Protein AF-A0A9D4FNG8-F1 (afdb_monomer_lite)

Radius of gyration: 29.01 Å; chains: 1; bounding box: 62×53×90 Å

Organism: Dreissena polymorpha (NCBI:txid45954)

Structure (mmCIF, N/CA/C/O backbone):
data_AF-A0A9D4FNG8-F1
#
_entry.id   AF-A0A9D4FNG8-F1
#
loop_
_atom_site.group_PDB
_atom_site.id
_atom_site.type_symbol
_atom_site.label_atom_id
_atom_site.label_alt_id
_atom_site.label_comp_id
_atom_site.label_asym_id
_atom_site.label_entity_id
_atom_site.label_seq_id
_atom_site.pdbx_PDB_ins_code
_atom_site.Cartn_x
_atom_site.Cartn_y
_atom_site.Cartn_z
_atom_site.occupancy
_atom_site.B_iso_or_equiv
_atom_site.auth_seq_id
_atom_site.auth_comp_id
_atom_site.auth_asym_id
_atom_site.auth_atom_id
_atom_site.pdbx_PDB_model_num
ATOM 1 N N . MET A 1 1 ? -25.786 -0.773 -0.652 1.00 35.84 1 MET A N 1
ATOM 2 C CA . MET A 1 1 ? -25.460 -1.256 0.705 1.00 35.84 1 MET A CA 1
ATOM 3 C C . MET A 1 1 ? -25.815 -0.135 1.654 1.00 35.84 1 MET A C 1
ATOM 5 O O . MET A 1 1 ? -25.326 0.963 1.420 1.00 35.84 1 MET A O 1
ATOM 9 N N . ALA A 1 2 ? -26.688 -0.387 2.631 1.00 38.69 2 ALA A N 1
ATOM 10 C CA . ALA A 1 2 ? -26.922 0.563 3.714 1.00 38.69 2 ALA A CA 1
ATOM 11 C C . ALA A 1 2 ? -25.579 0.891 4.382 1.00 38.69 2 ALA A C 1
ATOM 13 O O . ALA A 1 2 ? -24.715 0.015 4.512 1.00 38.69 2 ALA A O 1
ATOM 14 N N . SER A 1 3 ? -25.371 2.156 4.725 1.00 50.25 3 SER A N 1
ATOM 15 C CA . SER A 1 3 ? -24.172 2.582 5.445 1.00 50.25 3 SER A CA 1
ATOM 16 C C . SER A 1 3 ? -24.115 1.846 6.790 1.00 50.25 3 SER A C 1
ATOM 18 O O . SER A 1 3 ? -25.151 1.660 7.420 1.00 50.25 3 SER A O 1
ATOM 20 N N . ILE A 1 4 ? -22.928 1.461 7.285 1.00 51.44 4 ILE A N 1
ATOM 21 C CA . ILE A 1 4 ? -22.771 0.913 8.656 1.00 51.44 4 ILE A CA 1
ATOM 22 C C . ILE A 1 4 ? -23.437 1.845 9.694 1.00 51.44 4 ILE A C 1
ATOM 24 O O . ILE A 1 4 ? -23.934 1.392 10.724 1.00 51.44 4 ILE A O 1
ATOM 28 N N . ALA A 1 5 ? -23.523 3.146 9.388 1.00 50.94 5 ALA A N 1
ATOM 29 C CA . ALA A 1 5 ? -24.192 4.141 10.217 1.00 50.94 5 ALA A CA 1
ATOM 30 C C . ALA A 1 5 ? -25.725 3.981 10.313 1.00 50.94 5 ALA A C 1
ATOM 32 O O . ALA A 1 5 ? -26.314 4.500 11.257 1.00 50.94 5 ALA A O 1
ATOM 33 N N . GLU A 1 6 ? -26.371 3.287 9.376 1.00 53.72 6 GLU A N 1
ATOM 34 C CA . GLU A 1 6 ? -27.832 3.107 9.343 1.00 53.72 6 GLU A CA 1
ATOM 35 C C . GLU A 1 6 ? -28.299 1.879 10.140 1.00 53.72 6 GLU A C 1
ATOM 37 O O . GLU A 1 6 ? -29.479 1.779 10.459 1.00 53.72 6 GLU A O 1
ATOM 42 N N . VAL A 1 7 ? -27.391 0.954 10.481 1.00 59.78 7 VAL A N 1
ATOM 43 C CA . VAL A 1 7 ? -27.739 -0.347 11.091 1.00 59.78 7 VAL A CA 1
ATOM 44 C C . VAL A 1 7 ? -27.477 -0.394 12.602 1.00 59.78 7 VAL A C 1
ATOM 46 O O . VAL A 1 7 ? -28.129 -1.155 13.311 1.00 59.78 7 VAL A O 1
ATOM 49 N N . LEU A 1 8 ? -26.538 0.406 13.113 1.00 68.88 8 LEU A N 1
ATOM 50 C CA . LEU A 1 8 ? -26.129 0.369 14.522 1.00 68.88 8 LEU A CA 1
ATOM 51 C C . LEU A 1 8 ? -26.912 1.368 15.382 1.00 68.88 8 LEU A C 1
ATOM 53 O O . LEU A 1 8 ? -27.132 2.510 14.971 1.00 68.88 8 LEU A O 1
ATOM 57 N N . SER A 1 9 ? -27.242 0.974 16.614 1.00 83.12 9 SER A N 1
ATOM 58 C CA . SER A 1 9 ? -27.692 1.929 17.634 1.00 83.12 9 SER A CA 1
ATOM 59 C C . SER A 1 9 ? -26.581 2.936 17.971 1.00 83.12 9 SER A C 1
ATOM 61 O O . SER A 1 9 ? -25.393 2.652 17.802 1.00 83.12 9 SER A O 1
ATOM 63 N N . ASP A 1 10 ? -26.934 4.118 18.479 1.00 82.56 10 ASP A N 1
ATOM 64 C CA . ASP A 1 10 ? -25.940 5.152 18.815 1.00 82.56 10 ASP A CA 1
ATOM 65 C C . ASP A 1 10 ? -24.941 4.695 19.891 1.00 82.56 10 ASP A C 1
ATOM 67 O O . ASP A 1 10 ? -23.756 5.045 19.846 1.00 82.56 10 ASP A O 1
ATOM 71 N N . GLN A 1 11 ? -25.383 3.820 20.801 1.00 85.25 11 GLN A N 1
ATOM 72 C CA . GLN A 1 11 ? -24.501 3.177 21.771 1.00 85.25 11 GLN A CA 1
ATOM 73 C C . GLN A 1 11 ? -23.513 2.217 21.093 1.00 85.25 11 GLN A C 1
ATOM 75 O O . GLN A 1 11 ? -22.324 2.231 21.411 1.00 85.25 11 GLN A O 1
ATOM 80 N N . GLU A 1 12 ? -23.962 1.400 20.137 1.00 84.75 12 GLU A N 1
ATOM 81 C CA . GLU A 1 12 ? -23.081 0.479 19.407 1.00 84.75 12 GLU A CA 1
ATOM 82 C C . GLU A 1 12 ? -22.084 1.218 18.512 1.00 84.75 12 GLU A C 1
ATOM 84 O O . GLU A 1 12 ? -20.931 0.797 18.418 1.00 84.75 12 GLU A O 1
ATOM 89 N N . LYS A 1 13 ? -22.484 2.344 17.908 1.00 81.81 13 LYS A N 1
ATOM 90 C CA . LYS A 1 13 ? -21.569 3.228 17.166 1.00 81.81 13 LYS A CA 1
ATOM 91 C C . LYS A 1 13 ? -20.477 3.776 18.078 1.00 81.81 13 LYS A C 1
ATOM 93 O O . LYS A 1 13 ? -19.298 3.690 17.736 1.00 81.81 13 LYS A O 1
ATOM 98 N N . THR A 1 14 ? -20.861 4.288 19.247 1.00 84.56 14 THR A N 1
ATOM 99 C CA . THR A 1 14 ? -19.923 4.791 20.261 1.00 84.56 14 THR A CA 1
ATOM 100 C C . THR A 1 14 ? -18.961 3.693 20.708 1.00 84.56 14 THR A C 1
ATOM 102 O O . THR A 1 14 ? -17.747 3.895 20.739 1.00 84.56 14 THR A O 1
ATOM 105 N N . ASN A 1 15 ? -19.471 2.491 20.976 1.00 89.19 15 ASN A N 1
ATOM 106 C CA . ASN A 1 15 ? -18.647 1.358 21.381 1.00 89.19 15 ASN A CA 1
ATOM 107 C C . ASN A 1 15 ? -17.678 0.915 20.278 1.00 89.19 15 ASN A C 1
ATOM 109 O O . ASN A 1 15 ? -16.504 0.655 20.545 1.00 89.19 15 ASN A O 1
ATOM 113 N N . TRP A 1 16 ? -18.147 0.845 19.032 1.00 87.75 16 TRP A N 1
ATOM 114 C CA . TRP A 1 16 ? -17.311 0.514 17.881 1.00 87.75 16 TRP A CA 1
ATOM 115 C C . TRP A 1 16 ? -16.203 1.554 17.666 1.00 87.75 16 TRP A C 1
ATOM 117 O O . TRP A 1 16 ? -15.054 1.197 17.390 1.00 87.75 16 TRP A O 1
ATOM 127 N N . LEU A 1 17 ? -16.512 2.838 17.857 1.00 85.44 17 LEU A N 1
ATOM 128 C CA . LEU A 1 17 ? -15.530 3.912 17.763 1.00 85.44 17 LEU A CA 1
ATOM 129 C C . LEU A 1 17 ? -14.485 3.828 18.883 1.00 85.44 17 LEU A C 1
ATOM 131 O O . LEU A 1 17 ? -13.286 3.860 18.599 1.00 85.44 17 LEU A O 1
ATOM 135 N N . ASN A 1 18 ? -14.923 3.628 20.129 1.00 88.69 18 ASN A N 1
ATOM 136 C CA . ASN A 1 18 ? -14.037 3.373 21.267 1.00 88.69 18 ASN A CA 1
ATOM 137 C C . ASN A 1 18 ? -13.099 2.198 20.982 1.00 88.69 18 ASN A C 1
ATOM 139 O O . ASN A 1 18 ? -11.908 2.262 21.285 1.00 88.69 18 ASN A O 1
ATOM 143 N N . ALA A 1 19 ? -13.603 1.153 20.324 1.00 91.75 19 ALA A N 1
ATOM 144 C CA . ALA A 1 19 ? -12.781 0.024 19.935 1.00 91.75 19 ALA A CA 1
ATOM 145 C C . ALA A 1 19 ? -11.728 0.361 18.878 1.00 91.75 19 ALA A C 1
ATOM 147 O O . ALA A 1 19 ? -10.567 -0.030 19.020 1.00 91.75 19 ALA A O 1
ATOM 148 N N . CYS A 1 20 ? -12.095 1.124 17.846 1.00 89.50 20 CYS A N 1
ATOM 149 C CA . CYS A 1 20 ? -11.140 1.616 16.853 1.00 89.50 20 CYS A CA 1
ATOM 150 C C . CYS A 1 20 ? -10.005 2.420 17.506 1.00 89.50 20 CYS A C 1
ATOM 152 O O . CYS A 1 20 ? -8.833 2.227 17.172 1.00 89.50 20 CYS A O 1
ATOM 154 N N . ILE A 1 21 ? -10.341 3.297 18.455 1.00 89.31 21 ILE A N 1
ATOM 155 C CA . ILE A 1 21 ? -9.361 4.133 19.156 1.00 89.31 21 ILE A CA 1
ATOM 156 C C . ILE A 1 21 ? -8.476 3.288 20.058 1.00 89.31 21 ILE A C 1
ATOM 158 O O . ILE A 1 21 ? -7.259 3.427 20.004 1.00 89.31 21 ILE A O 1
ATOM 162 N N . ALA A 1 22 ? -9.056 2.375 20.833 1.00 93.44 22 ALA A N 1
ATOM 163 C CA . ALA A 1 22 ? -8.313 1.470 21.700 1.00 93.44 22 ALA A CA 1
ATOM 164 C C . ALA A 1 22 ? -7.259 0.659 20.921 1.00 93.44 22 ALA A C 1
ATOM 166 O O . ALA A 1 22 ? -6.112 0.542 21.355 1.00 93.44 22 ALA A O 1
ATOM 167 N N . LEU A 1 23 ? -7.607 0.165 19.727 1.00 93.62 23 LEU A N 1
ATOM 168 C CA . LEU A 1 23 ? -6.672 -0.536 18.841 1.00 93.62 23 LEU A CA 1
ATOM 169 C C . LEU A 1 23 ? -5.558 0.383 18.310 1.00 93.62 23 LEU A C 1
ATOM 171 O O . LEU A 1 23 ? -4.412 -0.051 18.189 1.00 93.62 23 LEU A O 1
ATOM 175 N N . ASN A 1 24 ? -5.864 1.649 18.013 1.00 91.19 24 ASN A N 1
ATOM 176 C CA . ASN A 1 24 ? -4.867 2.641 17.596 1.00 91.19 24 ASN A CA 1
ATOM 177 C C . ASN A 1 24 ? -3.943 3.075 18.745 1.00 91.19 24 ASN A C 1
ATOM 179 O O . ASN A 1 24 ? -2.742 3.252 18.522 1.00 91.19 24 ASN A O 1
ATOM 183 N N . ILE A 1 25 ? -4.472 3.209 19.964 1.00 94.00 25 ILE A N 1
ATOM 184 C CA . ILE A 1 25 ? -3.686 3.441 21.181 1.00 94.00 25 ILE A CA 1
ATOM 185 C C . ILE A 1 25 ? -2.710 2.279 21.371 1.00 94.00 25 ILE A C 1
ATOM 187 O O . ILE A 1 25 ? -1.508 2.510 21.489 1.00 94.00 25 ILE A O 1
ATOM 191 N N . LEU A 1 26 ? -3.196 1.035 21.292 1.00 95.31 26 LEU A N 1
ATOM 192 C CA . LEU A 1 26 ? -2.343 -0.147 21.398 1.00 95.31 26 LEU A CA 1
ATOM 193 C C . LEU A 1 26 ? -1.280 -0.188 20.290 1.00 95.31 26 LEU A C 1
ATOM 195 O O . LEU A 1 26 ? -0.109 -0.392 20.590 1.00 95.31 26 LEU A O 1
ATOM 199 N N . LYS A 1 27 ? -1.649 0.058 19.021 1.00 95.25 27 LYS A N 1
ATOM 200 C CA . LYS A 1 27 ? -0.680 0.167 17.911 1.00 95.25 27 LYS A CA 1
ATOM 201 C C . LYS A 1 27 ? 0.432 1.164 18.259 1.00 95.25 27 LYS A C 1
ATOM 203 O O . LYS A 1 27 ? 1.607 0.861 18.074 1.00 95.25 27 LYS A O 1
ATOM 208 N N . SER A 1 28 ? 0.052 2.340 18.755 1.00 92.44 28 SER A N 1
ATOM 209 C CA . SER A 1 28 ? 0.990 3.420 19.067 1.00 92.44 28 SER A CA 1
ATOM 210 C C . SER A 1 28 ? 1.914 3.071 20.231 1.00 92.44 28 SER A C 1
ATOM 212 O O . SER A 1 28 ? 3.088 3.413 20.166 1.00 92.44 28 SER A O 1
ATOM 214 N N . GLY A 1 29 ? 1.414 2.360 21.247 1.00 95.38 29 GLY A N 1
ATOM 215 C CA . GLY A 1 29 ? 2.230 1.880 22.365 1.00 95.38 29 GLY A CA 1
ATOM 216 C C . GLY A 1 29 ? 3.185 0.745 21.997 1.00 95.38 29 GLY A C 1
ATOM 217 O O . GLY A 1 29 ? 4.234 0.612 22.608 1.00 95.38 29 GLY A O 1
ATOM 218 N N . LEU A 1 30 ? 2.856 -0.063 20.982 1.00 95.69 30 LEU A N 1
ATOM 219 C CA . LEU A 1 30 ? 3.682 -1.205 20.573 1.00 95.69 30 LEU A CA 1
ATOM 220 C C . LEU A 1 30 ? 4.743 -0.868 19.520 1.00 95.69 30 LEU A C 1
ATOM 222 O O . LEU A 1 30 ? 5.708 -1.617 19.385 1.00 95.69 30 LEU A O 1
ATOM 226 N N . LYS A 1 31 ? 4.567 0.202 18.735 1.00 95.62 31 LYS A N 1
ATOM 227 C CA . LYS A 1 31 ? 5.394 0.455 17.541 1.00 95.62 31 LYS A CA 1
ATOM 228 C C . LYS A 1 31 ? 6.894 0.557 17.863 1.00 95.62 31 LYS A C 1
ATOM 230 O O . LYS A 1 31 ? 7.694 -0.091 17.191 1.00 95.62 31 LYS A O 1
ATOM 235 N N . ASP A 1 32 ? 7.259 1.311 18.902 1.00 94.94 32 ASP A N 1
ATOM 236 C CA . ASP A 1 32 ? 8.658 1.613 19.223 1.00 94.94 32 ASP A CA 1
ATOM 237 C C . ASP A 1 32 ? 9.341 0.360 19.765 1.00 94.94 32 ASP A C 1
ATOM 239 O O . ASP A 1 32 ? 10.397 -0.035 19.269 1.00 94.94 32 ASP A O 1
ATOM 243 N N . PHE A 1 33 ? 8.674 -0.326 20.696 1.00 95.50 33 PHE A N 1
ATOM 244 C CA . PHE A 1 33 ? 9.102 -1.615 21.223 1.00 95.50 33 PHE A CA 1
ATOM 245 C C . PHE A 1 33 ? 9.328 -2.642 20.107 1.00 95.50 33 PHE A C 1
ATOM 247 O O . PHE A 1 33 ? 10.406 -3.224 20.002 1.00 95.50 33 PHE A O 1
ATOM 254 N N . VAL A 1 34 ? 8.343 -2.844 19.225 1.00 96.44 34 VAL A N 1
ATOM 255 C CA . VAL A 1 34 ? 8.449 -3.831 18.139 1.00 96.44 34 VAL A CA 1
ATOM 256 C C . VAL A 1 34 ? 9.579 -3.471 17.178 1.00 96.44 34 VAL A C 1
ATOM 258 O O . VAL A 1 34 ? 10.311 -4.357 16.742 1.00 96.44 34 VAL A O 1
ATOM 261 N N . ASN A 1 35 ? 9.770 -2.188 16.871 1.00 96.56 35 ASN A N 1
ATOM 262 C CA . ASN A 1 35 ? 10.870 -1.744 16.022 1.00 96.56 35 ASN A CA 1
ATOM 263 C C . ASN A 1 35 ? 12.242 -2.005 16.665 1.00 96.56 35 ASN A C 1
ATOM 265 O O . ASN A 1 35 ? 13.146 -2.520 16.003 1.00 96.56 35 ASN A O 1
ATOM 269 N N . GLN A 1 36 ? 12.387 -1.706 17.959 1.00 95.94 36 GLN A N 1
ATOM 270 C CA . GLN A 1 36 ? 13.612 -1.962 18.721 1.00 95.94 36 GLN A CA 1
ATOM 271 C C . GLN A 1 36 ? 13.918 -3.460 18.826 1.00 95.94 36 GLN A C 1
ATOM 273 O O . GLN A 1 36 ? 15.055 -3.873 18.592 1.00 95.94 36 GLN A O 1
ATOM 278 N N . GLU A 1 37 ? 12.915 -4.291 19.107 1.00 95.50 37 GLU A N 1
ATOM 279 C CA . GLU A 1 37 ? 13.076 -5.746 19.134 1.00 95.50 37 GLU A CA 1
ATOM 280 C C . GLU A 1 37 ? 13.466 -6.292 17.763 1.00 95.50 37 GLU A C 1
ATOM 282 O O . GLU A 1 37 ? 14.415 -7.066 17.651 1.00 95.50 37 GLU A O 1
ATOM 287 N N . MET A 1 38 ? 12.829 -5.834 16.683 1.00 97.19 38 MET A N 1
ATOM 288 C CA . MET A 1 38 ? 13.216 -6.261 15.337 1.00 97.19 38 MET A CA 1
ATOM 289 C C . MET A 1 38 ? 14.628 -5.804 14.960 1.00 97.19 38 MET A C 1
ATOM 291 O O . MET A 1 38 ? 15.338 -6.529 14.258 1.00 97.19 38 MET A O 1
ATOM 295 N N . GLN A 1 39 ? 15.077 -4.652 15.460 1.00 96.62 39 GLN A N 1
ATOM 296 C CA . GLN A 1 39 ? 16.465 -4.224 15.325 1.00 96.62 39 GLN A CA 1
ATOM 297 C C . GLN A 1 39 ? 17.419 -5.165 16.080 1.00 96.62 39 GLN A C 1
ATOM 299 O O . GLN A 1 39 ? 18.451 -5.544 15.525 1.00 96.62 39 GLN A O 1
ATOM 304 N N . ARG A 1 40 ? 17.074 -5.609 17.299 1.00 96.06 40 ARG A N 1
ATOM 305 C CA . ARG A 1 40 ? 17.849 -6.620 18.047 1.00 96.06 40 ARG A CA 1
ATOM 306 C C . ARG A 1 40 ? 17.898 -7.955 17.304 1.00 96.06 40 ARG A C 1
ATOM 308 O O . ARG A 1 40 ? 18.979 -8.529 17.174 1.00 96.06 40 ARG A O 1
ATOM 315 N N . VAL A 1 41 ? 16.768 -8.405 16.751 1.00 95.81 41 VAL A N 1
ATOM 316 C CA . VAL A 1 41 ? 16.674 -9.615 15.919 1.00 95.81 41 VAL A CA 1
ATOM 317 C C . VAL A 1 41 ? 17.584 -9.508 14.699 1.00 95.81 41 VAL A C 1
ATOM 319 O O . VAL A 1 41 ? 18.396 -10.406 14.477 1.00 95.81 41 VAL A O 1
ATOM 322 N N . LYS A 1 42 ? 17.515 -8.401 13.943 1.00 95.19 42 LYS A N 1
ATOM 323 C CA . LYS A 1 42 ? 18.406 -8.143 12.800 1.00 95.19 42 LYS A CA 1
ATOM 324 C C . LYS A 1 42 ? 19.865 -8.272 13.223 1.00 95.19 42 LYS A C 1
ATOM 326 O O . LYS A 1 42 ? 20.598 -9.083 12.662 1.00 95.19 42 LYS A O 1
ATOM 331 N N . THR A 1 43 ? 20.272 -7.515 14.239 1.00 94.31 43 THR A N 1
ATOM 332 C CA . THR A 1 43 ? 21.646 -7.516 14.747 1.00 94.31 43 THR A CA 1
ATOM 333 C C . THR A 1 43 ? 22.087 -8.928 15.133 1.00 94.31 43 THR A C 1
ATOM 335 O O . THR A 1 43 ? 23.133 -9.385 14.676 1.00 94.31 43 THR A O 1
ATOM 338 N N . HIS A 1 44 ? 21.276 -9.662 15.898 1.00 95.06 44 HIS A N 1
ATOM 339 C CA . HIS A 1 44 ? 21.578 -11.035 16.300 1.00 95.06 44 HIS A CA 1
ATOM 340 C C . HIS A 1 44 ? 21.733 -11.983 15.103 1.00 95.06 44 HIS A C 1
ATOM 342 O O . HIS A 1 44 ? 22.653 -12.808 15.085 1.00 95.06 44 HIS A O 1
ATOM 348 N N . MET A 1 45 ? 20.859 -11.868 14.100 1.00 94.56 45 MET A N 1
ATOM 349 C CA . MET A 1 45 ? 20.912 -12.703 12.903 1.00 94.56 45 MET A CA 1
ATOM 350 C C . MET A 1 45 ? 22.200 -12.464 12.112 1.00 94.56 45 MET A C 1
ATOM 352 O O . MET A 1 45 ? 22.869 -13.431 11.752 1.00 94.56 45 MET A O 1
ATOM 356 N N . PHE A 1 46 ? 22.590 -11.204 11.902 1.00 89.94 46 PHE A N 1
ATOM 357 C CA . PHE A 1 46 ? 23.829 -10.867 11.193 1.00 89.94 46 PHE A CA 1
ATOM 358 C C . PHE A 1 46 ? 25.075 -11.348 11.939 1.00 89.94 46 PHE A C 1
ATOM 360 O O . PHE A 1 46 ? 25.881 -12.067 11.354 1.00 89.94 46 PHE A O 1
ATOM 367 N N . HIS A 1 47 ? 25.183 -11.092 13.246 1.00 91.12 47 HIS A N 1
ATOM 368 C CA . HIS A 1 47 ? 26.310 -11.593 14.046 1.00 91.12 47 HIS A CA 1
ATOM 369 C C . HIS A 1 47 ? 26.379 -13.127 14.063 1.00 91.12 47 HIS A C 1
ATOM 371 O O . HIS A 1 47 ? 27.454 -13.724 14.081 1.00 91.12 47 HIS A O 1
ATOM 377 N N . SER A 1 48 ? 25.231 -13.808 14.083 1.00 93.56 48 SER A N 1
ATOM 378 C CA . SER A 1 48 ? 25.193 -15.275 14.045 1.00 93.56 48 SER A CA 1
ATOM 379 C C . SER A 1 48 ? 25.589 -15.820 12.674 1.00 93.56 48 SER A C 1
ATOM 381 O O . SER A 1 48 ? 26.331 -16.799 12.601 1.00 93.56 48 SER A O 1
ATOM 383 N N . ALA A 1 49 ? 25.158 -15.163 11.595 1.00 88.25 49 ALA A N 1
ATOM 384 C CA . ALA A 1 49 ? 25.554 -15.513 10.239 1.00 88.25 49 ALA A CA 1
ATOM 385 C C . ALA A 1 49 ? 27.059 -15.303 10.013 1.00 88.25 49 ALA A C 1
ATOM 387 O O . ALA A 1 49 ? 27.724 -16.207 9.513 1.00 88.25 49 ALA A O 1
ATOM 388 N N . HIS A 1 50 ? 27.614 -14.163 10.433 1.00 87.06 50 HIS A N 1
ATOM 389 C CA . HIS A 1 50 ? 29.040 -13.857 10.289 1.00 87.06 50 HIS A CA 1
ATOM 390 C C . HIS A 1 50 ? 29.922 -14.835 11.057 1.00 87.06 50 HIS A C 1
ATOM 392 O O . HIS A 1 50 ? 30.838 -15.410 10.470 1.00 87.06 50 HIS A O 1
ATOM 398 N N . ARG A 1 51 ? 29.580 -15.130 12.319 1.00 92.50 51 ARG A N 1
ATOM 399 C CA . ARG A 1 51 ? 30.287 -16.147 13.111 1.00 92.50 51 ARG A CA 1
ATOM 400 C C . ARG A 1 51 ? 30.254 -17.522 12.453 1.00 92.50 51 ARG A C 1
ATOM 402 O O . ARG A 1 51 ? 31.282 -18.181 12.376 1.00 92.50 51 ARG A O 1
ATOM 409 N N . LYS A 1 52 ? 29.098 -17.955 11.943 1.00 92.75 52 LYS A N 1
ATOM 410 C CA . LYS A 1 52 ? 28.973 -19.267 11.288 1.00 92.75 52 LYS A CA 1
ATOM 411 C C . LYS A 1 52 ? 29.774 -19.358 9.985 1.00 92.75 52 LYS A C 1
ATOM 413 O O . LYS A 1 52 ? 30.215 -20.440 9.613 1.00 92.75 52 LYS A O 1
ATOM 418 N N . LEU A 1 53 ? 29.928 -18.237 9.285 1.00 86.56 53 LEU A N 1
ATOM 419 C CA . LEU A 1 53 ? 30.613 -18.151 7.997 1.00 86.56 53 LEU A CA 1
ATOM 420 C C . LEU A 1 53 ? 32.086 -17.719 8.121 1.00 86.56 53 LEU A C 1
ATOM 422 O O . LEU A 1 53 ? 32.756 -17.619 7.097 1.00 86.56 53 LEU A O 1
ATOM 426 N N . ASN A 1 54 ? 32.591 -17.486 9.341 1.00 91.69 54 ASN A N 1
ATOM 427 C CA . ASN A 1 54 ? 33.926 -16.940 9.618 1.00 91.69 54 ASN A CA 1
ATOM 428 C C . ASN A 1 54 ? 34.212 -15.629 8.857 1.00 91.69 54 ASN A C 1
ATOM 430 O O . ASN A 1 54 ? 35.271 -15.463 8.252 1.00 91.69 54 ASN A O 1
ATOM 434 N N . LEU A 1 55 ? 33.245 -14.707 8.860 1.00 83.94 55 LEU A N 1
ATOM 435 C CA . LEU A 1 55 ? 33.343 -13.391 8.218 1.00 83.94 55 LEU A CA 1
ATOM 436 C C . LEU A 1 55 ? 33.498 -12.280 9.270 1.00 83.94 55 LEU A C 1
ATOM 438 O O . LEU A 1 55 ? 32.992 -12.441 10.382 1.00 83.94 55 LEU A O 1
ATOM 442 N N . PRO A 1 56 ? 34.157 -11.152 8.943 1.00 83.88 56 PRO A N 1
ATOM 443 C CA . PRO A 1 56 ? 34.198 -9.998 9.836 1.00 83.88 56 PRO A CA 1
ATOM 444 C C . PRO A 1 56 ? 32.810 -9.358 9.975 1.00 83.88 56 PRO A C 1
ATOM 446 O O . PRO A 1 56 ? 32.017 -9.383 9.035 1.00 83.88 56 PRO A O 1
ATOM 449 N N . ASP A 1 57 ? 32.526 -8.733 11.123 1.00 78.25 57 ASP A N 1
ATOM 450 C CA . ASP A 1 57 ? 31.200 -8.158 11.410 1.00 78.25 57 ASP A CA 1
ATOM 451 C C . ASP A 1 57 ? 30.801 -7.004 10.477 1.00 78.25 57 ASP A C 1
ATOM 453 O O . ASP A 1 57 ? 29.618 -6.716 10.305 1.00 78.25 57 ASP A O 1
ATOM 457 N N . THR A 1 58 ? 31.787 -6.374 9.838 1.00 79.31 58 THR A N 1
ATOM 458 C CA . THR A 1 58 ? 31.606 -5.311 8.842 1.00 79.31 58 THR A CA 1
ATOM 459 C C . THR A 1 58 ? 31.278 -5.838 7.448 1.00 79.31 58 THR A C 1
ATOM 461 O O . THR A 1 58 ? 30.947 -5.054 6.557 1.00 79.31 58 THR A O 1
ATOM 464 N N . GLU A 1 59 ? 31.380 -7.149 7.228 1.00 74.75 59 GLU A N 1
ATOM 465 C CA . GLU A 1 59 ? 31.113 -7.736 5.928 1.00 74.75 59 GLU A CA 1
ATOM 466 C C . GLU A 1 59 ? 29.621 -7.660 5.604 1.00 74.75 59 GLU A C 1
ATOM 468 O O . GLU A 1 59 ? 28.774 -8.137 6.350 1.00 74.75 59 GLU A O 1
ATOM 473 N N . MET A 1 60 ? 29.283 -7.103 4.447 1.00 69.88 60 MET A N 1
ATOM 474 C CA . MET A 1 60 ? 27.908 -7.075 3.953 1.00 69.88 60 MET A CA 1
ATOM 475 C C . MET A 1 60 ? 27.853 -7.671 2.552 1.00 69.88 60 MET A C 1
ATOM 477 O O . MET A 1 60 ? 28.818 -7.607 1.790 1.00 69.88 60 MET A O 1
ATOM 481 N N . CYS A 1 61 ? 26.709 -8.243 2.167 1.00 64.31 61 CYS A N 1
ATOM 482 C CA . CYS A 1 61 ? 26.542 -8.667 0.780 1.00 64.31 61 CYS A CA 1
ATOM 483 C C . CYS A 1 61 ? 26.420 -7.443 -0.143 1.00 64.31 61 CYS A C 1
ATOM 485 O O . CYS A 1 61 ? 25.335 -6.897 -0.308 1.00 64.31 61 CYS A O 1
ATOM 487 N N . THR A 1 62 ? 27.515 -7.053 -0.795 1.00 54.09 62 THR A N 1
ATOM 488 C CA . THR A 1 62 ? 27.556 -5.948 -1.776 1.00 54.09 62 THR A CA 1
ATOM 489 C C . THR A 1 62 ? 27.060 -6.347 -3.171 1.00 54.09 62 THR A C 1
ATOM 491 O O . THR A 1 62 ? 26.717 -5.504 -3.990 1.00 54.09 62 THR A O 1
ATOM 494 N N . MET A 1 63 ? 27.002 -7.651 -3.449 1.00 53.09 63 MET A N 1
ATOM 495 C CA . MET A 1 63 ? 26.698 -8.243 -4.763 1.00 53.09 63 MET A CA 1
ATOM 496 C C . MET A 1 63 ? 25.218 -8.616 -4.958 1.00 53.09 63 MET A C 1
ATOM 498 O O . MET A 1 63 ? 24.839 -9.210 -5.971 1.00 53.09 63 MET A O 1
ATOM 502 N N . CYS A 1 64 ? 24.379 -8.343 -3.963 1.00 51.56 64 CYS A N 1
ATOM 503 C CA . CYS A 1 64 ? 23.026 -8.868 -3.859 1.00 51.56 64 CYS A CA 1
ATOM 504 C C . CYS A 1 64 ? 22.011 -8.044 -4.678 1.00 51.56 64 CYS A C 1
ATOM 506 O O . CYS A 1 64 ? 21.141 -7.389 -4.123 1.00 51.56 64 CYS A O 1
ATOM 508 N N . ASN A 1 65 ? 22.102 -8.105 -6.012 1.00 42.50 65 ASN A N 1
ATOM 509 C CA . ASN A 1 65 ? 21.115 -7.501 -6.913 1.00 42.50 65 ASN A CA 1
ATOM 510 C C . ASN A 1 65 ? 19.889 -8.447 -7.098 1.00 42.50 65 ASN A C 1
ATOM 512 O O . ASN A 1 65 ? 19.896 -9.376 -7.911 1.00 42.50 65 ASN A O 1
ATOM 516 N N . VAL A 1 66 ? 18.867 -8.231 -6.259 1.00 45.69 66 VAL A N 1
ATOM 517 C CA . VAL A 1 66 ? 17.396 -8.400 -6.419 1.00 45.69 66 VAL A CA 1
ATOM 518 C C . VAL A 1 66 ? 16.756 -9.774 -6.747 1.00 45.69 66 VAL A C 1
ATOM 520 O O . VAL A 1 66 ? 15.659 -10.052 -6.264 1.00 45.69 66 VAL A O 1
ATOM 523 N N . ALA A 1 67 ? 17.342 -10.697 -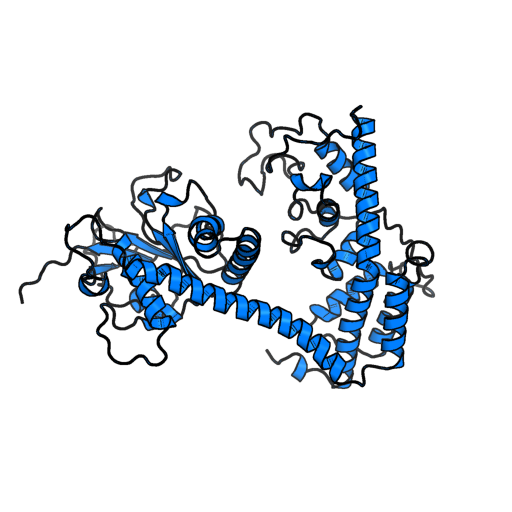7.517 1.00 39.06 67 ALA A N 1
ATOM 524 C CA . ALA A 1 67 ? 16.518 -11.773 -8.126 1.00 39.06 67 ALA A CA 1
ATOM 525 C C . ALA A 1 67 ? 16.624 -13.192 -7.515 1.00 39.06 67 ALA A C 1
ATOM 527 O O . ALA A 1 67 ? 15.978 -14.114 -8.018 1.00 39.06 67 ALA A O 1
ATOM 528 N N . CYS A 1 68 ? 17.485 -13.425 -6.518 1.00 41.38 68 CYS A N 1
ATOM 529 C CA . CYS A 1 68 ? 18.098 -14.757 -6.338 1.00 41.38 68 CYS A CA 1
ATOM 530 C C . CYS A 1 68 ? 18.308 -15.252 -4.892 1.00 41.38 68 CYS A C 1
ATOM 532 O O . CYS A 1 68 ? 18.908 -16.310 -4.713 1.00 41.38 68 CYS A O 1
ATOM 534 N N . LEU A 1 69 ? 17.876 -14.513 -3.865 1.00 48.03 69 LEU A N 1
ATOM 535 C CA . LEU A 1 69 ? 18.364 -14.725 -2.486 1.00 48.03 69 LEU A CA 1
ATOM 536 C C . LEU A 1 69 ? 17.434 -15.533 -1.584 1.00 48.03 69 LEU A C 1
ATOM 538 O O . LEU A 1 69 ? 17.884 -16.107 -0.596 1.00 48.03 69 LEU A O 1
ATOM 542 N N . VAL A 1 70 ? 16.154 -15.605 -1.932 1.00 48.56 70 VAL A N 1
ATOM 543 C CA . VAL A 1 70 ? 15.177 -16.401 -1.196 1.00 48.56 70 VAL A CA 1
ATOM 544 C C . VAL A 1 70 ? 15.146 -17.807 -1.799 1.00 48.56 70 VAL A C 1
ATOM 546 O O . VAL A 1 70 ? 15.061 -17.912 -3.028 1.00 48.56 70 VAL A O 1
ATOM 549 N N . PRO A 1 71 ? 15.172 -18.893 -0.998 1.00 44.28 71 PRO A N 1
ATOM 550 C CA . PRO A 1 71 ? 14.913 -20.229 -1.518 1.00 44.28 71 PRO A CA 1
ATOM 551 C C . PRO A 1 71 ? 13.579 -20.205 -2.259 1.00 44.28 71 PRO A C 1
ATOM 553 O O . PRO A 1 71 ? 12.521 -20.004 -1.663 1.00 44.28 71 PRO A O 1
ATOM 556 N N . CYS A 1 72 ? 13.643 -20.352 -3.583 1.00 40.44 72 CYS A N 1
ATOM 557 C CA . CYS A 1 72 ? 12.464 -20.391 -4.425 1.00 40.44 72 CYS A CA 1
ATOM 558 C C . CYS A 1 72 ? 11.545 -21.489 -3.862 1.00 40.44 72 CYS A C 1
ATOM 560 O O . CYS A 1 72 ? 11.954 -22.654 -3.848 1.00 40.44 72 CYS A O 1
ATOM 562 N N . PRO A 1 73 ? 10.348 -21.152 -3.338 1.00 40.94 73 PRO A N 1
ATOM 563 C CA . PRO A 1 73 ? 9.545 -22.081 -2.537 1.00 40.94 73 PRO A CA 1
ATOM 564 C C . PRO A 1 73 ? 9.066 -23.299 -3.338 1.00 40.94 73 PRO A C 1
ATOM 566 O O . PRO A 1 73 ? 8.566 -24.269 -2.774 1.00 40.94 73 PRO A O 1
ATOM 569 N N . THR A 1 74 ? 9.253 -23.266 -4.655 1.00 39.94 74 THR A N 1
ATOM 570 C CA . THR A 1 74 ? 9.000 -24.350 -5.589 1.00 39.94 74 THR A CA 1
ATOM 571 C C . THR A 1 74 ? 10.270 -24.615 -6.387 1.00 39.94 74 THR A C 1
ATOM 573 O O . THR A 1 74 ? 10.751 -23.722 -7.090 1.00 39.94 74 THR A O 1
ATOM 576 N N . LYS A 1 75 ? 10.799 -25.849 -6.317 1.00 39.09 75 LYS A N 1
ATOM 577 C CA . LYS A 1 75 ? 11.794 -26.348 -7.279 1.00 39.09 75 LYS A CA 1
ATOM 578 C C . LYS A 1 75 ? 11.310 -25.983 -8.686 1.00 39.09 75 LYS A C 1
ATOM 580 O O . LYS A 1 75 ? 10.315 -26.521 -9.160 1.00 39.09 75 LYS A O 1
ATOM 585 N N . GLY A 1 76 ? 11.993 -25.035 -9.322 1.00 38.69 76 GLY A N 1
ATOM 586 C CA . GLY A 1 76 ? 11.797 -24.730 -10.730 1.00 38.69 76 GLY A CA 1
ATOM 587 C C . GLY A 1 76 ? 10.845 -23.594 -11.107 1.00 38.69 76 GLY A C 1
ATOM 588 O O . GLY A 1 76 ? 10.584 -23.515 -12.294 1.00 38.69 76 GLY A O 1
ATOM 589 N N . TYR A 1 77 ? 10.357 -22.692 -10.240 1.00 39.75 77 TYR A N 1
ATOM 590 C CA . TYR A 1 77 ? 9.635 -21.497 -10.748 1.00 39.75 77 TYR A CA 1
ATOM 591 C C . TYR A 1 77 ? 9.703 -20.273 -9.826 1.00 39.75 77 TYR A C 1
ATOM 593 O O . TYR A 1 77 ? 9.073 -20.254 -8.770 1.00 39.75 77 TYR A O 1
ATOM 601 N N . CYS A 1 78 ? 10.439 -19.230 -10.227 1.00 42.41 78 CYS A N 1
ATOM 602 C CA . CYS A 1 78 ? 10.510 -17.976 -9.474 1.00 42.41 78 CYS A CA 1
ATOM 603 C C . CYS A 1 78 ? 9.317 -17.081 -9.834 1.00 42.41 78 CYS A C 1
ATOM 605 O O . CYS A 1 78 ? 9.213 -16.587 -10.956 1.00 42.41 78 CYS A O 1
ATOM 607 N N . LYS A 1 79 ? 8.417 -16.848 -8.866 1.00 40.19 79 LYS A N 1
ATOM 608 C CA . LYS A 1 79 ? 7.222 -15.999 -9.045 1.00 40.19 79 LYS A CA 1
ATOM 609 C C . LYS A 1 79 ? 7.550 -14.561 -9.465 1.00 40.19 79 LYS A C 1
ATOM 611 O O . LYS A 1 79 ? 6.731 -13.953 -10.137 1.00 40.19 79 LYS A O 1
ATOM 616 N N . ARG A 1 80 ? 8.728 -14.041 -9.100 1.00 40.22 80 ARG A N 1
ATOM 617 C CA . ARG A 1 80 ? 9.144 -12.663 -9.415 1.00 40.22 80 ARG A CA 1
ATOM 618 C C . ARG A 1 80 ? 9.744 -12.531 -10.817 1.00 40.22 80 ARG A C 1
ATOM 620 O O . ARG A 1 80 ? 9.566 -11.509 -11.455 1.00 40.22 80 ARG A O 1
ATOM 627 N N . SER A 1 81 ? 10.428 -13.565 -11.317 1.00 43.69 81 SER A N 1
ATOM 628 C CA . SER A 1 81 ? 11.016 -13.543 -12.666 1.00 43.69 81 SER A CA 1
ATOM 629 C C . SER A 1 81 ? 10.142 -14.203 -13.733 1.00 43.69 81 SER A C 1
ATOM 631 O O . SER A 1 81 ? 10.479 -14.143 -14.914 1.00 43.69 81 SER A O 1
ATOM 633 N N . GLY A 1 82 ? 9.062 -14.887 -13.335 1.00 43.59 82 GLY A N 1
ATOM 634 C CA . GLY A 1 82 ? 8.174 -15.618 -14.240 1.00 43.59 82 GLY A CA 1
ATOM 635 C C . GLY A 1 82 ? 8.858 -16.760 -15.000 1.00 43.59 82 GLY A C 1
ATOM 636 O O . GLY A 1 82 ? 8.264 -17.301 -15.929 1.00 43.59 82 GLY A O 1
ATOM 637 N N . LYS A 1 83 ? 10.096 -17.124 -14.634 1.00 43.22 83 LYS A N 1
ATOM 638 C CA . LYS A 1 83 ? 10.925 -18.112 -15.333 1.00 43.22 83 LYS A CA 1
ATOM 639 C C . LYS A 1 83 ? 11.141 -19.359 -14.485 1.00 43.22 83 LYS A C 1
ATOM 641 O O . LYS A 1 83 ? 11.257 -19.310 -13.255 1.00 43.22 83 LYS A O 1
ATOM 646 N N . ARG A 1 84 ? 11.261 -20.486 -15.190 1.00 42.66 84 ARG A N 1
ATOM 647 C CA . ARG A 1 84 ? 11.718 -21.752 -14.626 1.00 42.66 84 ARG A CA 1
ATOM 648 C C . ARG A 1 84 ? 13.158 -21.552 -14.133 1.00 42.66 84 ARG A C 1
ATOM 650 O O . ARG A 1 84 ? 13.979 -21.047 -14.893 1.00 42.66 84 ARG A O 1
ATOM 657 N N . CYS A 1 85 ? 13.461 -21.867 -12.871 1.00 49.06 85 CYS A N 1
ATOM 658 C CA . CYS A 1 85 ? 14.808 -21.708 -12.296 1.00 49.06 85 CYS A CA 1
ATOM 659 C C . CYS A 1 85 ? 15.767 -22.738 -12.920 1.00 49.06 85 CYS A C 1
ATOM 661 O O . CYS A 1 85 ? 16.049 -23.761 -12.305 1.00 49.06 85 CYS A O 1
ATOM 663 N N . THR A 1 86 ? 16.185 -22.530 -14.168 1.00 41.81 86 THR A N 1
ATOM 664 C CA . THR A 1 86 ? 16.919 -23.536 -14.950 1.00 41.81 86 THR A CA 1
ATOM 665 C C . THR A 1 86 ? 18.426 -23.367 -14.915 1.00 41.81 86 THR A C 1
ATOM 667 O O . THR A 1 86 ? 19.114 -24.326 -15.221 1.00 41.81 86 THR A O 1
ATOM 670 N N . ASN A 1 87 ? 18.956 -22.222 -14.478 1.00 40.88 87 ASN A N 1
ATOM 671 C CA . ASN A 1 87 ? 20.397 -21.987 -14.388 1.00 40.88 87 ASN A CA 1
ATOM 672 C C . ASN A 1 87 ? 20.735 -21.206 -13.115 1.00 40.88 87 ASN A C 1
ATOM 674 O O . ASN A 1 87 ? 19.992 -20.305 -12.727 1.00 40.88 87 ASN A O 1
ATOM 678 N N . GLY A 1 88 ? 21.834 -21.593 -12.460 1.00 44.84 88 GLY A N 1
ATOM 679 C CA . GLY A 1 88 ? 22.284 -21.124 -11.150 1.00 44.84 88 GLY A CA 1
ATOM 680 C C . GLY A 1 88 ? 22.036 -19.641 -10.889 1.00 44.84 88 GLY A C 1
ATOM 681 O O . GLY A 1 88 ? 22.729 -18.768 -11.404 1.00 44.84 88 GLY A O 1
ATOM 682 N N . HIS A 1 89 ? 21.054 -19.363 -10.034 1.00 49.00 89 HIS A N 1
ATOM 683 C CA . HIS A 1 89 ? 20.922 -18.070 -9.384 1.00 49.00 89 HIS A CA 1
ATOM 684 C C . HIS A 1 89 ? 22.263 -17.731 -8.724 1.00 49.00 89 HIS A C 1
ATOM 686 O O . HIS A 1 89 ? 22.816 -18.582 -8.021 1.00 49.00 89 HIS A O 1
ATOM 692 N N . ARG A 1 90 ? 22.802 -16.527 -8.982 1.00 47.62 90 ARG A N 1
ATOM 693 C CA . ARG A 1 90 ? 24.012 -16.036 -8.308 1.00 47.62 90 ARG A CA 1
ATOM 694 C C . ARG A 1 90 ? 23.733 -16.106 -6.811 1.00 47.62 90 ARG A C 1
ATOM 696 O O . ARG A 1 90 ? 22.987 -15.289 -6.274 1.00 47.62 90 ARG A O 1
ATOM 703 N N . ARG A 1 91 ? 24.253 -17.147 -6.159 1.00 56.84 91 ARG A N 1
ATOM 704 C CA . ARG A 1 91 ? 24.197 -17.283 -4.707 1.00 56.84 91 ARG A CA 1
ATOM 705 C C . ARG A 1 91 ? 24.909 -16.063 -4.145 1.00 56.84 91 ARG A C 1
ATOM 707 O O . ARG A 1 91 ? 25.881 -15.602 -4.746 1.00 56.84 91 ARG A O 1
ATOM 714 N N . CYS A 1 92 ? 24.426 -15.543 -3.017 1.00 62.81 92 CYS A N 1
ATOM 715 C CA . CYS A 1 92 ? 25.218 -14.616 -2.214 1.00 62.81 92 CYS A CA 1
ATOM 716 C C . CYS A 1 92 ? 26.648 -15.192 -2.154 1.00 62.81 92 CYS A C 1
ATOM 718 O O . CYS A 1 92 ? 26.778 -16.326 -1.687 1.00 62.81 92 CYS A O 1
ATOM 720 N N . PRO A 1 93 ? 27.688 -14.506 -2.675 1.00 63.56 93 PRO A N 1
ATOM 721 C CA . PRO A 1 93 ? 29.010 -15.119 -2.843 1.00 63.56 93 PRO A CA 1
ATOM 722 C C . PRO A 1 93 ? 29.574 -15.650 -1.524 1.00 63.56 93 PRO A C 1
ATOM 724 O O . PRO A 1 93 ? 30.238 -16.678 -1.489 1.00 63.56 93 PRO A O 1
ATOM 727 N N . LYS A 1 94 ? 29.223 -14.962 -0.432 1.00 72.56 94 LYS A N 1
ATOM 728 C CA . LYS A 1 94 ? 29.585 -15.294 0.947 1.00 72.56 94 LYS A CA 1
ATOM 729 C C . LYS A 1 94 ? 28.491 -16.060 1.702 1.00 72.56 94 LYS A C 1
ATOM 731 O O . LYS A 1 94 ? 28.631 -16.319 2.883 1.00 72.56 94 LYS A O 1
ATOM 736 N N . ASN A 1 95 ? 27.387 -16.409 1.040 1.00 79.19 95 ASN A N 1
ATOM 737 C CA . ASN A 1 95 ? 26.239 -17.150 1.576 1.00 79.19 95 ASN A CA 1
ATOM 738 C C . ASN A 1 95 ? 25.500 -16.505 2.776 1.00 79.19 95 ASN A C 1
ATOM 740 O O . ASN A 1 95 ? 24.643 -17.152 3.378 1.00 79.19 95 ASN A O 1
ATOM 744 N N . ILE A 1 96 ? 25.769 -15.230 3.091 1.00 78.19 96 ILE A N 1
ATOM 745 C CA . ILE A 1 96 ? 25.182 -14.490 4.226 1.00 78.19 96 ILE A CA 1
ATOM 746 C C . ILE A 1 96 ? 23.650 -14.518 4.171 1.00 78.19 96 ILE A C 1
ATOM 748 O O . ILE A 1 96 ? 23.007 -14.944 5.123 1.00 78.19 96 ILE A O 1
ATOM 752 N N . CYS A 1 97 ? 23.043 -14.140 3.041 1.00 81.75 97 CYS A N 1
ATOM 753 C CA . CYS A 1 97 ? 21.581 -14.052 2.927 1.00 81.75 97 CYS A CA 1
ATOM 754 C C . CYS A 1 97 ? 20.872 -15.398 3.130 1.00 81.75 97 CYS A C 1
ATOM 756 O O . CYS A 1 97 ? 19.780 -15.438 3.691 1.00 81.75 97 CYS A O 1
ATOM 758 N N . ASN A 1 98 ? 21.487 -16.504 2.700 1.00 84.12 98 ASN A N 1
ATOM 759 C CA . ASN A 1 98 ? 20.934 -17.838 2.922 1.00 84.12 98 ASN A CA 1
ATOM 760 C C . ASN A 1 98 ? 20.956 -18.194 4.412 1.00 84.12 98 ASN A C 1
ATOM 762 O O . ASN A 1 98 ? 19.999 -18.767 4.926 1.00 84.12 98 ASN A O 1
ATOM 766 N N . GLU A 1 99 ? 22.024 -17.819 5.116 1.00 88.38 99 GLU A N 1
ATOM 767 C CA . GLU A 1 99 ? 22.095 -18.027 6.557 1.00 88.38 99 GLU A CA 1
ATOM 768 C C . GLU A 1 99 ? 21.084 -17.156 7.308 1.00 88.38 99 GLU A C 1
ATOM 770 O O . GLU A 1 99 ? 20.366 -17.673 8.159 1.00 88.38 99 GLU A O 1
ATOM 775 N N . ILE A 1 100 ? 20.923 -15.885 6.927 1.00 90.31 100 ILE A N 1
ATOM 776 C CA . ILE A 1 100 ? 19.858 -15.024 7.467 1.00 90.31 100 ILE A CA 1
ATOM 777 C C . ILE A 1 100 ? 18.477 -15.637 7.206 1.00 90.31 100 ILE A C 1
ATOM 779 O O . ILE A 1 100 ? 17.665 -15.722 8.122 1.00 90.31 100 ILE A O 1
ATOM 783 N N . SER A 1 101 ? 18.214 -16.144 5.998 1.00 90.62 101 SER A N 1
ATOM 784 C CA . SER A 1 101 ? 16.960 -16.838 5.677 1.00 90.62 101 SER A CA 1
ATOM 785 C C . SER A 1 101 ? 16.717 -18.047 6.589 1.00 90.62 101 SER A C 1
ATOM 787 O O . SER A 1 101 ? 15.597 -18.247 7.062 1.00 90.62 101 SER A O 1
ATOM 789 N N . ASN A 1 102 ? 17.748 -18.851 6.865 1.00 91.00 102 ASN A N 1
ATOM 790 C CA . ASN A 1 102 ? 17.644 -19.985 7.789 1.00 91.00 102 ASN A CA 1
ATOM 791 C C . ASN A 1 102 ? 17.336 -19.526 9.218 1.00 91.00 102 ASN A C 1
ATOM 793 O O . ASN A 1 102 ? 16.519 -20.144 9.900 1.00 91.00 102 ASN A O 1
ATOM 797 N N . LEU A 1 103 ? 17.958 -18.431 9.662 1.00 95.06 103 LEU A N 1
ATOM 798 C CA . LEU A 1 103 ? 17.701 -17.842 10.973 1.00 95.06 103 LEU A CA 1
ATOM 799 C C . LEU A 1 103 ? 16.276 -17.275 11.065 1.00 95.06 103 LEU A C 1
ATOM 801 O O . LEU A 1 103 ? 15.607 -17.519 12.062 1.00 95.06 103 LEU A O 1
ATOM 805 N N . ILE A 1 104 ? 15.757 -16.630 10.015 1.00 95.12 104 ILE A N 1
ATOM 806 C CA . ILE A 1 104 ? 14.351 -16.190 9.942 1.00 95.12 104 ILE A CA 1
ATOM 807 C C . ILE A 1 104 ? 13.402 -17.384 10.094 1.00 95.12 104 ILE A C 1
ATOM 809 O O . ILE A 1 104 ? 12.469 -17.330 10.891 1.00 95.12 104 ILE A O 1
ATOM 813 N N . ILE A 1 105 ? 13.650 -18.485 9.374 1.00 94.19 105 ILE A N 1
ATOM 814 C CA . ILE A 1 105 ? 12.848 -19.714 9.495 1.00 94.19 105 ILE A CA 1
ATOM 815 C C . ILE A 1 105 ? 12.920 -20.270 10.924 1.00 94.19 105 ILE A C 1
ATOM 817 O O . ILE A 1 105 ? 11.906 -20.708 11.465 1.00 94.19 105 ILE A O 1
ATOM 821 N N . LYS A 1 106 ? 14.102 -20.233 11.551 1.00 94.94 106 LYS A N 1
ATOM 822 C CA . LYS A 1 106 ? 14.301 -20.695 12.929 1.00 94.94 106 LYS A CA 1
ATOM 823 C C . LYS A 1 106 ? 13.544 -19.833 13.940 1.00 94.94 106 LYS A C 1
ATOM 825 O O . LYS A 1 106 ? 12.979 -20.397 14.876 1.00 94.94 106 LYS A O 1
ATOM 830 N N . GLU A 1 107 ? 13.490 -18.518 13.742 1.00 94.44 107 GLU A N 1
ATOM 831 C CA . GLU A 1 107 ? 12.759 -17.574 14.599 1.00 94.44 107 GLU A CA 1
ATOM 832 C C . GLU A 1 107 ? 11.243 -17.564 14.349 1.00 94.44 107 GLU A C 1
ATOM 834 O O . GLU A 1 107 ? 10.485 -16.999 15.133 1.00 94.44 107 GLU A O 1
ATOM 839 N N . LEU A 1 108 ? 10.756 -18.219 13.296 1.00 92.44 108 LEU A N 1
ATOM 840 C CA . LEU A 1 108 ? 9.329 -18.314 13.008 1.00 92.44 108 LEU A CA 1
ATOM 841 C C . LEU A 1 108 ? 8.641 -19.330 13.945 1.00 92.44 108 LEU A C 1
ATOM 843 O O . LEU A 1 108 ? 9.081 -20.476 14.073 1.00 92.44 108 LEU A O 1
ATOM 847 N N . ARG A 1 109 ? 7.538 -18.943 14.599 1.00 89.69 109 ARG A N 1
ATOM 848 C CA . ARG A 1 109 ? 6.685 -19.854 15.391 1.00 89.69 109 ARG A CA 1
ATOM 849 C C . ARG A 1 109 ? 5.803 -20.723 14.510 1.00 89.69 109 ARG A C 1
ATOM 851 O O . ARG A 1 109 ? 5.735 -21.936 14.691 1.00 89.69 109 ARG A O 1
ATOM 858 N N . HIS A 1 110 ? 5.100 -20.077 13.587 1.00 79.25 110 HIS A N 1
ATOM 859 C CA . HIS A 1 110 ? 4.052 -20.677 12.776 1.00 79.25 110 HIS A CA 1
ATOM 860 C C . HIS A 1 110 ? 4.105 -20.108 11.359 1.00 79.25 110 HIS A C 1
ATOM 862 O O . HIS A 1 110 ? 4.550 -18.981 11.155 1.00 79.25 110 HIS A O 1
ATOM 868 N N . SER A 1 111 ? 3.544 -20.849 10.402 1.00 78.00 111 SER A N 1
ATOM 869 C CA . SER A 1 111 ? 3.450 -20.481 8.979 1.00 78.00 111 SER A CA 1
ATOM 870 C C . SER A 1 111 ? 4.763 -20.634 8.200 1.00 78.00 111 SER A C 1
ATOM 872 O O . SER A 1 111 ? 5.719 -21.241 8.669 1.00 78.00 111 SER A O 1
ATOM 874 N N . LYS A 1 112 ? 4.778 -20.162 6.952 1.00 88.88 112 LYS A N 1
ATOM 875 C CA . LYS A 1 112 ? 5.991 -20.010 6.143 1.00 88.88 112 LYS A CA 1
ATOM 876 C C . LYS A 1 112 ? 6.360 -18.526 6.120 1.00 88.88 112 LYS A C 1
ATOM 878 O O . LYS A 1 112 ? 5.435 -17.713 6.150 1.00 88.88 112 LYS A O 1
ATOM 883 N N . PRO A 1 113 ? 7.650 -18.165 6.029 1.00 91.88 113 PRO A N 1
ATOM 884 C CA . PRO A 1 113 ? 8.020 -16.765 5.921 1.00 91.88 113 PRO A CA 1
ATOM 885 C C . PRO A 1 113 ? 7.419 -16.133 4.663 1.00 91.88 113 PRO A C 1
ATOM 887 O O . PRO A 1 113 ? 7.403 -16.741 3.586 1.00 91.88 113 PRO A O 1
ATOM 890 N N . SER A 1 114 ? 6.941 -14.902 4.797 1.00 91.56 114 SER A N 1
ATOM 891 C CA . SER A 1 114 ? 6.285 -14.160 3.719 1.00 91.56 114 SER A CA 1
ATOM 892 C C . SER A 1 114 ? 7.296 -13.460 2.826 1.00 91.56 114 SER A C 1
ATOM 894 O O . SER A 1 114 ? 7.385 -12.236 2.770 1.00 91.56 114 SER A O 1
ATOM 896 N N . TRP A 1 115 ? 8.062 -14.263 2.092 1.00 88.81 115 TRP A N 1
ATOM 897 C CA . TRP A 1 115 ? 9.143 -13.778 1.238 1.00 88.81 115 TRP A CA 1
ATOM 898 C C . TRP A 1 115 ? 8.709 -12.780 0.160 1.00 88.81 115 TRP A C 1
ATOM 900 O O . TRP A 1 115 ? 9.524 -11.995 -0.303 1.00 88.81 115 TRP A O 1
ATOM 910 N N . ALA A 1 116 ? 7.437 -12.805 -0.247 1.00 84.06 116 ALA A N 1
ATOM 911 C CA . ALA A 1 116 ? 6.901 -11.864 -1.227 1.00 84.06 116 ALA A CA 1
ATOM 912 C C . ALA A 1 116 ? 6.812 -10.427 -0.690 1.00 84.06 116 ALA A C 1
ATOM 914 O O . ALA A 1 116 ? 6.832 -9.493 -1.483 1.00 84.06 116 ALA A O 1
ATOM 915 N N . ASN A 1 117 ? 6.731 -10.250 0.634 1.00 89.06 117 ASN A N 1
ATOM 916 C CA . ASN A 1 117 ? 6.615 -8.931 1.249 1.00 89.06 117 ASN A CA 1
ATOM 917 C C . ASN A 1 117 ? 7.959 -8.213 1.382 1.00 89.06 117 ASN A C 1
ATOM 919 O O . ASN A 1 117 ? 7.970 -7.001 1.558 1.00 89.06 117 ASN A O 1
ATOM 923 N N . THR A 1 118 ? 9.072 -8.943 1.357 1.00 89.56 118 THR A N 1
ATOM 924 C CA . THR A 1 118 ? 10.379 -8.427 1.770 1.00 89.56 118 THR A CA 1
ATOM 925 C C . THR A 1 118 ? 11.331 -8.200 0.601 1.00 89.56 118 THR A C 1
ATOM 927 O O . THR A 1 118 ? 11.317 -8.923 -0.396 1.00 89.56 118 THR A O 1
ATOM 930 N N . GLU A 1 119 ? 12.209 -7.217 0.763 1.00 82.88 119 GLU A N 1
ATOM 931 C CA . GLU A 1 119 ? 13.325 -6.927 -0.130 1.00 82.88 119 GLU A CA 1
ATOM 932 C C . GLU A 1 119 ? 14.629 -7.333 0.556 1.00 82.88 119 GLU A C 1
ATOM 934 O O . GLU A 1 119 ? 15.118 -6.664 1.469 1.00 82.88 119 GLU A O 1
ATOM 939 N N . ALA A 1 120 ? 15.183 -8.472 0.133 1.00 82.56 120 ALA A N 1
ATOM 940 C CA . ALA A 1 120 ? 16.366 -9.058 0.759 1.00 82.56 120 ALA A CA 1
ATOM 941 C C . ALA A 1 120 ? 17.604 -8.151 0.662 1.00 82.56 120 ALA A C 1
ATOM 943 O O . ALA A 1 120 ? 18.435 -8.170 1.570 1.00 82.56 120 ALA A O 1
ATOM 944 N N . GLU A 1 121 ? 17.714 -7.325 -0.387 1.00 75.06 121 GLU A N 1
ATOM 945 C CA . GLU A 1 121 ? 18.769 -6.308 -0.509 1.00 75.06 121 GLU A CA 1
ATOM 946 C C . GLU A 1 121 ? 18.782 -5.294 0.646 1.00 75.06 121 GLU A C 1
ATOM 948 O O . GLU A 1 121 ? 19.827 -4.736 0.970 1.00 75.06 121 GLU A O 1
ATOM 953 N N . GLN A 1 122 ? 17.647 -5.090 1.314 1.00 84.94 122 GLN A N 1
ATOM 954 C CA . GLN A 1 122 ? 17.517 -4.122 2.395 1.00 84.94 122 GLN A CA 1
ATOM 955 C C . GLN A 1 122 ? 17.645 -4.746 3.789 1.00 84.94 122 GLN A C 1
ATOM 957 O O . GLN A 1 122 ? 17.638 -4.005 4.768 1.00 84.94 122 GLN A O 1
ATOM 962 N N . TRP A 1 123 ? 17.801 -6.069 3.928 1.00 89.62 123 TRP A N 1
ATOM 963 C CA . TRP A 1 123 ? 17.873 -6.720 5.249 1.00 89.62 123 TRP A CA 1
ATOM 964 C C . TRP A 1 123 ? 19.000 -6.193 6.137 1.00 89.62 123 TRP A C 1
ATOM 966 O O . TRP A 1 123 ? 18.836 -6.166 7.352 1.00 89.62 123 TRP A O 1
ATOM 976 N N . ALA A 1 124 ? 20.124 -5.767 5.554 1.00 86.06 124 ALA A N 1
ATOM 977 C CA . ALA A 1 124 ? 21.245 -5.207 6.311 1.00 86.06 124 ALA A CA 1
ATOM 978 C C . ALA A 1 124 ? 20.905 -3.839 6.925 1.00 86.06 124 ALA A C 1
ATOM 980 O O . ALA A 1 124 ? 21.277 -3.539 8.060 1.00 86.06 124 ALA A O 1
ATOM 981 N N . PHE A 1 125 ? 20.139 -3.023 6.205 1.00 87.81 125 PHE A N 1
ATOM 982 C CA . PHE A 1 125 ? 19.925 -1.618 6.548 1.00 87.81 125 PHE A CA 1
ATOM 983 C C . PHE A 1 125 ? 18.577 -1.386 7.228 1.00 87.81 125 PHE A C 1
ATOM 985 O O . PHE A 1 125 ? 18.486 -0.589 8.155 1.00 87.81 125 PHE A O 1
ATOM 992 N N . ASN A 1 126 ? 17.556 -2.162 6.868 1.00 92.06 126 ASN A N 1
ATOM 993 C CA . ASN A 1 126 ? 16.186 -2.000 7.330 1.00 92.06 126 ASN A CA 1
ATOM 994 C C . ASN A 1 126 ? 15.683 -3.275 8.030 1.00 92.06 126 ASN A C 1
ATOM 996 O O . ASN A 1 126 ? 15.329 -4.273 7.400 1.00 92.06 126 ASN A O 1
ATOM 1000 N N . GLN A 1 127 ? 15.599 -3.225 9.360 1.00 96.12 127 GLN A N 1
ATOM 1001 C CA . GLN A 1 127 ? 15.055 -4.295 10.203 1.00 96.12 127 GLN A CA 1
ATOM 1002 C C . GLN A 1 127 ? 13.602 -4.627 9.876 1.00 96.12 127 GLN A C 1
ATOM 1004 O O . GLN A 1 127 ? 13.172 -5.769 10.054 1.00 96.12 127 GLN A O 1
ATOM 1009 N N . TRP A 1 128 ? 12.849 -3.661 9.350 1.00 96.75 128 TRP A N 1
ATOM 1010 C CA . TRP A 1 128 ? 11.462 -3.885 8.989 1.00 96.75 128 TRP A CA 1
ATOM 1011 C C . TRP A 1 128 ? 11.325 -4.840 7.807 1.00 96.75 128 TRP A C 1
ATOM 1013 O O . TRP A 1 128 ? 10.394 -5.639 7.764 1.00 96.75 128 TRP A O 1
ATOM 1023 N N . GLN A 1 129 ? 12.295 -4.864 6.892 1.00 94.69 129 GLN A N 1
ATOM 1024 C CA . GLN A 1 129 ? 12.294 -5.834 5.796 1.00 94.69 129 GLN A CA 1
ATOM 1025 C C . GLN A 1 129 ? 12.418 -7.269 6.329 1.00 94.69 129 GLN A C 1
ATOM 1027 O O . GLN A 1 129 ? 11.736 -8.166 5.835 1.00 94.69 129 GLN A O 1
ATOM 1032 N N . ILE A 1 130 ? 13.174 -7.496 7.407 1.00 96.00 130 ILE A N 1
ATOM 1033 C CA . ILE A 1 130 ? 13.170 -8.786 8.116 1.00 96.00 130 ILE A CA 1
ATOM 1034 C C . ILE A 1 130 ? 11.814 -9.013 8.802 1.00 96.00 130 ILE A C 1
ATOM 1036 O O . ILE A 1 130 ? 11.239 -10.093 8.666 1.00 96.00 130 ILE A O 1
ATOM 1040 N N . ALA A 1 131 ? 11.252 -7.997 9.469 1.00 97.56 131 ALA A N 1
ATOM 1041 C CA . ALA A 1 131 ? 9.948 -8.082 10.138 1.00 97.56 131 ALA A CA 1
ATOM 1042 C C . ALA A 1 131 ? 8.816 -8.514 9.187 1.00 97.56 131 ALA A C 1
ATOM 1044 O O . ALA A 1 131 ? 7.976 -9.339 9.549 1.00 97.56 131 ALA A O 1
ATOM 1045 N N . LYS A 1 132 ? 8.835 -8.050 7.931 1.00 96.12 132 LYS A N 1
ATOM 1046 C CA . LYS A 1 132 ? 7.863 -8.443 6.899 1.00 96.12 132 LYS A CA 1
ATOM 1047 C C . LYS A 1 132 ? 7.815 -9.941 6.612 1.00 96.12 132 LYS A C 1
ATOM 1049 O O . LYS A 1 132 ? 6.777 -10.439 6.175 1.00 96.12 132 LYS A O 1
ATOM 1054 N N . CYS A 1 133 ? 8.892 -10.675 6.891 1.00 95.88 133 CYS A N 1
ATOM 1055 C CA . CYS A 1 133 ? 8.910 -12.130 6.763 1.00 95.88 133 CYS A CA 1
ATOM 1056 C C . CYS A 1 133 ? 7.956 -12.813 7.757 1.00 95.88 133 CYS A C 1
ATOM 1058 O O . CYS A 1 133 ? 7.511 -13.928 7.497 1.00 95.88 133 CYS A O 1
ATOM 1060 N N . PHE A 1 134 ? 7.613 -12.140 8.859 1.00 96.31 134 PHE A N 1
ATOM 1061 C CA . PHE A 1 134 ? 6.697 -12.611 9.900 1.00 96.31 134 PHE A CA 1
ATOM 1062 C C . PHE A 1 134 ? 5.246 -12.139 9.685 1.00 96.31 134 PHE A C 1
ATOM 1064 O O . PHE A 1 134 ? 4.353 -12.520 10.442 1.00 96.31 134 PHE A O 1
ATOM 1071 N N . LEU A 1 135 ? 4.983 -11.322 8.660 1.00 95.19 135 LEU A N 1
ATOM 1072 C CA . LEU A 1 135 ? 3.638 -10.861 8.302 1.00 95.19 135 LEU A CA 1
ATOM 1073 C C . LEU A 1 135 ? 2.867 -11.924 7.498 1.00 95.19 135 LEU A C 1
ATOM 1075 O O . LEU A 1 135 ? 3.475 -12.864 6.987 1.00 95.19 135 LEU A O 1
ATOM 1079 N N . PRO A 1 136 ? 1.535 -11.804 7.348 1.00 91.81 136 PRO A N 1
ATOM 1080 C CA . PRO A 1 136 ? 0.770 -12.591 6.378 1.00 91.81 136 PRO A CA 1
ATOM 1081 C C . PRO A 1 136 ? 1.290 -12.400 4.938 1.00 91.81 136 PRO A C 1
ATOM 1083 O O . PRO A 1 136 ? 1.818 -11.332 4.635 1.00 91.81 136 PRO A O 1
ATOM 1086 N N . PRO A 1 137 ? 1.135 -13.389 4.040 1.00 86.38 137 PRO A N 1
ATOM 1087 C CA . PRO A 1 137 ? 1.763 -13.381 2.712 1.00 86.38 137 PRO A CA 1
ATOM 1088 C C . PRO A 1 137 ? 1.272 -12.280 1.766 1.00 86.38 137 PRO A C 1
ATOM 1090 O O . PRO A 1 137 ? 1.992 -11.946 0.830 1.00 86.38 137 PRO A O 1
ATOM 1093 N N . ASP A 1 138 ? 0.091 -11.715 2.014 1.00 82.81 138 ASP A N 1
ATOM 1094 C CA . ASP A 1 138 ? -0.541 -10.721 1.150 1.00 82.81 138 ASP A CA 1
ATOM 1095 C C . ASP A 1 138 ? -0.740 -9.389 1.890 1.00 82.81 138 ASP A C 1
ATOM 1097 O O . ASP A 1 138 ? -1.007 -9.364 3.093 1.00 82.81 138 ASP A O 1
ATOM 1101 N N . GLY A 1 139 ? -0.651 -8.275 1.154 1.00 81.94 139 GLY A N 1
ATOM 1102 C CA . GLY A 1 139 ? -1.060 -6.943 1.624 1.00 81.94 139 GLY A CA 1
ATOM 1103 C C . GLY A 1 139 ? 0.022 -6.067 2.266 1.00 81.94 139 GLY A C 1
ATOM 1104 O O . GLY A 1 139 ? -0.283 -4.932 2.619 1.00 81.94 139 GLY A O 1
ATOM 1105 N N . TYR A 1 140 ? 1.270 -6.537 2.381 1.00 90.56 140 TYR A N 1
ATOM 1106 C CA . TYR A 1 140 ? 2.342 -5.814 3.092 1.00 90.56 140 TYR A CA 1
ATOM 1107 C C . TYR A 1 140 ? 3.601 -5.534 2.253 1.00 90.56 140 TYR A C 1
ATOM 1109 O O . TYR A 1 140 ? 4.626 -5.119 2.793 1.00 90.56 140 TYR A O 1
ATOM 1117 N N . THR A 1 141 ? 3.541 -5.727 0.933 1.00 86.62 141 THR A N 1
ATOM 1118 C CA . THR A 1 141 ? 4.680 -5.488 0.030 1.00 86.62 141 THR A CA 1
ATOM 1119 C C . THR A 1 141 ? 5.159 -4.032 0.084 1.00 86.62 141 THR A C 1
ATOM 1121 O O . THR A 1 141 ? 6.342 -3.786 0.301 1.00 86.62 141 THR A O 1
ATOM 1124 N N . GLY A 1 142 ? 4.234 -3.070 -0.007 1.00 83.69 142 GLY A N 1
ATOM 1125 C CA . GLY A 1 142 ? 4.532 -1.629 -0.046 1.00 83.69 142 GLY A CA 1
ATOM 1126 C C . GLY A 1 142 ? 4.725 -0.936 1.308 1.00 83.69 142 GLY A C 1
ATOM 1127 O O . GLY A 1 142 ? 4.784 0.284 1.350 1.00 83.69 142 GLY A O 1
ATOM 1128 N N . VAL A 1 143 ? 4.772 -1.668 2.423 1.00 88.00 143 VAL A N 1
ATOM 1129 C CA . VAL A 1 143 ? 4.842 -1.064 3.767 1.00 88.00 143 VAL A CA 1
ATOM 1130 C C . VAL A 1 143 ? 6.300 -0.789 4.141 1.00 88.00 143 VAL A C 1
ATOM 1132 O O . VAL A 1 143 ? 7.043 -1.733 4.358 1.00 88.00 143 VAL A O 1
ATOM 1135 N N . GLY A 1 144 ? 6.759 0.459 4.198 1.00 88.44 144 GLY A N 1
ATOM 1136 C CA . GLY A 1 144 ? 8.189 0.760 4.387 1.00 88.44 144 GLY A CA 1
ATOM 1137 C C . GLY A 1 144 ? 8.707 0.494 5.804 1.00 88.44 144 GLY A C 1
ATOM 1138 O O . GLY A 1 144 ? 9.844 0.042 5.979 1.00 88.44 144 GLY A O 1
ATOM 1139 N N . SER A 1 145 ? 7.857 0.731 6.804 1.00 95.31 145 SER A N 1
ATOM 1140 C CA . SER A 1 145 ? 8.251 0.764 8.212 1.00 95.31 145 SER A CA 1
ATOM 1141 C C . SER A 1 145 ? 7.142 0.302 9.175 1.00 95.31 145 SER A C 1
ATOM 1143 O O . SER A 1 145 ? 6.027 -0.054 8.770 1.00 95.31 145 SER A O 1
ATOM 1145 N N . VAL A 1 146 ? 7.441 0.295 10.480 1.00 95.50 146 VAL A N 1
ATOM 1146 C CA . VAL A 1 146 ? 6.458 -0.038 11.526 1.00 95.50 146 VAL A CA 1
ATOM 1147 C C . VAL A 1 146 ? 5.325 0.993 11.593 1.00 95.50 146 VAL A C 1
ATOM 1149 O O . VAL A 1 146 ? 4.180 0.638 11.872 1.00 95.50 146 VAL A O 1
ATOM 1152 N N . GLU A 1 147 ? 5.617 2.257 11.285 1.00 91.94 147 GLU A N 1
ATOM 1153 C CA . GLU A 1 147 ? 4.672 3.374 11.310 1.00 91.94 147 GLU A CA 1
ATOM 1154 C C . GLU A 1 147 ? 3.554 3.167 10.282 1.00 91.94 147 GLU A C 1
ATOM 1156 O O . GLU A 1 147 ? 2.365 3.299 10.607 1.00 91.94 147 GLU A O 1
ATOM 1161 N N . ASP A 1 148 ? 3.940 2.734 9.080 1.00 90.12 148 ASP A N 1
ATOM 1162 C CA . ASP A 1 148 ? 3.041 2.424 7.967 1.00 90.12 148 ASP A CA 1
ATOM 1163 C C . ASP A 1 148 ? 2.262 1.121 8.172 1.00 90.12 148 ASP A C 1
ATOM 1165 O O . ASP A 1 148 ? 1.251 0.869 7.509 1.00 90.12 148 ASP A O 1
ATOM 1169 N N . THR A 1 149 ? 2.711 0.276 9.101 1.00 93.19 149 THR A N 1
ATOM 1170 C CA . THR A 1 149 ? 2.096 -1.023 9.354 1.00 93.19 149 THR A CA 1
ATOM 1171 C C . THR A 1 149 ? 0.825 -0.859 10.173 1.00 93.19 149 THR A C 1
ATOM 1173 O O . THR A 1 149 ? 0.764 -0.128 11.161 1.00 93.19 149 THR A O 1
ATOM 1176 N N . ASP A 1 150 ? -0.242 -1.540 9.779 1.00 91.50 150 ASP A N 1
ATOM 1177 C CA . ASP A 1 150 ? -1.477 -1.521 10.544 1.00 91.50 150 ASP A CA 1
ATOM 1178 C C . ASP A 1 150 ? -1.376 -2.345 11.843 1.00 91.50 150 ASP A C 1
ATOM 1180 O O . ASP A 1 150 ? -0.465 -3.146 12.041 1.00 91.50 150 ASP A O 1
ATOM 1184 N N . PHE A 1 151 ? -2.342 -2.160 12.746 1.00 92.56 151 PHE A N 1
ATOM 1185 C CA . PHE A 1 151 ? -2.409 -2.907 14.006 1.00 92.56 151 PHE A CA 1
ATOM 1186 C C . PHE A 1 151 ? -2.270 -4.430 13.808 1.00 92.56 151 PHE A C 1
ATOM 1188 O O . PHE A 1 151 ? -1.485 -5.081 14.495 1.00 92.56 151 PHE A O 1
ATOM 1195 N N . ASN A 1 152 ? -2.996 -4.999 12.838 1.00 93.12 152 ASN A N 1
ATOM 1196 C CA . ASN A 1 152 ? -2.967 -6.438 12.580 1.00 93.12 152 ASN A CA 1
ATOM 1197 C C . ASN A 1 152 ? -1.586 -6.915 12.117 1.00 93.12 152 ASN A C 1
ATOM 1199 O O . ASN A 1 152 ? -1.188 -8.026 12.474 1.00 93.12 152 ASN A O 1
ATOM 1203 N N . GLY A 1 153 ? -0.862 -6.101 11.349 1.00 94.56 153 GLY A N 1
ATOM 1204 C CA . GLY A 1 153 ? 0.503 -6.379 10.933 1.00 94.56 153 GLY A CA 1
ATOM 1205 C C . GLY A 1 153 ? 1.455 -6.421 12.124 1.00 94.56 153 GLY A C 1
ATOM 1206 O O . GLY A 1 153 ? 2.125 -7.434 12.312 1.00 94.56 153 GLY A O 1
ATOM 1207 N N . ILE A 1 154 ? 1.436 -5.401 12.991 1.00 96.00 154 ILE A N 1
ATOM 1208 C CA . ILE A 1 154 ? 2.280 -5.360 14.202 1.00 96.00 154 ILE A CA 1
ATOM 1209 C C . ILE A 1 154 ? 2.034 -6.596 15.079 1.00 96.00 154 ILE A C 1
ATOM 1211 O O . ILE A 1 154 ? 2.971 -7.321 15.415 1.00 96.00 154 ILE A O 1
ATOM 1215 N N . ILE A 1 155 ? 0.768 -6.911 15.370 1.00 95.19 155 ILE A N 1
ATOM 1216 C CA . ILE A 1 155 ? 0.420 -8.095 16.167 1.00 95.19 155 ILE A CA 1
ATOM 1217 C C . ILE A 1 155 ? 0.834 -9.397 15.470 1.00 95.19 155 ILE A C 1
ATOM 1219 O O . ILE A 1 155 ? 1.233 -10.352 16.133 1.00 95.19 155 ILE A O 1
ATOM 1223 N N . SER A 1 156 ? 0.773 -9.459 14.136 1.00 94.56 156 SER A N 1
ATOM 1224 C CA . SER A 1 156 ? 1.211 -10.644 13.388 1.00 94.56 156 SER A CA 1
ATOM 1225 C C . SER A 1 156 ? 2.716 -10.875 13.506 1.00 94.56 156 SER A C 1
ATOM 1227 O O . SER A 1 156 ? 3.115 -12.022 13.691 1.00 94.56 156 SER A O 1
ATOM 1229 N N . VAL A 1 157 ? 3.535 -9.816 13.471 1.00 96.00 157 VAL A N 1
ATOM 1230 C CA . VAL A 1 157 ? 4.983 -9.926 13.723 1.00 96.00 157 VAL A CA 1
ATOM 1231 C C . VAL A 1 157 ? 5.227 -10.513 15.111 1.00 96.00 157 VAL A C 1
ATOM 1233 O O . VAL A 1 157 ? 5.922 -11.520 15.233 1.00 96.00 157 VAL A O 1
ATOM 1236 N N . MET A 1 158 ? 4.586 -9.954 16.142 1.00 94.81 158 MET A N 1
ATOM 1237 C CA . MET A 1 158 ? 4.747 -10.415 17.527 1.00 94.81 158 MET A CA 1
ATOM 1238 C C . MET A 1 158 ? 4.271 -11.861 17.736 1.00 94.81 158 MET A C 1
ATOM 1240 O O . MET A 1 158 ? 4.885 -12.626 18.478 1.00 94.81 158 MET A O 1
ATOM 1244 N N . LEU A 1 159 ? 3.185 -12.268 17.072 1.00 92.25 159 LEU A N 1
ATOM 1245 C CA . LEU A 1 159 ? 2.673 -13.638 17.135 1.00 92.25 159 LEU A CA 1
ATOM 1246 C C . LEU A 1 159 ? 3.603 -14.633 16.438 1.00 92.25 159 LEU A C 1
ATOM 1248 O O . LEU A 1 159 ? 3.825 -15.726 16.959 1.00 92.25 159 LEU A O 1
ATOM 1252 N N . ASN A 1 160 ? 4.139 -14.274 15.273 1.00 94.00 160 ASN A N 1
ATOM 1253 C CA . ASN A 1 160 ? 4.884 -15.201 14.427 1.00 94.00 160 ASN A CA 1
ATOM 1254 C C . ASN A 1 160 ? 6.386 -15.238 14.727 1.00 94.00 160 ASN A C 1
ATOM 1256 O O . ASN A 1 160 ? 7.023 -16.219 14.355 1.00 94.00 160 ASN A O 1
ATOM 1260 N N . CYS A 1 161 ? 6.956 -14.228 15.384 1.00 94.56 161 CYS A N 1
ATOM 1261 C CA . CYS A 1 161 ? 8.373 -14.186 15.746 1.00 94.56 161 CYS A CA 1
ATOM 1262 C C . CYS A 1 161 ? 8.595 -14.674 17.189 1.00 94.56 161 CYS A C 1
ATOM 1264 O O . CYS A 1 161 ? 7.985 -14.172 18.134 1.00 94.56 161 CYS A O 1
ATOM 1266 N N . LYS A 1 162 ? 9.475 -15.668 17.367 1.00 92.12 162 LYS A N 1
ATOM 1267 C CA . LYS A 1 162 ? 9.783 -16.310 18.656 1.00 92.12 162 LYS A CA 1
ATOM 1268 C C . LYS A 1 162 ? 10.376 -15.351 19.679 1.00 92.12 162 LYS A C 1
ATOM 1270 O O . LYS A 1 162 ? 10.107 -15.541 20.861 1.00 92.12 162 LYS A O 1
ATOM 1275 N N . THR A 1 163 ? 11.114 -14.334 19.230 1.00 90.44 163 THR A N 1
ATOM 1276 C CA . THR A 1 163 ? 11.758 -13.330 20.092 1.00 90.44 163 THR A CA 1
ATOM 1277 C C . THR A 1 163 ? 10.764 -12.600 20.987 1.00 90.44 163 THR A C 1
ATOM 1279 O O . THR A 1 163 ? 11.067 -12.314 22.140 1.00 90.44 163 THR A O 1
ATOM 1282 N N . PHE A 1 164 ? 9.543 -12.374 20.504 1.00 88.25 164 PHE A N 1
ATOM 1283 C CA . PHE A 1 164 ? 8.467 -11.808 21.310 1.00 88.25 164 PHE A CA 1
ATOM 1284 C C . PHE A 1 164 ? 7.859 -12.891 22.202 1.00 88.25 164 PHE A C 1
ATOM 1286 O O . PHE A 1 164 ? 6.686 -13.214 22.018 1.00 88.25 164 PHE A O 1
ATOM 1293 N N . ASP A 1 165 ? 8.639 -13.531 23.089 1.00 74.44 165 ASP A N 1
ATOM 1294 C CA . ASP A 1 165 ? 8.196 -14.598 24.014 1.00 74.44 165 ASP A CA 1
ATOM 1295 C C . ASP A 1 165 ? 7.262 -14.055 25.107 1.00 74.44 165 ASP A C 1
ATOM 1297 O O . ASP A 1 165 ? 7.496 -14.153 26.311 1.00 74.44 165 ASP A O 1
ATOM 1301 N N . LEU A 1 166 ? 6.156 -13.479 24.651 1.00 66.06 166 LEU A N 1
ATOM 1302 C CA . LEU A 1 166 ? 5.002 -13.090 25.424 1.00 66.06 166 LEU A CA 1
ATOM 1303 C C . LEU A 1 166 ? 4.283 -14.375 25.815 1.00 66.06 166 LEU A C 1
ATOM 1305 O O . LEU A 1 166 ? 3.272 -14.766 25.222 1.00 66.06 166 LEU A O 1
ATOM 1309 N N . LYS A 1 167 ? 4.806 -15.051 26.840 1.00 59.84 167 LYS A N 1
ATOM 1310 C CA . LYS A 1 167 ? 4.066 -16.059 27.611 1.00 59.84 167 LYS A CA 1
ATOM 1311 C C . LYS A 1 167 ? 2.991 -15.358 28.443 1.00 59.84 167 LYS A C 1
ATOM 1313 O O . LYS A 1 167 ? 2.962 -15.455 29.665 1.00 59.84 167 LYS A O 1
ATOM 1318 N N . LEU A 1 168 ? 2.112 -14.639 27.753 1.00 55.88 168 LEU A N 1
ATOM 1319 C CA . LEU A 1 168 ? 0.896 -14.032 28.264 1.00 55.88 168 LEU A CA 1
ATOM 1320 C C . LEU A 1 168 ? -0.177 -15.117 28.332 1.00 55.88 168 LEU A C 1
ATOM 1322 O O . LEU A 1 168 ? -1.162 -15.103 27.593 1.00 55.88 168 LEU A O 1
ATOM 1326 N N . SER A 1 169 ? 0.061 -16.120 29.170 1.00 50.56 169 SER A N 1
ATOM 1327 C CA . SER A 1 169 ? -0.969 -17.065 29.577 1.00 50.56 169 SER A CA 1
ATOM 1328 C C . SER A 1 169 ? -1.686 -16.471 30.782 1.00 50.56 169 SER A C 1
ATOM 1330 O O . SER A 1 169 ? -1.143 -16.486 31.886 1.00 50.56 169 SER A O 1
ATOM 1332 N N . PHE A 1 170 ? -2.893 -15.944 30.579 1.00 49.72 170 PHE A N 1
ATOM 1333 C CA . PHE A 1 170 ? -3.818 -15.774 31.695 1.00 49.72 170 PHE A CA 1
ATOM 1334 C C . PHE A 1 170 ? -4.306 -17.162 32.119 1.00 49.72 170 PHE A C 1
ATOM 1336 O O . PHE A 1 170 ? -4.749 -17.918 31.251 1.00 49.72 170 PHE A O 1
ATOM 1343 N N . PRO A 1 171 ? -4.300 -17.504 33.416 1.00 47.28 171 PRO A N 1
ATOM 1344 C CA . PRO A 1 171 ? -5.184 -18.539 33.917 1.00 47.28 171 PRO A CA 1
ATOM 1345 C C . PRO A 1 171 ? -6.613 -17.986 33.828 1.00 47.28 171 PRO A C 1
ATOM 1347 O O . PRO A 1 171 ? -7.108 -17.343 34.750 1.00 47.28 171 PRO A O 1
ATOM 1350 N N . ILE A 1 172 ? -7.262 -18.154 32.676 1.00 45.88 172 ILE A N 1
ATOM 1351 C CA . ILE A 1 172 ? -8.702 -17.916 32.574 1.00 45.88 172 ILE A CA 1
ATOM 1352 C C . ILE A 1 172 ? -9.371 -19.084 33.299 1.00 45.88 172 ILE A C 1
ATOM 1354 O O . ILE A 1 172 ? -9.052 -20.244 33.034 1.00 45.88 172 ILE A O 1
ATOM 1358 N N . ALA A 1 173 ? -10.251 -18.765 34.247 1.00 41.38 173 ALA A N 1
ATOM 1359 C CA . ALA A 1 173 ? -11.009 -19.739 35.019 1.00 41.38 173 ALA A CA 1
ATOM 1360 C C . ALA A 1 173 ? -11.620 -20.820 34.102 1.00 41.38 173 ALA A C 1
ATOM 1362 O O . ALA A 1 173 ? -12.326 -20.501 33.152 1.00 41.38 173 ALA A O 1
ATOM 1363 N N . HIS A 1 174 ? -11.266 -22.074 34.397 1.00 40.78 174 HIS A N 1
ATOM 1364 C CA . HIS A 1 174 ? -11.791 -23.358 33.922 1.00 40.78 174 HIS A CA 1
ATOM 1365 C C . HIS A 1 174 ? -12.433 -23.432 32.509 1.00 40.78 174 HIS A C 1
ATOM 1367 O O . HIS A 1 174 ? -13.533 -22.947 32.270 1.00 40.78 174 HIS A O 1
ATOM 1373 N N . ASN A 1 175 ? -11.790 -24.220 31.630 1.00 43.88 175 ASN A N 1
ATOM 1374 C CA . ASN A 1 175 ? -12.305 -24.839 30.387 1.00 43.88 175 ASN A CA 1
ATOM 1375 C C . ASN A 1 175 ? -12.175 -24.114 29.033 1.00 43.88 175 ASN A C 1
ATOM 1377 O O . ASN A 1 175 ? -12.758 -24.591 28.058 1.00 43.88 175 ASN A O 1
ATOM 1381 N N . GLN A 1 176 ? -11.351 -23.072 28.882 1.00 44.97 176 GLN A N 1
ATOM 1382 C CA . GLN A 1 176 ? -10.924 -22.636 27.539 1.00 44.97 176 GLN A CA 1
ATOM 1383 C C . GLN A 1 176 ? -9.410 -22.801 27.341 1.00 44.97 176 GLN A C 1
ATOM 1385 O O . GLN A 1 176 ? -8.643 -22.464 28.244 1.00 44.97 176 GLN A O 1
ATOM 1390 N N . PRO A 1 177 ? -8.949 -23.332 26.189 1.00 45.59 177 PRO A N 1
ATOM 1391 C CA . PRO A 1 177 ? -7.523 -23.436 25.899 1.00 45.59 177 PRO A CA 1
ATOM 1392 C C . PRO A 1 177 ? -6.886 -22.046 25.974 1.00 45.59 177 PRO A C 1
ATOM 1394 O O . PRO A 1 177 ? -7.474 -21.090 25.474 1.00 45.59 177 PRO A O 1
ATOM 1397 N N . ASN A 1 178 ? -5.702 -21.949 26.592 1.00 48.25 178 ASN A N 1
ATOM 1398 C CA . ASN A 1 178 ? -4.931 -20.715 26.780 1.00 48.25 178 ASN A CA 1
ATOM 1399 C C . ASN A 1 178 ? -4.848 -19.899 25.477 1.00 48.25 178 ASN A C 1
ATOM 1401 O O . ASN A 1 178 ? -3.951 -20.102 24.655 1.00 48.25 178 ASN A O 1
ATOM 1405 N N . GLN A 1 179 ? -5.780 -18.968 25.271 1.00 57.03 179 GLN A N 1
ATOM 1406 C CA . GLN A 1 179 ? -5.712 -18.040 24.155 1.00 57.03 179 GLN A CA 1
ATOM 1407 C C . GLN A 1 179 ? -4.660 -16.990 24.491 1.00 57.03 179 GLN A C 1
ATOM 1409 O O . GLN A 1 179 ? -4.809 -16.219 25.436 1.00 57.03 179 GLN A O 1
ATOM 1414 N N . CYS A 1 180 ? -3.590 -16.954 23.699 1.00 82.75 180 CYS A N 1
ATOM 1415 C CA . CYS A 1 180 ? -2.609 -15.876 23.740 1.00 82.75 180 CYS A CA 1
ATOM 1416 C C . CYS A 1 180 ? -3.331 -14.525 23.576 1.00 82.75 180 CYS A C 1
ATOM 1418 O O . CYS A 1 180 ? -4.063 -14.341 22.598 1.00 82.75 180 CYS A O 1
ATOM 1420 N N . LEU A 1 181 ? -3.109 -13.575 24.495 1.00 89.69 181 LEU A N 1
ATOM 1421 C CA . LEU A 1 181 ? -3.760 -12.254 24.473 1.00 89.69 181 LEU A CA 1
ATOM 1422 C C . LEU A 1 181 ? -3.602 -11.542 23.121 1.00 89.69 181 LEU A C 1
ATOM 1424 O O . LEU A 1 181 ? -4.547 -10.931 22.632 1.00 89.69 181 LEU A O 1
ATOM 1428 N N . LEU A 1 182 ? -2.450 -11.695 22.459 1.00 91.44 182 LEU A N 1
ATOM 1429 C CA . LEU A 1 182 ? -2.218 -11.160 21.114 1.00 91.44 182 LEU A CA 1
ATOM 1430 C C . LEU A 1 182 ? -3.163 -11.759 20.061 1.00 91.44 182 LEU A C 1
ATOM 1432 O O . LEU A 1 182 ? -3.634 -11.052 19.172 1.00 91.44 182 LEU A O 1
ATOM 1436 N N . SER A 1 183 ? -3.467 -13.058 20.148 1.00 91.44 183 SER A N 1
ATOM 1437 C CA . SER A 1 183 ? -4.410 -13.710 19.228 1.00 91.44 183 SER A CA 1
ATOM 1438 C C . SER A 1 183 ? -5.825 -13.173 19.425 1.00 91.44 183 SER A C 1
ATOM 1440 O O . SER A 1 183 ? -6.525 -12.915 18.444 1.00 91.44 183 SER A O 1
ATOM 1442 N N . LYS A 1 184 ? -6.210 -12.933 20.684 1.00 93.12 184 LYS A N 1
ATOM 1443 C CA . LYS A 1 184 ? -7.491 -12.322 21.045 1.00 93.12 184 LYS A CA 1
ATOM 1444 C C . LYS A 1 184 ? -7.572 -10.861 20.581 1.00 93.12 184 LYS A C 1
ATOM 1446 O O . LYS A 1 184 ? -8.525 -10.485 19.906 1.00 93.12 184 LYS A O 1
ATOM 1451 N N . ALA A 1 185 ? -6.520 -10.072 20.799 1.00 93.81 185 ALA A N 1
ATOM 1452 C CA . ALA A 1 185 ? -6.404 -8.702 20.293 1.00 93.81 185 ALA A CA 1
ATOM 1453 C C . ALA A 1 185 ? -6.499 -8.631 18.757 1.00 93.81 185 ALA A C 1
ATOM 1455 O O . ALA A 1 185 ? -7.223 -7.802 18.207 1.00 93.81 185 ALA A O 1
ATOM 1456 N N . ARG A 1 186 ? -5.845 -9.556 18.042 1.00 93.38 186 ARG A N 1
ATOM 1457 C CA . ARG A 1 186 ? -5.972 -9.683 16.581 1.00 93.38 186 ARG A CA 1
ATOM 1458 C C . ARG A 1 186 ? -7.387 -10.069 16.146 1.00 93.38 186 ARG A C 1
ATOM 1460 O O . ARG A 1 186 ? -7.836 -9.646 15.080 1.00 93.38 186 ARG A O 1
ATOM 1467 N N . ALA A 1 187 ? -8.088 -10.896 16.922 1.00 92.81 187 ALA A N 1
ATOM 1468 C CA . ALA A 1 187 ? -9.483 -11.232 16.651 1.00 92.81 187 ALA A CA 1
ATOM 1469 C C . ALA A 1 187 ? -10.377 -9.988 16.762 1.00 92.81 187 ALA A C 1
ATOM 1471 O O . ALA A 1 187 ? -11.127 -9.725 15.824 1.00 92.81 187 ALA A O 1
ATOM 1472 N N . PHE A 1 188 ? -10.206 -9.168 17.807 1.00 93.62 188 PHE A N 1
ATOM 1473 C CA . PHE A 1 188 ? -10.890 -7.874 17.924 1.00 93.62 188 PHE A CA 1
ATOM 1474 C C . PHE A 1 188 ? -10.582 -6.950 16.741 1.00 93.62 188 PHE A C 1
ATOM 1476 O O . PHE A 1 188 ? -11.501 -6.437 16.107 1.00 93.62 188 PHE A O 1
ATOM 1483 N N . GLY A 1 189 ? -9.307 -6.807 16.363 1.00 90.69 189 GLY A N 1
ATOM 1484 C CA . GLY A 1 189 ? -8.909 -5.983 15.217 1.00 90.69 189 GLY A CA 1
ATOM 1485 C C . GLY A 1 189 ? -9.548 -6.407 13.891 1.00 90.69 189 GLY A C 1
ATOM 1486 O O . GLY A 1 189 ? -9.914 -5.558 13.077 1.00 90.69 189 GLY A O 1
ATOM 1487 N N . ARG A 1 190 ? -9.722 -7.715 13.664 1.00 89.75 190 ARG A N 1
ATOM 1488 C CA . ARG A 1 190 ? -10.438 -8.231 12.485 1.00 89.75 190 ARG A CA 1
ATOM 1489 C C . ARG A 1 190 ? -11.943 -8.003 12.576 1.00 89.75 190 ARG A C 1
ATOM 1491 O O . ARG A 1 190 ? -12.542 -7.595 11.584 1.00 89.75 190 ARG A O 1
ATOM 1498 N N . ALA A 1 191 ? -12.528 -8.244 13.744 1.00 88.75 191 ALA A N 1
ATOM 1499 C CA . ALA A 1 191 ? -13.954 -8.079 13.982 1.00 88.75 191 ALA A CA 1
ATOM 1500 C C . ALA A 1 191 ? -14.403 -6.630 13.740 1.00 88.75 191 ALA A C 1
ATOM 1502 O O . ALA A 1 191 ? -15.315 -6.397 12.953 1.00 88.75 191 ALA A O 1
ATOM 1503 N N . VAL A 1 192 ? -13.668 -5.662 14.299 1.00 86.38 192 VAL A N 1
ATOM 1504 C CA . VAL A 1 192 ? -13.932 -4.222 14.150 1.00 86.38 192 VAL A CA 1
ATOM 1505 C C . VAL A 1 192 ? -13.878 -3.759 12.689 1.00 86.38 192 VAL A C 1
ATOM 1507 O O . VAL A 1 192 ? -14.658 -2.896 12.297 1.00 86.38 192 VAL A O 1
ATOM 1510 N N . ARG A 1 193 ? -12.972 -4.315 11.870 1.00 81.31 193 ARG A N 1
ATOM 1511 C CA . ARG A 1 193 ? -12.714 -3.830 10.499 1.00 81.31 193 ARG A CA 1
ATOM 1512 C C . ARG A 1 193 ? -13.483 -4.545 9.394 1.00 81.31 193 ARG A C 1
ATOM 1514 O O . ARG A 1 193 ? -13.726 -3.943 8.354 1.00 81.31 193 ARG A O 1
ATOM 1521 N N . HIS A 1 194 ? -13.771 -5.832 9.559 1.00 74.12 194 HIS 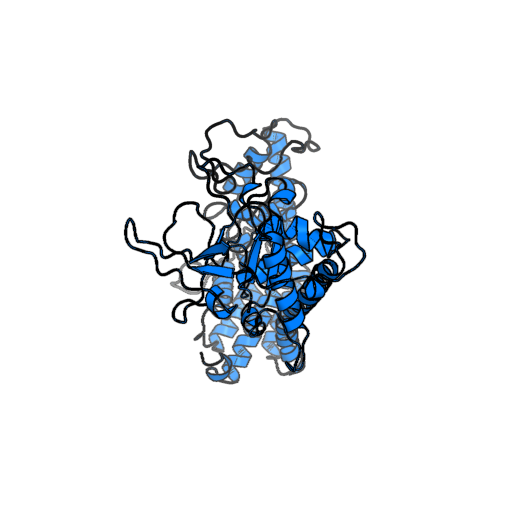A N 1
ATOM 1522 C CA . HIS A 1 194 ? -14.197 -6.684 8.441 1.00 74.12 194 HIS A CA 1
ATOM 1523 C C . HIS A 1 194 ? -15.572 -7.313 8.621 1.00 74.12 194 HIS A C 1
ATOM 1525 O O . HIS A 1 194 ? -16.034 -8.001 7.716 1.00 74.12 194 HIS A O 1
ATOM 1531 N N . THR A 1 195 ? -16.225 -7.112 9.763 1.00 70.44 195 THR A N 1
ATOM 1532 C CA . THR A 1 195 ? -17.521 -7.734 10.024 1.00 70.44 195 THR A CA 1
ATOM 1533 C C . THR A 1 195 ? -18.610 -6.658 9.939 1.00 70.44 195 THR A C 1
ATOM 1535 O O . THR A 1 195 ? -18.787 -5.904 10.891 1.00 70.44 195 THR A O 1
ATOM 1538 N N . PRO A 1 196 ? -19.331 -6.544 8.805 1.00 55.97 196 PRO A N 1
ATOM 1539 C CA . PRO A 1 196 ? -20.318 -5.479 8.587 1.00 55.97 196 PRO A CA 1
ATOM 1540 C C . PRO A 1 196 ? -21.497 -5.534 9.569 1.00 55.97 196 PRO A C 1
ATOM 1542 O O . PRO A 1 196 ? -22.122 -4.513 9.821 1.00 55.97 196 PRO A O 1
ATOM 1545 N N . ASN A 1 197 ? -21.749 -6.703 10.169 1.00 67.81 197 ASN A N 1
ATOM 1546 C CA . ASN A 1 197 ? -22.790 -6.921 11.178 1.00 67.81 197 ASN A CA 1
ATOM 1547 C C . ASN A 1 197 ? -22.222 -6.975 12.606 1.00 67.81 197 ASN A C 1
ATOM 1549 O O . 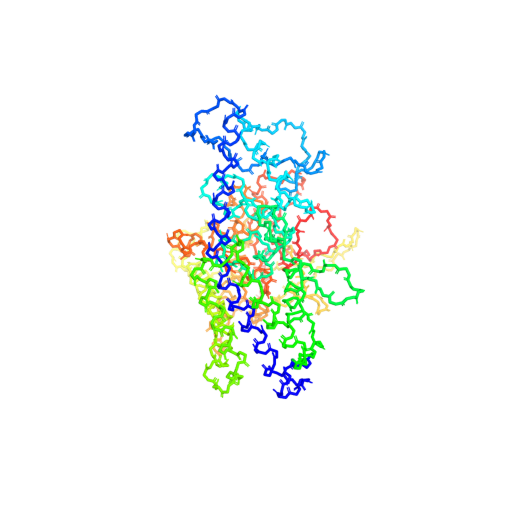ASN A 1 197 ? -22.830 -7.574 13.492 1.00 67.81 197 ASN A O 1
ATOM 1553 N N . PHE A 1 198 ? -21.011 -6.457 12.835 1.00 72.44 198 PHE A N 1
ATOM 1554 C CA . PHE A 1 198 ? -20.390 -6.557 14.148 1.00 72.44 198 PHE A CA 1
ATOM 1555 C C . PHE A 1 198 ? -21.028 -5.591 15.137 1.00 72.44 198 PHE A C 1
ATOM 1557 O O . PHE A 1 198 ? -20.721 -4.401 15.159 1.00 72.44 198 PHE A O 1
ATOM 1564 N N . THR A 1 199 ? -21.882 -6.131 15.997 1.00 81.62 199 THR A N 1
ATOM 1565 C CA . THR A 1 199 ? -22.431 -5.414 17.145 1.00 81.62 199 THR A CA 1
ATOM 1566 C C . THR A 1 199 ? -21.380 -5.361 18.253 1.00 81.62 199 THR A C 1
ATOM 1568 O O . THR A 1 199 ? -21.083 -6.380 18.886 1.00 81.62 199 THR A O 1
ATOM 1571 N N . MET A 1 200 ? -20.803 -4.182 18.498 1.00 87.56 200 MET A N 1
ATOM 1572 C CA . MET A 1 200 ? -19.864 -3.966 19.603 1.00 87.56 200 MET A CA 1
ATOM 1573 C C . MET A 1 200 ? -20.635 -3.732 20.909 1.00 87.56 200 MET A C 1
ATOM 1575 O O . MET A 1 200 ? -20.861 -2.597 21.335 1.00 87.56 200 MET A O 1
ATOM 1579 N N . LYS A 1 201 ? -21.063 -4.823 21.544 1.00 92.06 201 LYS A N 1
ATOM 1580 C CA . LYS A 1 201 ? -21.704 -4.773 22.863 1.00 92.06 201 LYS A CA 1
ATOM 1581 C C . LYS A 1 201 ? -20.714 -4.314 23.943 1.00 92.06 201 LYS A C 1
ATOM 1583 O O . LYS A 1 201 ? -19.500 -4.439 23.782 1.00 92.06 201 LYS A O 1
ATOM 1588 N N . GLU A 1 202 ? -21.235 -3.759 25.036 1.00 92.38 202 GLU A N 1
ATOM 1589 C CA . GLU A 1 202 ? -20.418 -3.204 26.128 1.00 92.38 202 GLU A CA 1
ATOM 1590 C C . GLU A 1 202 ? -19.513 -4.263 26.776 1.00 92.38 202 GLU A C 1
ATOM 1592 O O . GLU A 1 202 ? -18.348 -3.993 27.040 1.00 92.38 202 GLU A O 1
ATOM 1597 N N . ASP A 1 203 ? -20.011 -5.480 26.988 1.00 94.06 203 ASP A N 1
ATOM 1598 C CA . ASP A 1 203 ? -19.242 -6.602 27.537 1.00 94.06 203 ASP A CA 1
ATOM 1599 C C . ASP A 1 203 ? -18.048 -6.973 26.643 1.00 94.06 203 ASP A C 1
ATOM 1601 O O . ASP A 1 203 ? -16.929 -7.134 27.134 1.00 94.06 203 ASP A O 1
ATOM 1605 N N . VAL A 1 204 ? -18.258 -7.017 25.325 1.00 93.19 204 VAL A N 1
ATOM 1606 C CA . VAL A 1 204 ? -17.200 -7.260 24.331 1.00 93.19 204 VAL A CA 1
ATOM 1607 C C . VAL A 1 204 ? -16.170 -6.127 24.330 1.00 93.19 204 VAL A C 1
ATOM 1609 O O . VAL A 1 204 ? -14.965 -6.382 24.273 1.00 93.19 204 VAL A O 1
ATOM 1612 N N . LEU A 1 205 ? -16.624 -4.875 24.429 1.00 93.88 205 LEU A N 1
ATOM 1613 C CA . LEU A 1 205 ? -15.749 -3.707 24.517 1.00 93.88 205 LEU A CA 1
ATOM 1614 C C . LEU A 1 205 ? -14.887 -3.740 25.791 1.00 93.88 205 LEU A C 1
ATOM 1616 O O . LEU A 1 205 ? -13.680 -3.505 25.721 1.00 93.88 205 LEU A O 1
ATOM 1620 N N . GLN A 1 206 ? -15.477 -4.066 26.944 1.00 95.25 206 GLN A N 1
ATOM 1621 C CA . GLN A 1 206 ? -14.750 -4.191 28.211 1.00 95.25 206 GLN A CA 1
ATOM 1622 C C . GLN A 1 206 ? -13.741 -5.343 28.177 1.00 95.25 206 GLN A C 1
ATOM 1624 O O . GLN A 1 206 ? -12.609 -5.184 28.637 1.00 95.25 206 GLN A O 1
ATOM 1629 N N . ASP A 1 207 ? -14.111 -6.483 27.591 1.00 94.81 207 ASP A N 1
ATOM 1630 C CA . ASP A 1 207 ? -13.202 -7.614 27.397 1.00 94.81 207 ASP A CA 1
ATOM 1631 C C . ASP A 1 207 ? -12.012 -7.243 26.500 1.00 94.81 207 ASP A C 1
ATOM 1633 O O . ASP A 1 207 ? -10.856 -7.574 26.792 1.00 94.81 207 ASP A O 1
ATOM 1637 N N . MET A 1 208 ? -12.266 -6.470 25.444 1.00 95.38 208 MET A N 1
ATOM 1638 C CA . MET A 1 208 ? -11.205 -5.919 24.617 1.00 95.38 208 MET A CA 1
ATOM 1639 C C . MET A 1 208 ? -10.316 -4.964 25.421 1.00 95.38 208 MET A C 1
ATOM 1641 O O . MET A 1 208 ? -9.109 -5.184 25.439 1.00 95.38 208 MET A O 1
ATOM 1645 N N . PHE A 1 209 ? -10.858 -3.977 26.143 1.00 95.94 209 PHE A N 1
ATOM 1646 C CA . PHE A 1 209 ? -10.052 -3.078 26.984 1.00 95.94 209 PHE A CA 1
ATOM 1647 C C . PHE A 1 209 ? -9.157 -3.834 27.969 1.00 95.94 209 PHE A C 1
ATOM 1649 O O . PHE A 1 209 ? -7.962 -3.548 28.058 1.00 95.94 209 PHE A O 1
ATOM 1656 N N . ASN A 1 210 ? -9.709 -4.835 28.657 1.00 95.19 210 ASN A N 1
ATOM 1657 C CA . ASN A 1 210 ? -8.952 -5.686 29.570 1.00 95.19 210 ASN A CA 1
ATOM 1658 C C . ASN A 1 210 ? -7.826 -6.430 28.835 1.00 95.19 210 ASN A C 1
ATOM 1660 O O . ASN A 1 210 ? -6.693 -6.455 29.311 1.00 95.19 210 ASN A O 1
ATOM 1664 N N . THR A 1 211 ? -8.114 -6.982 27.653 1.00 94.38 211 THR A N 1
ATOM 1665 C CA . THR A 1 211 ? -7.130 -7.693 26.823 1.00 94.38 211 THR A CA 1
ATOM 1666 C C . THR A 1 211 ? -5.991 -6.772 26.381 1.00 94.38 211 THR A C 1
ATOM 1668 O O . THR A 1 211 ? -4.825 -7.142 26.505 1.00 94.38 211 THR A O 1
ATOM 1671 N N . LEU A 1 212 ? -6.299 -5.570 25.879 1.00 95.06 212 LEU A N 1
ATOM 1672 C CA . LEU A 1 212 ? -5.276 -4.635 25.398 1.00 95.06 212 LEU A CA 1
ATOM 1673 C C . LEU A 1 212 ? -4.449 -4.059 26.559 1.00 95.06 212 LEU A C 1
ATOM 1675 O O . LEU A 1 212 ? -3.229 -3.972 26.445 1.00 95.06 212 LEU A O 1
ATOM 1679 N N . SER A 1 213 ? -5.087 -3.732 27.689 1.00 95.19 213 SER A N 1
ATOM 1680 C CA . SER A 1 213 ? -4.397 -3.273 28.904 1.00 95.19 213 SER A CA 1
ATOM 1681 C C . SER A 1 213 ? -3.445 -4.346 29.433 1.00 95.19 213 SER A C 1
ATOM 1683 O O . SER A 1 213 ? -2.293 -4.055 29.738 1.00 95.19 213 SER A O 1
ATOM 1685 N N . ALA A 1 214 ? -3.881 -5.608 29.461 1.00 93.00 214 ALA A N 1
ATOM 1686 C CA . ALA A 1 214 ? -3.044 -6.721 29.891 1.00 93.00 214 ALA A CA 1
ATOM 1687 C C . ALA A 1 214 ? -1.818 -6.945 28.990 1.00 93.00 214 ALA A C 1
ATOM 1689 O O . ALA A 1 214 ? -0.764 -7.319 29.497 1.00 93.00 214 ALA A O 1
ATOM 1690 N N . ILE A 1 215 ? -1.928 -6.691 27.680 1.00 92.81 215 ILE A N 1
ATOM 1691 C CA . ILE A 1 215 ? -0.769 -6.714 26.774 1.00 92.81 215 ILE A CA 1
ATOM 1692 C C . ILE A 1 215 ? 0.215 -5.604 27.156 1.00 92.81 215 ILE A C 1
ATOM 1694 O O . ILE A 1 215 ? 1.391 -5.885 27.347 1.00 92.81 215 ILE A O 1
ATOM 1698 N N . LEU A 1 216 ? -0.260 -4.363 27.303 1.00 93.94 216 LEU A N 1
ATOM 1699 C CA . LEU A 1 216 ? 0.590 -3.205 27.620 1.00 93.94 216 LEU A CA 1
ATOM 1700 C C . LEU A 1 216 ? 1.267 -3.310 28.996 1.00 93.94 216 LEU A C 1
ATOM 1702 O O . LEU A 1 216 ? 2.364 -2.792 29.181 1.00 93.94 216 LEU A O 1
ATOM 1706 N N . LYS A 1 217 ? 0.639 -4.021 29.937 1.00 92.69 217 LYS A N 1
ATOM 1707 C CA . LYS A 1 217 ? 1.157 -4.275 31.287 1.00 92.69 217 LYS A CA 1
ATOM 1708 C C . LYS A 1 217 ? 2.125 -5.443 31.397 1.00 92.69 217 LYS A C 1
ATOM 1710 O O . LYS A 1 217 ? 2.560 -5.708 32.514 1.00 92.69 217 LYS A O 1
ATOM 1715 N N . ASP A 1 218 ? 2.432 -6.174 30.321 1.00 89.25 218 ASP A N 1
ATOM 1716 C CA . ASP A 1 218 ? 3.282 -7.364 30.435 1.00 89.25 218 ASP A CA 1
ATOM 1717 C C . ASP A 1 218 ? 4.638 -7.000 31.069 1.00 89.25 218 ASP A C 1
ATOM 1719 O O . ASP A 1 218 ? 5.468 -6.365 30.408 1.00 89.25 218 ASP A O 1
ATOM 1723 N N . PRO A 1 219 ? 4.916 -7.422 32.318 1.00 84.94 219 PRO A N 1
ATOM 1724 C CA . PRO A 1 219 ? 6.124 -7.008 33.017 1.00 84.94 219 PRO A CA 1
ATOM 1725 C C . PRO A 1 219 ? 7.390 -7.585 32.379 1.00 84.94 219 PRO A C 1
ATOM 1727 O O . PRO A 1 219 ? 8.474 -7.045 32.586 1.00 84.94 219 PRO A O 1
ATOM 1730 N N . LYS A 1 220 ? 7.281 -8.671 31.600 1.00 82.88 220 LYS A N 1
ATOM 1731 C CA . LYS A 1 220 ? 8.438 -9.317 30.970 1.00 82.88 220 LYS A CA 1
ATOM 1732 C C . LYS A 1 220 ? 8.930 -8.568 29.741 1.00 82.88 220 LYS A C 1
ATOM 1734 O O . LYS A 1 220 ? 10.119 -8.624 29.446 1.00 82.88 220 LYS A O 1
ATOM 1739 N N . CYS A 1 221 ? 8.027 -7.907 29.022 1.00 83.31 221 CYS A N 1
ATOM 1740 C CA . CYS A 1 221 ? 8.343 -7.300 27.731 1.00 83.31 221 CYS A CA 1
ATOM 1741 C C . CYS A 1 221 ? 8.104 -5.789 27.700 1.00 83.31 221 CYS A C 1
ATOM 1743 O O . CYS A 1 221 ? 8.931 -5.068 27.157 1.00 83.31 221 CYS A O 1
ATOM 1745 N N . LEU A 1 222 ? 6.998 -5.312 28.276 1.00 89.44 222 LEU A N 1
ATOM 1746 C CA . LEU A 1 222 ? 6.503 -3.939 28.108 1.00 89.44 222 LEU A CA 1
ATOM 1747 C C . LEU A 1 222 ? 6.435 -3.138 29.418 1.00 89.44 222 LEU A C 1
ATOM 1749 O O . LEU A 1 222 ? 6.215 -1.930 29.385 1.00 89.44 222 LEU A O 1
ATOM 1753 N N . GLY A 1 223 ? 6.679 -3.770 30.572 1.00 84.75 223 GLY A N 1
ATOM 1754 C CA . GLY A 1 223 ? 6.595 -3.121 31.887 1.00 84.75 223 GLY A CA 1
ATOM 1755 C C . GLY A 1 223 ? 7.498 -1.893 32.056 1.00 84.75 223 GLY A C 1
ATOM 1756 O O . GLY A 1 223 ? 7.144 -0.976 32.788 1.00 84.75 223 GLY A O 1
ATOM 1757 N N . ASN A 1 224 ? 8.624 -1.844 31.338 1.00 89.62 224 ASN A N 1
ATOM 1758 C CA . ASN A 1 224 ? 9.562 -0.716 31.361 1.00 89.62 224 ASN A CA 1
ATOM 1759 C C . ASN A 1 224 ? 9.487 0.167 30.100 1.00 89.62 224 ASN A C 1
ATOM 1761 O O . ASN A 1 224 ? 10.252 1.122 29.984 1.00 89.62 224 ASN A O 1
ATOM 1765 N N . ASP A 1 225 ? 8.617 -0.154 29.136 1.00 94.06 225 ASP A N 1
ATOM 1766 C CA . ASP A 1 225 ? 8.516 0.598 27.885 1.00 94.06 225 ASP A CA 1
ATOM 1767 C C . ASP A 1 225 ? 7.626 1.838 28.069 1.00 94.06 225 ASP A C 1
ATOM 1769 O O . ASP A 1 225 ? 6.429 1.734 28.340 1.00 94.06 225 ASP A O 1
ATOM 1773 N N . ILE A 1 226 ? 8.218 3.028 27.929 1.00 94.75 226 ILE A N 1
ATOM 1774 C CA . ILE A 1 226 ? 7.538 4.311 28.176 1.00 94.75 226 ILE A CA 1
ATOM 1775 C C . ILE A 1 226 ? 6.326 4.482 27.248 1.00 94.75 226 ILE A C 1
ATOM 1777 O O . ILE A 1 226 ? 5.268 4.927 27.701 1.00 94.75 226 ILE A O 1
ATOM 1781 N N . SER A 1 227 ? 6.453 4.102 25.973 1.00 93.62 227 SER A N 1
ATOM 1782 C CA . SER A 1 227 ? 5.376 4.208 24.982 1.00 93.62 227 SER A CA 1
ATOM 1783 C C . SER A 1 227 ? 4.209 3.278 25.332 1.00 93.62 227 SER A C 1
ATOM 1785 O O . SER A 1 227 ? 3.047 3.676 25.208 1.00 93.62 227 SER A O 1
ATOM 1787 N N . ALA A 1 228 ? 4.489 2.075 25.837 1.00 94.75 228 ALA A N 1
ATOM 1788 C CA . ALA A 1 228 ? 3.474 1.137 26.299 1.00 94.75 228 ALA A CA 1
ATOM 1789 C C . ALA A 1 228 ? 2.750 1.628 27.562 1.00 94.75 228 ALA A C 1
ATOM 1791 O O . ALA A 1 228 ? 1.520 1.584 27.604 1.00 94.75 228 ALA A O 1
ATOM 1792 N N . GLN A 1 229 ? 3.478 2.161 28.551 1.00 96.12 229 GLN A N 1
ATOM 1793 C CA . GLN A 1 229 ? 2.878 2.724 29.771 1.00 96.12 229 GLN A CA 1
ATOM 1794 C C . GLN A 1 229 ? 2.013 3.962 29.468 1.00 96.12 229 GLN A C 1
ATOM 1796 O O . GLN A 1 229 ? 0.924 4.133 30.021 1.00 96.12 229 GLN A O 1
ATOM 1801 N N . GLU A 1 230 ? 2.455 4.817 28.542 1.00 94.38 230 GLU A N 1
ATOM 1802 C CA . GLU A 1 230 ? 1.675 5.960 28.057 1.00 94.38 230 GLU A CA 1
ATOM 1803 C C . GLU A 1 230 ? 0.389 5.511 27.353 1.00 94.38 230 GLU A C 1
ATOM 1805 O O . GLU A 1 230 ? -0.697 6.042 27.606 1.00 94.38 230 GLU A O 1
ATOM 1810 N N . ALA A 1 231 ? 0.496 4.507 26.479 1.00 94.38 231 ALA A N 1
ATOM 1811 C CA . ALA A 1 231 ? -0.655 3.923 25.805 1.00 94.38 231 ALA A CA 1
ATOM 1812 C C . ALA A 1 231 ? -1.631 3.290 26.805 1.00 94.38 231 ALA A C 1
ATOM 1814 O O . ALA A 1 231 ? -2.842 3.430 26.646 1.00 94.38 231 ALA A O 1
ATOM 1815 N N . GLU A 1 232 ? -1.134 2.651 27.862 1.00 96.38 232 GLU A N 1
ATOM 1816 C CA . GLU A 1 232 ? -1.974 2.063 28.902 1.00 96.38 232 GLU A CA 1
ATOM 1817 C C . GLU A 1 232 ? -2.759 3.135 29.667 1.00 96.38 232 GLU A C 1
ATOM 1819 O O . GLU A 1 232 ? -3.966 2.991 29.873 1.00 96.38 232 GLU A O 1
ATOM 1824 N N . ARG A 1 233 ? -2.114 4.258 30.008 1.00 94.69 233 ARG A N 1
ATOM 1825 C CA . ARG A 1 233 ? -2.787 5.395 30.650 1.00 94.69 233 ARG A CA 1
ATOM 1826 C C . ARG A 1 233 ? -3.894 5.965 29.766 1.00 94.69 233 ARG A C 1
ATOM 1828 O O . ARG A 1 233 ? -5.013 6.146 30.243 1.00 94.69 233 ARG A O 1
ATOM 1835 N N . LYS A 1 234 ? -3.614 6.173 28.474 1.00 93.56 234 LYS A N 1
ATOM 1836 C CA . LYS A 1 234 ? -4.606 6.632 27.484 1.00 93.56 234 LYS A CA 1
ATOM 1837 C C . LYS A 1 234 ? -5.757 5.643 27.320 1.00 93.56 234 LYS A C 1
ATOM 1839 O O . LYS A 1 234 ? -6.903 6.053 27.162 1.00 93.56 234 LYS A O 1
ATOM 1844 N N . LEU A 1 235 ? -5.468 4.345 27.375 1.00 94.62 235 LEU A N 1
ATOM 1845 C CA . LEU A 1 235 ? -6.480 3.297 27.294 1.00 94.62 235 LEU A CA 1
ATOM 1846 C C . LEU A 1 235 ? -7.402 3.304 28.523 1.00 94.62 235 LEU A C 1
ATOM 1848 O O . LEU A 1 235 ? -8.617 3.207 28.369 1.00 94.62 235 LEU A O 1
ATOM 1852 N N . ASN A 1 236 ? -6.846 3.462 29.729 1.00 94.12 236 ASN A N 1
ATOM 1853 C CA . ASN A 1 236 ? -7.630 3.576 30.963 1.00 94.12 236 ASN A CA 1
ATOM 1854 C C . ASN A 1 236 ? -8.463 4.862 30.987 1.00 94.12 236 ASN A C 1
ATOM 1856 O O . ASN A 1 236 ? -9.618 4.832 31.401 1.00 94.12 236 ASN A O 1
ATOM 1860 N N . GLN A 1 237 ? -7.906 5.970 30.493 1.00 91.75 237 GLN A N 1
ATOM 1861 C CA . GLN A 1 237 ? -8.646 7.215 30.322 1.00 91.75 237 GLN A CA 1
ATOM 1862 C C . GLN A 1 237 ? -9.837 7.017 29.375 1.00 91.75 237 GLN A C 1
ATOM 1864 O O . GLN A 1 237 ? -10.969 7.310 29.740 1.00 91.75 237 GLN A O 1
ATOM 1869 N N . LEU A 1 238 ? -9.612 6.418 28.199 1.00 91.38 238 LEU A N 1
ATOM 1870 C CA . LEU A 1 238 ? -10.677 6.114 27.238 1.00 91.38 238 LEU A CA 1
ATOM 1871 C C . LEU A 1 238 ? -11.764 5.200 27.833 1.00 91.38 238 LEU A C 1
ATOM 1873 O O . LEU A 1 238 ? -12.946 5.366 27.530 1.00 91.38 238 LEU A O 1
ATOM 1877 N N . ARG A 1 239 ? -11.368 4.243 28.680 1.00 92.88 239 ARG A N 1
ATOM 1878 C CA . ARG A 1 239 ? -12.281 3.326 29.371 1.00 92.88 239 ARG A CA 1
ATOM 1879 C C . ARG A 1 239 ? -13.179 4.044 30.383 1.00 92.88 239 ARG A C 1
ATOM 1881 O O . ARG A 1 239 ? -14.365 3.726 30.446 1.00 92.88 239 ARG A O 1
ATOM 1888 N N . ASN A 1 240 ? -12.616 4.960 31.171 1.00 90.38 240 ASN A N 1
ATOM 1889 C CA . ASN A 1 240 ? -13.324 5.653 32.250 1.00 90.38 240 ASN A CA 1
ATOM 1890 C C . ASN A 1 240 ? -14.168 6.818 31.729 1.00 90.38 240 ASN A C 1
ATOM 1892 O O . ASN A 1 240 ? -15.323 6.962 32.118 1.00 90.38 240 ASN A O 1
ATOM 1896 N N . ASP A 1 241 ? -13.607 7.605 30.813 1.00 82.81 241 ASP A N 1
ATOM 1897 C CA . ASP A 1 241 ? -14.210 8.858 30.360 1.00 82.81 241 ASP A CA 1
ATOM 1898 C C . ASP A 1 241 ? -15.267 8.641 29.267 1.00 82.81 241 ASP A C 1
ATOM 1900 O O . ASP A 1 241 ? -15.916 9.611 28.883 1.00 82.81 241 ASP A O 1
ATOM 1904 N N . LYS A 1 242 ? -15.409 7.394 28.761 1.00 65.75 242 LYS A N 1
ATOM 1905 C CA . LYS A 1 242 ? -16.288 6.952 27.654 1.00 65.75 242 LYS A CA 1
ATOM 1906 C C . LYS A 1 242 ? -16.555 8.080 26.655 1.00 65.75 242 LYS A C 1
ATOM 1908 O O . LYS A 1 242 ? -17.515 8.805 26.855 1.00 65.75 242 LYS A O 1
ATOM 1913 N N . MET A 1 243 ? -15.744 8.210 25.594 1.00 60.75 243 MET A N 1
ATOM 1914 C CA . MET A 1 243 ? -15.825 9.266 24.556 1.00 60.75 243 MET A CA 1
ATOM 1915 C C . MET A 1 243 ? -17.098 10.131 24.593 1.00 60.75 243 MET A C 1
ATOM 1917 O O . MET A 1 243 ? -18.078 9.846 23.907 1.00 60.75 243 MET A O 1
ATOM 1921 N N . THR A 1 244 ? -17.079 11.199 25.385 1.00 55.78 244 THR A N 1
ATOM 1922 C CA . THR A 1 244 ? -18.168 12.183 25.404 1.00 55.78 244 THR A CA 1
ATOM 1923 C C . THR A 1 244 ? -17.820 13.441 24.621 1.00 55.78 244 THR A C 1
ATOM 1925 O O . THR A 1 244 ? -18.730 14.200 24.312 1.00 55.78 244 THR A O 1
ATOM 1928 N N . SER A 1 245 ? -16.552 13.661 24.235 1.00 53.56 245 SER A N 1
ATOM 1929 C CA . SER A 1 245 ? -16.180 14.829 23.424 1.00 53.56 245 SER A CA 1
ATOM 1930 C C . SER A 1 245 ? -16.381 14.560 21.919 1.00 53.56 245 SER A C 1
ATOM 1932 O O . SER A 1 245 ? -15.689 13.706 21.344 1.00 53.56 245 SER A O 1
ATOM 1934 N N . PRO A 1 246 ? -17.260 15.327 21.244 1.00 56.00 246 PRO A N 1
ATOM 1935 C CA . PRO A 1 246 ? -17.399 15.335 19.788 1.00 56.00 246 PRO A CA 1
ATOM 1936 C C . PRO A 1 246 ? -16.087 15.621 19.037 1.00 56.00 246 PRO A C 1
ATOM 1938 O O . PRO A 1 246 ? -15.941 15.214 17.886 1.00 56.00 246 PRO A O 1
ATOM 1941 N N . GLU A 1 247 ? -15.107 16.268 19.674 1.00 53.72 247 GLU A N 1
ATOM 1942 C CA . GLU A 1 247 ? -13.834 16.670 19.059 1.00 53.72 247 GLU A CA 1
ATOM 1943 C C . GLU A 1 247 ? -12.934 15.463 18.766 1.00 53.72 247 GLU A C 1
ATOM 1945 O O . GLU A 1 247 ? -12.257 15.421 17.740 1.00 53.72 247 GLU A O 1
ATOM 1950 N N . MET A 1 248 ? -12.962 14.424 19.610 1.00 55.34 248 MET A N 1
ATOM 1951 C CA . MET A 1 248 ? -12.186 13.202 19.363 1.00 55.34 248 MET A CA 1
ATOM 1952 C C . MET A 1 248 ? -12.856 12.272 18.342 1.00 55.34 248 MET A C 1
ATOM 1954 O O . MET A 1 248 ? -12.161 11.592 17.582 1.00 55.34 248 MET A O 1
ATOM 1958 N N . ILE A 1 249 ? -14.194 12.277 18.265 1.00 57.31 249 ILE A N 1
ATOM 1959 C CA . ILE A 1 249 ? -14.935 11.620 17.175 1.00 57.31 249 ILE A CA 1
ATOM 1960 C C . ILE A 1 249 ? -14.577 12.296 15.852 1.00 57.31 249 ILE A C 1
ATOM 1962 O O . ILE A 1 249 ? -14.255 11.617 14.872 1.00 57.31 249 ILE A O 1
ATOM 1966 N N . GLN A 1 250 ? -14.548 13.633 15.854 1.00 55.28 250 GLN A N 1
ATOM 1967 C CA . GLN A 1 250 ? -14.050 14.399 14.726 1.00 55.28 250 GLN A CA 1
ATOM 1968 C C . GLN A 1 250 ? -12.599 14.067 14.413 1.00 55.28 250 GLN A C 1
ATOM 1970 O O . GLN A 1 250 ? -12.334 13.863 13.249 1.00 55.28 250 GLN A O 1
ATOM 1975 N N . LEU A 1 251 ? -11.680 13.908 15.367 1.00 55.34 251 LEU A N 1
ATOM 1976 C CA . LEU A 1 251 ? -10.274 13.583 15.070 1.00 55.34 251 LEU A CA 1
ATOM 1977 C C . LEU A 1 251 ? -10.065 12.211 14.414 1.00 55.34 251 LEU A C 1
ATOM 1979 O O . LEU A 1 251 ? -9.199 12.079 13.552 1.00 55.34 251 LEU A O 1
ATOM 1983 N N . VAL A 1 252 ? -10.834 11.183 14.784 1.00 56.69 252 VAL A N 1
ATOM 1984 C CA . VAL A 1 252 ? -10.713 9.844 14.172 1.00 56.69 252 VAL A CA 1
ATOM 1985 C C . VAL A 1 252 ? -11.344 9.815 12.787 1.00 56.69 252 VAL A C 1
ATOM 1987 O O . VAL A 1 252 ? -10.731 9.307 11.844 1.00 56.69 252 VAL A O 1
ATOM 1990 N N . LEU A 1 253 ? -12.543 10.391 12.653 1.00 57.44 253 LEU A N 1
ATOM 1991 C CA . LEU A 1 253 ? -13.173 10.576 11.350 1.00 57.44 253 LEU A CA 1
ATOM 1992 C C . LEU A 1 253 ? -12.321 11.492 10.475 1.00 57.44 253 LEU A C 1
ATOM 1994 O O . LEU A 1 253 ? -12.148 11.192 9.306 1.00 57.44 253 LEU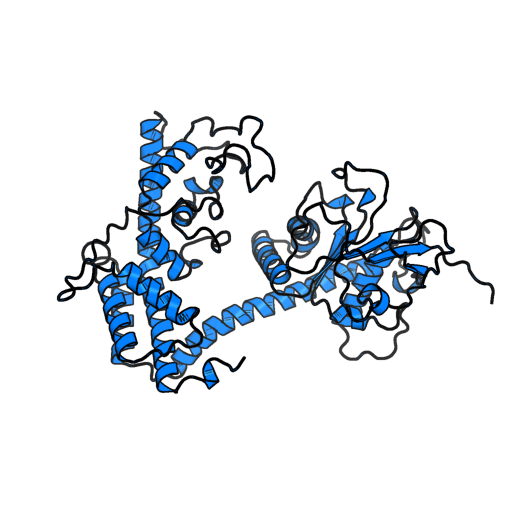 A O 1
ATOM 1998 N N . TYR A 1 254 ? -11.724 12.539 11.038 1.00 49.97 254 TYR A N 1
ATOM 1999 C CA . TYR A 1 254 ? -10.788 13.439 10.377 1.00 49.97 254 TYR A CA 1
ATOM 2000 C C . TYR A 1 254 ? -9.554 12.669 9.952 1.00 49.97 254 TYR A C 1
ATOM 2002 O O . TYR A 1 254 ? -9.278 12.677 8.781 1.00 49.97 254 TYR A O 1
ATOM 2010 N N . ALA A 1 255 ? -8.863 11.897 10.789 1.00 49.53 255 ALA A N 1
ATOM 2011 C CA . ALA A 1 255 ? -7.673 11.154 10.357 1.00 49.53 255 ALA A CA 1
ATOM 2012 C C . ALA A 1 255 ? -7.967 10.126 9.240 1.00 49.53 255 ALA A C 1
ATOM 2014 O O . ALA A 1 255 ? -7.160 9.944 8.325 1.00 49.53 255 ALA A O 1
ATOM 2015 N N . GLN A 1 256 ? -9.127 9.460 9.282 1.00 53.66 256 GLN A N 1
ATOM 2016 C CA . GLN A 1 256 ? -9.554 8.528 8.229 1.00 53.66 256 GLN A CA 1
ATOM 2017 C C . GLN A 1 256 ? -9.987 9.256 6.950 1.00 53.66 256 GLN A C 1
ATOM 2019 O O . GLN A 1 256 ? -9.592 8.861 5.849 1.00 53.66 256 GLN A O 1
ATOM 2024 N N . ASN A 1 257 ? -10.759 10.332 7.093 1.00 51.12 257 ASN A N 1
ATOM 2025 C CA . ASN A 1 257 ? -11.185 11.184 5.991 1.00 51.12 257 ASN A CA 1
ATOM 2026 C C . ASN A 1 257 ? -10.022 11.977 5.415 1.00 51.12 257 ASN A C 1
ATOM 2028 O O . ASN A 1 257 ? -10.027 12.192 4.223 1.00 51.12 257 ASN A O 1
ATOM 2032 N N . GLU A 1 258 ? -9.015 12.332 6.201 1.00 41.97 258 GLU A N 1
ATOM 2033 C CA . GLU A 1 258 ? -7.824 13.084 5.818 1.00 41.97 258 GLU A CA 1
ATOM 2034 C C . GLU A 1 258 ? -6.894 12.174 5.038 1.00 41.97 258 GLU A C 1
ATOM 2036 O O . GLU A 1 258 ? -6.462 12.537 3.958 1.00 41.97 258 GLU A O 1
ATOM 2041 N N . LYS A 1 259 ? -6.682 10.926 5.475 1.00 51.31 259 LYS A N 1
ATOM 2042 C CA . LYS A 1 259 ? -5.948 9.951 4.658 1.00 51.31 259 LYS A CA 1
ATOM 2043 C C . LYS A 1 259 ? -6.656 9.688 3.325 1.00 51.31 259 LYS A C 1
ATOM 2045 O O . LYS A 1 259 ? -6.000 9.598 2.288 1.00 51.31 259 LYS A O 1
ATOM 2050 N N . LYS A 1 260 ? -7.990 9.595 3.330 1.00 56.91 260 LYS A N 1
ATOM 2051 C CA . LYS A 1 260 ? -8.796 9.450 2.108 1.00 56.91 260 LYS A CA 1
ATOM 2052 C C . LYS A 1 260 ? -8.781 10.725 1.252 1.00 56.91 260 LYS A C 1
ATOM 2054 O O . LYS A 1 260 ? -8.672 10.623 0.038 1.00 56.91 260 LYS A O 1
ATOM 2059 N N . ARG A 1 261 ? -8.831 11.904 1.871 1.00 55.78 261 ARG A N 1
ATOM 2060 C CA . ARG A 1 261 ? -8.839 13.229 1.238 1.00 55.78 261 ARG A CA 1
ATOM 2061 C C . ARG A 1 261 ? -7.492 13.543 0.619 1.00 55.78 261 ARG A C 1
ATOM 2063 O O . ARG A 1 261 ? -7.468 13.835 -0.560 1.00 55.78 261 ARG A O 1
ATOM 2070 N N . ILE A 1 262 ? -6.395 13.344 1.345 1.00 54.38 262 ILE A N 1
ATOM 2071 C CA . ILE A 1 262 ? -5.025 13.425 0.827 1.00 54.38 262 ILE A CA 1
ATOM 2072 C C . ILE A 1 262 ? -4.869 12.483 -0.371 1.00 54.38 262 ILE A C 1
ATOM 2074 O O . ILE A 1 262 ? -4.304 12.864 -1.387 1.00 54.38 262 ILE A O 1
ATOM 2078 N N . THR A 1 263 ? -5.425 11.267 -0.305 1.00 73.25 263 THR A N 1
ATOM 2079 C CA . THR A 1 263 ? -5.367 10.331 -1.440 1.00 73.25 263 THR A CA 1
ATOM 2080 C C . THR A 1 263 ? -6.145 10.845 -2.661 1.00 73.25 263 THR A C 1
ATOM 2082 O O . THR A 1 263 ? -5.656 10.724 -3.780 1.00 73.25 263 THR A O 1
ATOM 2085 N N . GLU A 1 264 ? -7.329 11.435 -2.481 1.00 78.44 264 GLU A N 1
ATOM 2086 C CA . GLU A 1 264 ? -8.123 11.989 -3.589 1.00 78.44 264 GLU A CA 1
ATOM 2087 C C . GLU A 1 264 ? -7.571 13.321 -4.124 1.00 78.44 264 GLU A C 1
ATOM 2089 O O . GLU A 1 264 ? -7.511 13.509 -5.337 1.00 78.44 264 GLU A O 1
ATOM 2094 N N . GLU A 1 265 ? -7.100 14.219 -3.259 1.00 81.62 265 GLU A N 1
ATOM 2095 C CA . GLU A 1 265 ? -6.421 15.465 -3.638 1.00 81.62 265 GLU A CA 1
ATOM 2096 C C . GLU A 1 265 ? -5.159 15.157 -4.453 1.00 81.62 265 GLU A C 1
ATOM 2098 O O . GLU A 1 265 ? -4.969 15.726 -5.527 1.00 81.62 265 GLU A O 1
ATOM 2103 N N . ASN A 1 266 ? -4.368 14.166 -4.031 1.00 84.62 266 ASN A N 1
ATOM 2104 C CA . ASN A 1 266 ? -3.197 13.702 -4.773 1.00 84.62 266 ASN A CA 1
ATOM 2105 C C . ASN A 1 266 ? -3.557 13.111 -6.146 1.00 84.62 266 ASN A C 1
ATOM 2107 O O . ASN A 1 266 ? -2.835 13.319 -7.119 1.00 84.62 266 ASN A O 1
ATOM 2111 N N . LYS A 1 267 ? -4.677 12.384 -6.259 1.00 88.12 267 LYS A N 1
ATOM 2112 C CA . LYS A 1 267 ? -5.175 11.891 -7.555 1.00 88.12 267 LYS A CA 1
ATOM 2113 C C . LYS A 1 267 ? -5.597 13.039 -8.475 1.00 88.12 267 LYS A C 1
ATOM 2115 O O . LYS A 1 267 ? -5.351 12.968 -9.679 1.00 88.12 267 LYS A O 1
ATOM 2120 N N . ILE A 1 268 ? -6.241 14.072 -7.930 1.00 89.12 268 ILE A N 1
ATOM 2121 C CA . ILE A 1 268 ? -6.659 15.264 -8.680 1.00 89.12 268 ILE A CA 1
ATOM 2122 C C . ILE A 1 268 ? -5.432 16.048 -9.159 1.00 89.12 268 ILE A C 1
ATOM 2124 O O . ILE A 1 268 ? -5.358 16.366 -10.345 1.00 89.12 268 ILE A O 1
ATOM 2128 N N . ASP A 1 269 ? -4.456 16.296 -8.281 1.00 90.50 269 ASP A N 1
ATOM 2129 C CA . ASP A 1 269 ? -3.182 16.940 -8.634 1.00 90.50 269 ASP A CA 1
ATOM 2130 C C . ASP A 1 269 ? -2.456 16.154 -9.732 1.00 90.50 269 ASP A C 1
ATOM 2132 O O . ASP A 1 269 ? -2.116 16.710 -10.779 1.00 90.50 269 ASP A O 1
ATOM 2136 N N . PHE A 1 270 ? -2.329 14.833 -9.565 1.00 92.56 270 PHE A N 1
ATOM 2137 C CA . PHE A 1 270 ? -1.730 13.971 -10.580 1.00 92.56 270 PHE A CA 1
ATOM 2138 C C . PHE A 1 270 ? -2.474 14.063 -11.922 1.00 92.56 270 PHE A C 1
ATOM 2140 O O . PHE A 1 270 ? -1.843 14.176 -12.973 1.00 92.56 270 PHE A O 1
ATOM 2147 N N . ARG A 1 271 ? -3.817 14.078 -11.915 1.00 92.50 271 ARG A N 1
ATOM 2148 C CA . ARG A 1 271 ? -4.624 14.247 -13.136 1.00 92.50 271 ARG A CA 1
ATOM 2149 C C . ARG A 1 271 ? -4.368 15.595 -13.809 1.00 92.50 271 ARG A C 1
ATOM 2151 O O . ARG A 1 271 ? -4.257 15.635 -15.032 1.00 92.50 271 ARG A O 1
ATOM 2158 N N . HIS A 1 272 ? -4.289 16.686 -13.049 1.00 91.56 272 HIS A N 1
ATOM 2159 C CA . HIS A 1 272 ? -3.998 18.012 -13.597 1.00 91.56 272 HIS A CA 1
ATOM 2160 C C . HIS A 1 272 ? -2.621 18.053 -14.258 1.00 91.56 272 HIS A C 1
ATOM 2162 O O . HIS A 1 272 ? -2.515 18.449 -15.418 1.00 91.56 272 HIS A O 1
ATOM 2168 N N . ARG A 1 273 ? -1.592 17.542 -13.581 1.00 92.94 273 ARG A N 1
ATOM 2169 C CA . ARG A 1 273 ? -0.234 17.462 -14.134 1.00 92.94 273 ARG A CA 1
ATOM 2170 C C . ARG A 1 273 ? -0.149 16.566 -15.367 1.00 92.94 273 ARG A C 1
ATOM 2172 O O . ARG A 1 273 ? 0.559 16.879 -16.318 1.00 92.94 273 ARG A O 1
ATOM 2179 N N . LEU A 1 274 ? -0.910 15.474 -15.386 1.00 93.06 274 LEU A N 1
ATOM 2180 C CA . LEU A 1 274 ? -1.028 14.599 -16.551 1.00 93.06 274 LEU A CA 1
ATOM 2181 C C . LEU A 1 274 ? -1.640 15.337 -17.754 1.00 93.06 274 LEU A C 1
ATOM 2183 O O . LEU A 1 274 ? -1.166 15.202 -18.881 1.00 93.06 274 LEU A O 1
ATOM 2187 N N . VAL A 1 275 ? -2.661 16.165 -17.521 1.00 91.75 275 VAL A N 1
ATOM 2188 C CA . VAL A 1 275 ? -3.246 17.031 -18.556 1.00 91.75 275 VAL A CA 1
ATOM 2189 C C . VAL A 1 275 ? -2.248 18.095 -19.026 1.00 91.75 275 VAL A C 1
ATOM 2191 O O . VAL A 1 275 ? -2.148 18.341 -20.228 1.00 91.75 275 VAL A O 1
ATOM 2194 N N . GLU A 1 276 ? -1.484 18.709 -18.122 1.00 89.94 276 GLU A N 1
ATOM 2195 C CA . GLU A 1 276 ? -0.418 19.660 -18.469 1.00 89.94 276 GLU A CA 1
ATOM 2196 C C . GLU A 1 276 ? 0.671 19.015 -19.330 1.00 89.94 276 GLU A C 1
ATOM 2198 O O . GLU A 1 276 ? 1.048 19.576 -20.363 1.00 89.94 276 GLU A O 1
ATOM 2203 N N . LEU A 1 277 ? 1.111 17.807 -18.962 1.00 91.00 277 LEU A N 1
ATOM 2204 C CA . LEU A 1 277 ? 2.050 17.008 -19.745 1.00 91.00 277 LEU A CA 1
ATOM 2205 C C . LEU A 1 277 ? 1.535 16.809 -21.174 1.00 91.00 277 LEU A C 1
ATOM 2207 O O . LEU A 1 277 ? 2.242 17.106 -22.136 1.00 91.00 277 LEU A O 1
ATOM 2211 N N . TYR A 1 278 ? 0.290 16.362 -21.337 1.00 90.50 278 TYR A N 1
ATOM 2212 C CA . TYR A 1 278 ? -0.276 16.121 -22.664 1.00 90.50 278 TYR A CA 1
ATOM 2213 C C . TYR A 1 278 ? -0.588 17.389 -23.443 1.00 90.50 278 TYR A C 1
ATOM 2215 O O . TYR A 1 278 ? -0.527 17.378 -24.671 1.00 90.50 278 TYR A O 1
ATOM 2223 N N . ASN A 1 279 ? -0.844 18.511 -22.778 1.00 85.38 279 ASN A N 1
ATOM 2224 C CA . ASN A 1 279 ? -0.986 19.785 -23.468 1.00 85.38 279 ASN A CA 1
ATOM 2225 C C . ASN A 1 279 ? 0.305 20.210 -24.184 1.00 85.38 279 ASN A C 1
ATOM 2227 O O . ASN A 1 279 ? 0.204 20.910 -25.194 1.00 85.38 279 ASN A O 1
ATOM 2231 N N . LYS A 1 280 ? 1.486 19.712 -23.775 1.00 82.81 280 LYS A N 1
ATOM 2232 C CA . LYS A 1 280 ? 2.732 19.885 -24.543 1.00 82.81 280 LYS A CA 1
ATOM 2233 C C . LYS A 1 280 ? 2.610 19.311 -25.964 1.00 82.81 280 LYS A C 1
ATOM 2235 O O . LYS A 1 280 ? 3.118 19.922 -26.901 1.00 82.81 280 LYS A O 1
ATOM 2240 N N . LEU A 1 281 ? 1.847 18.226 -26.166 1.00 75.94 281 LEU A N 1
ATOM 2241 C CA . LEU A 1 281 ? 1.602 17.615 -27.487 1.00 75.94 281 LEU A CA 1
ATOM 2242 C C . LEU A 1 281 ? 0.879 18.554 -28.467 1.00 75.94 281 LEU A C 1
ATOM 2244 O O . LEU A 1 281 ? 0.929 18.332 -29.674 1.00 75.94 281 LEU A O 1
ATOM 2248 N N . ARG A 1 282 ? 0.215 19.617 -27.986 1.00 72.75 282 ARG A N 1
ATOM 2249 C CA . ARG A 1 282 ? -0.425 20.621 -28.859 1.00 72.75 282 ARG A CA 1
ATOM 2250 C C . ARG A 1 282 ? 0.590 21.452 -29.639 1.00 72.75 282 ARG A C 1
ATOM 2252 O O . ARG A 1 282 ? 0.243 21.951 -30.710 1.00 72.75 282 ARG A O 1
ATOM 2259 N N . SER A 1 283 ? 1.789 21.604 -29.080 1.00 63.97 283 SER A N 1
ATOM 2260 C CA . SER A 1 283 ? 2.851 22.485 -29.568 1.00 63.97 283 SER A CA 1
ATOM 2261 C C . SER A 1 283 ? 3.997 21.725 -30.238 1.00 63.97 283 SER A C 1
ATOM 2263 O O . SER A 1 283 ? 4.920 22.356 -30.743 1.00 63.97 283 SER A O 1
ATOM 2265 N N . VAL A 1 284 ? 3.964 20.387 -30.252 1.00 58.59 284 VAL A N 1
ATOM 2266 C CA . VAL A 1 284 ? 5.003 19.584 -30.907 1.00 58.59 284 VAL A CA 1
ATOM 2267 C C . VAL A 1 284 ? 4.814 19.659 -32.429 1.00 58.59 284 VAL A C 1
ATOM 2269 O O . VAL A 1 284 ? 3.732 19.321 -32.921 1.00 58.59 284 VAL A O 1
ATOM 2272 N N . PRO A 1 285 ? 5.835 20.081 -33.198 1.00 55.94 285 PRO A N 1
ATOM 2273 C CA . PRO A 1 285 ? 5.770 20.067 -34.652 1.00 55.94 285 PRO A CA 1
ATOM 2274 C C . PRO A 1 285 ? 5.593 18.631 -35.157 1.00 55.94 285 PRO A C 1
ATOM 2276 O O . PRO A 1 285 ? 6.341 17.724 -34.792 1.00 55.94 285 PRO A O 1
ATOM 2279 N N . VAL A 1 286 ? 4.592 18.415 -36.014 1.00 54.59 286 VAL A N 1
ATOM 2280 C CA . VAL A 1 286 ? 4.313 17.100 -36.607 1.00 54.59 286 VAL A CA 1
ATOM 2281 C C . VAL A 1 286 ? 5.350 16.805 -37.697 1.00 54.59 286 VAL A C 1
ATOM 2283 O O . VAL A 1 286 ? 5.154 17.105 -38.874 1.00 54.59 286 VAL A O 1
ATOM 2286 N N . PHE A 1 287 ? 6.479 16.218 -37.303 1.00 46.81 287 PHE A N 1
ATOM 2287 C CA . PHE A 1 287 ? 7.430 15.583 -38.222 1.00 46.81 287 PHE A CA 1
ATOM 2288 C C . PHE A 1 287 ? 6.816 14.263 -38.743 1.00 46.81 287 PHE A C 1
ATOM 2290 O O . PHE A 1 287 ? 6.187 13.564 -37.946 1.00 46.81 287 PHE A O 1
ATOM 2297 N N . PRO A 1 288 ? 6.937 13.879 -40.036 1.00 46.81 288 PRO A N 1
ATOM 2298 C CA . PRO A 1 288 ? 7.957 14.298 -41.001 1.00 46.81 288 PRO A CA 1
ATOM 2299 C C . PRO A 1 288 ? 7.446 15.067 -42.238 1.00 46.81 288 PRO A C 1
ATOM 2301 O O . PRO A 1 288 ? 8.181 15.177 -43.214 1.00 46.81 288 PRO A O 1
ATOM 2304 N N . LEU A 1 289 ? 6.199 15.551 -42.277 1.00 41.69 289 LEU A N 1
ATOM 2305 C CA . LEU A 1 289 ? 5.576 15.841 -43.579 1.00 41.69 289 LEU A CA 1
ATOM 2306 C C . LEU A 1 289 ? 5.747 17.260 -44.146 1.00 41.69 289 LEU A C 1
ATOM 2308 O O . LEU A 1 289 ? 5.595 17.391 -45.356 1.00 41.69 289 LEU A O 1
ATOM 2312 N N . VAL A 1 290 ? 6.094 18.304 -43.377 1.00 41.03 290 VAL A N 1
ATOM 2313 C CA . VAL A 1 290 ? 6.399 19.634 -43.959 1.00 41.03 290 VAL A CA 1
ATOM 2314 C C . VAL A 1 290 ? 7.293 20.470 -43.020 1.00 41.03 290 VAL A C 1
ATOM 2316 O O . VAL A 1 290 ? 6.967 20.566 -41.836 1.00 41.03 290 VAL A O 1
ATOM 2319 N N . PRO A 1 291 ? 8.346 21.162 -43.507 1.00 39.66 291 PRO A N 1
ATOM 2320 C CA . PRO A 1 291 ? 9.084 22.185 -42.755 1.00 39.66 291 PRO A CA 1
ATOM 2321 C C . PRO A 1 291 ? 8.263 23.485 -42.634 1.00 39.66 291 PRO A C 1
ATOM 2323 O O . PRO A 1 291 ? 8.695 24.557 -43.048 1.00 39.66 291 PRO A O 1
ATOM 2326 N N . CYS A 1 292 ? 7.030 23.394 -42.131 1.00 40.22 292 CYS A N 1
ATOM 2327 C CA . CYS A 1 292 ? 6.136 24.537 -41.976 1.00 40.22 292 CYS A CA 1
ATOM 2328 C C . CYS A 1 292 ? 5.595 24.602 -40.541 1.00 40.22 292 CYS A C 1
ATOM 2330 O O . CYS A 1 292 ? 4.588 23.979 -40.215 1.00 40.22 292 CYS A O 1
ATOM 2332 N N . ASN A 1 293 ? 6.333 25.357 -39.723 1.00 46.62 293 ASN A N 1
ATOM 2333 C CA . ASN A 1 293 ? 5.927 26.239 -38.623 1.00 46.62 293 ASN A CA 1
ATOM 2334 C C . ASN A 1 293 ? 4.663 25.869 -37.831 1.00 46.62 293 ASN A C 1
ATOM 2336 O O . ASN A 1 293 ? 3.565 25.953 -38.373 1.00 46.62 293 ASN A O 1
ATOM 2340 N N . ASP A 1 294 ? 4.823 25.607 -36.528 1.00 56.25 294 ASP A N 1
ATOM 2341 C CA . ASP A 1 294 ? 3.936 25.973 -35.401 1.00 56.25 294 ASP A CA 1
ATOM 2342 C C . ASP A 1 294 ? 2.413 25.750 -35.519 1.00 56.25 294 ASP A C 1
ATOM 2344 O O . ASP A 1 294 ? 1.634 26.275 -34.717 1.00 56.25 294 ASP A O 1
ATOM 2348 N N . ARG A 1 295 ? 1.923 24.987 -36.502 1.00 58.31 295 ARG A N 1
ATOM 2349 C CA . ARG A 1 295 ? 0.487 24.744 -36.657 1.00 58.31 295 A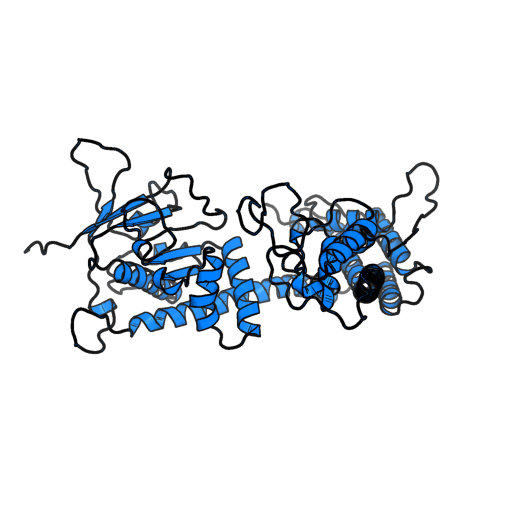RG A CA 1
ATOM 2350 C C . ARG A 1 295 ? 0.059 23.674 -35.649 1.00 58.31 295 ARG A C 1
ATOM 2352 O O . ARG A 1 295 ? 0.476 22.526 -35.787 1.00 58.31 295 ARG A O 1
ATOM 2359 N N . PRO A 1 296 ? -0.809 24.004 -34.673 1.00 67.00 296 PRO A N 1
ATOM 2360 C CA . PRO A 1 296 ? -1.238 23.046 -33.662 1.00 67.00 296 PRO A CA 1
ATOM 2361 C C . PRO A 1 296 ? -1.969 21.871 -34.311 1.00 67.00 296 PRO A C 1
ATOM 2363 O O . PRO A 1 296 ? -2.757 22.077 -35.240 1.00 67.00 296 PRO A O 1
ATOM 2366 N N . LEU A 1 297 ? -1.775 20.660 -33.772 1.00 70.88 297 LEU A N 1
ATOM 2367 C CA . LEU A 1 297 ? -2.319 19.405 -34.314 1.00 70.88 297 LEU A CA 1
ATOM 2368 C C . LEU A 1 297 ? -3.808 19.509 -34.689 1.00 70.88 297 LEU A C 1
ATOM 2370 O O . LEU A 1 297 ? -4.236 19.030 -35.733 1.00 70.88 297 LEU A O 1
ATOM 2374 N N . ARG A 1 298 ? -4.602 20.224 -33.887 1.00 68.12 298 ARG A N 1
ATOM 2375 C CA . ARG A 1 298 ? -6.036 20.452 -34.120 1.00 68.12 298 ARG A CA 1
ATOM 2376 C C . ARG A 1 298 ? -6.370 21.101 -35.472 1.00 68.12 298 ARG A C 1
ATOM 2378 O O . ARG A 1 298 ? -7.456 20.863 -35.986 1.00 68.12 298 ARG A O 1
ATOM 2385 N N . LYS A 1 299 ? -5.486 21.937 -36.024 1.00 71.12 299 LYS A N 1
ATOM 2386 C CA . LYS A 1 299 ? -5.711 22.633 -37.305 1.00 71.12 299 LYS A CA 1
ATOM 2387 C C . LYS A 1 299 ? -5.382 21.771 -38.523 1.00 71.12 299 LYS A C 1
ATOM 2389 O O . LYS A 1 299 ? -5.834 22.094 -39.614 1.00 71.12 299 LYS A O 1
ATOM 2394 N N . ILE A 1 300 ? -4.579 20.726 -38.340 1.00 74.81 300 ILE A N 1
ATOM 2395 C CA . ILE A 1 300 ? -4.080 19.866 -39.423 1.00 74.81 300 ILE A CA 1
ATOM 2396 C C . ILE A 1 300 ? -4.615 18.433 -39.335 1.00 74.81 300 ILE A C 1
ATOM 2398 O O . ILE A 1 300 ? -4.444 17.655 -40.267 1.00 74.81 300 ILE A O 1
ATOM 2402 N N . TYR A 1 301 ? -5.255 18.074 -38.220 1.00 79.75 301 TYR A N 1
ATOM 2403 C CA . TYR A 1 301 ? -5.808 16.748 -38.008 1.00 79.75 301 TYR A CA 1
ATOM 2404 C C . TYR A 1 301 ? -7.056 16.520 -38.863 1.00 79.75 301 TYR A C 1
ATOM 2406 O O . TYR A 1 301 ? -8.068 17.205 -38.703 1.00 79.75 301 TYR A O 1
ATOM 2414 N N . CYS A 1 302 ? -6.997 15.495 -39.706 1.00 79.38 302 CYS A N 1
ATOM 2415 C CA . CYS A 1 302 ? -8.142 14.960 -40.430 1.00 79.38 302 CYS A CA 1
ATOM 2416 C C . CYS A 1 302 ? -8.598 13.663 -39.755 1.00 79.38 302 CYS A C 1
ATOM 2418 O O . CYS A 1 302 ? -7.768 12.798 -39.474 1.00 79.38 302 CYS A O 1
ATOM 2420 N N . THR A 1 303 ? -9.905 13.508 -39.519 1.00 78.88 303 THR A N 1
ATOM 2421 C CA . THR A 1 303 ? -10.463 12.275 -38.945 1.00 78.88 303 THR A CA 1
ATOM 2422 C C . THR A 1 303 ? -10.126 11.084 -39.846 1.00 78.88 303 THR A C 1
ATOM 2424 O O . THR A 1 303 ? -10.527 11.086 -41.015 1.00 78.88 303 THR A O 1
ATOM 2427 N N . PRO A 1 304 ? -9.398 10.066 -39.354 1.00 81.50 304 PRO A N 1
ATOM 2428 C CA . PRO A 1 304 ? -9.104 8.893 -40.158 1.00 81.50 304 PRO A CA 1
ATOM 2429 C C . PRO A 1 304 ? -10.365 8.055 -40.370 1.00 81.50 304 PRO A C 1
ATOM 2431 O O . PRO A 1 304 ? -11.291 8.067 -39.559 1.00 81.50 304 PRO A O 1
ATOM 2434 N N . ILE A 1 305 ? -10.385 7.277 -41.453 1.00 83.56 305 ILE A N 1
ATOM 2435 C CA . ILE A 1 305 ? -11.416 6.258 -41.647 1.00 83.56 305 ILE A CA 1
ATOM 2436 C C . ILE A 1 305 ? -10.987 5.014 -40.875 1.00 83.56 305 ILE A C 1
ATOM 2438 O O . ILE A 1 305 ? -10.015 4.351 -41.245 1.00 83.56 305 ILE A O 1
ATOM 2442 N N . LEU A 1 306 ? -11.730 4.705 -39.816 1.00 84.38 306 LEU A N 1
ATOM 2443 C CA . LEU A 1 306 ? -11.589 3.484 -39.034 1.00 84.38 306 LEU A CA 1
ATOM 2444 C C . LEU A 1 306 ? -12.669 2.484 -39.452 1.00 84.38 306 LEU A C 1
ATOM 2446 O O . LEU A 1 306 ? -13.842 2.834 -39.585 1.00 84.38 306 LEU A O 1
ATOM 2450 N N . LEU A 1 307 ? -12.260 1.242 -39.689 1.00 84.94 307 LEU A N 1
ATOM 2451 C CA . LEU A 1 307 ? -13.137 0.150 -40.099 1.00 84.94 307 LEU A CA 1
ATOM 2452 C C . LEU A 1 307 ? -13.053 -0.993 -39.096 1.00 84.94 307 LEU A C 1
ATOM 2454 O O . LEU A 1 307 ? -11.953 -1.456 -38.810 1.00 84.94 307 LEU A O 1
ATOM 2458 N N . HIS A 1 308 ? -14.189 -1.481 -38.615 1.00 83.38 308 HIS A N 1
ATOM 2459 C CA . HIS A 1 308 ? -14.249 -2.690 -37.801 1.00 83.38 308 HIS A CA 1
ATOM 2460 C C . HIS A 1 308 ? -13.950 -3.936 -38.652 1.00 83.38 308 HIS A C 1
ATOM 2462 O O . HIS A 1 308 ? -14.458 -4.074 -39.771 1.00 83.38 308 HIS A O 1
ATOM 2468 N N . ILE A 1 309 ? -13.121 -4.840 -38.123 1.00 77.56 309 ILE A N 1
ATOM 2469 C CA . ILE A 1 309 ? -12.819 -6.154 -38.696 1.00 77.56 309 ILE A CA 1
ATOM 2470 C C . ILE A 1 309 ? -13.534 -7.228 -37.854 1.00 77.56 309 ILE A C 1
ATOM 2472 O O . ILE A 1 309 ? -13.115 -7.503 -36.729 1.00 77.56 309 ILE A O 1
ATOM 2476 N N . PRO A 1 310 ? -14.597 -7.871 -38.374 1.00 70.75 310 PRO A N 1
ATOM 2477 C CA . PRO A 1 310 ? -15.262 -8.971 -37.680 1.00 70.75 310 PRO A CA 1
ATOM 2478 C C . PRO A 1 310 ? -14.340 -10.194 -37.554 1.00 70.75 310 PRO A C 1
ATOM 2480 O O . PRO A 1 310 ? -13.702 -10.597 -38.525 1.00 70.75 310 PRO A O 1
ATOM 2483 N N . LYS A 1 311 ? -14.331 -10.849 -36.385 1.00 62.56 311 LYS A N 1
ATOM 2484 C CA . LYS A 1 311 ? -13.424 -11.974 -36.066 1.00 62.56 311 LYS A CA 1
ATOM 2485 C C . LYS A 1 311 ? -13.591 -13.254 -36.891 1.00 62.56 311 LYS A C 1
ATOM 2487 O O . LYS A 1 311 ? -12.750 -14.140 -36.799 1.00 62.56 311 LYS A O 1
ATOM 2492 N N . HIS A 1 312 ? -14.640 -13.386 -37.695 1.00 52.03 312 HIS A N 1
ATOM 2493 C CA . HIS A 1 312 ? -14.859 -14.578 -38.508 1.00 52.03 312 HIS A CA 1
ATOM 2494 C C . HIS A 1 312 ? -15.531 -14.211 -39.825 1.00 52.03 312 HIS A C 1
ATOM 2496 O O . HIS A 1 312 ? -16.719 -13.913 -39.852 1.00 52.03 312 HIS A O 1
ATOM 2502 N N . THR A 1 313 ? -14.784 -14.256 -40.927 1.00 42.09 313 THR A N 1
ATOM 2503 C CA . THR A 1 313 ? -15.317 -14.588 -42.261 1.00 42.09 313 THR A CA 1
ATOM 2504 C C . THR A 1 313 ? -14.152 -14.872 -43.207 1.00 42.09 313 THR A C 1
ATOM 2506 O O . THR A 1 313 ? -13.662 -14.003 -43.922 1.00 42.09 313 THR A O 1
ATOM 2509 N N . PHE A 1 314 ? -13.696 -16.126 -43.226 1.00 37.44 314 PHE A N 1
ATOM 2510 C CA . PHE A 1 314 ? -12.971 -16.643 -44.384 1.00 37.44 314 PHE A CA 1
ATOM 2511 C C . PHE A 1 314 ? -13.977 -16.734 -45.545 1.00 37.44 314 PHE A C 1
ATOM 2513 O O . PHE A 1 314 ? -14.892 -17.550 -45.506 1.00 37.44 314 PHE A O 1
ATOM 2520 N N . GLY A 1 315 ? -13.835 -15.872 -46.555 1.00 43.50 315 GLY A N 1
ATOM 2521 C CA . GLY A 1 315 ? -14.430 -16.083 -47.883 1.00 43.50 315 GLY A CA 1
ATOM 2522 C C . GLY A 1 315 ? -15.750 -15.379 -48.229 1.00 43.50 315 GLY A C 1
ATOM 2523 O O . GLY A 1 315 ? -16.187 -15.508 -49.367 1.00 43.50 315 GLY A O 1
ATOM 2524 N N . SER A 1 316 ? -16.370 -14.595 -47.341 1.00 41.59 316 SER A N 1
ATOM 2525 C CA . SER A 1 316 ? -17.534 -13.754 -47.692 1.00 41.59 316 SER A CA 1
ATOM 2526 C C . SER A 1 316 ? -17.153 -12.275 -47.663 1.00 41.59 316 SER A C 1
ATOM 2528 O O . SER A 1 316 ? -16.358 -11.872 -46.816 1.00 41.59 316 SER A O 1
ATOM 2530 N N . ARG A 1 317 ? -17.708 -11.467 -48.582 1.00 45.41 317 ARG A N 1
ATOM 2531 C CA . ARG A 1 317 ? -17.569 -9.999 -48.597 1.00 45.41 317 ARG A CA 1
ATOM 2532 C C . ARG A 1 317 ? -17.819 -9.460 -47.187 1.00 45.41 317 ARG A C 1
ATOM 2534 O O . ARG A 1 317 ? -18.944 -9.488 -46.695 1.00 45.41 317 ARG A O 1
ATOM 2541 N N . THR A 1 318 ? -16.763 -8.991 -46.536 1.00 50.16 318 THR A N 1
ATOM 2542 C CA . THR A 1 318 ? -16.843 -8.425 -45.196 1.00 50.16 318 THR A CA 1
ATOM 2543 C C . THR A 1 318 ? -17.538 -7.071 -45.285 1.00 50.16 318 THR A C 1
ATOM 2545 O O . THR A 1 318 ? -17.023 -6.136 -45.898 1.00 50.16 318 THR A O 1
ATOM 2548 N N . ASN A 1 319 ? -18.721 -6.949 -44.680 1.00 53.56 319 ASN A N 1
ATOM 2549 C CA . ASN A 1 319 ? -19.291 -5.640 -44.378 1.00 53.56 319 ASN A CA 1
ATOM 2550 C C . ASN A 1 319 ? -18.394 -4.997 -43.316 1.00 53.56 319 ASN A C 1
ATOM 2552 O O . ASN A 1 319 ? -18.551 -5.237 -42.123 1.00 53.56 319 ASN A O 1
ATOM 2556 N N . THR A 1 320 ? -17.394 -4.236 -43.756 1.00 64.50 320 THR A N 1
ATOM 2557 C CA . THR A 1 320 ? -16.575 -3.422 -42.860 1.00 64.50 320 THR A CA 1
ATOM 2558 C C . THR A 1 320 ? -17.426 -2.265 -42.361 1.00 64.50 320 THR A C 1
ATOM 2560 O O . THR A 1 320 ? -17.741 -1.354 -43.131 1.00 64.50 320 THR A O 1
ATOM 2563 N N . GLU A 1 321 ? -17.811 -2.302 -41.092 1.00 77.81 321 GLU A N 1
ATOM 2564 C CA . GLU A 1 321 ? -18.543 -1.207 -40.469 1.00 77.81 321 GLU A CA 1
ATOM 2565 C C . GLU A 1 321 ? -17.597 -0.026 -40.236 1.00 77.81 321 GLU A C 1
ATOM 2567 O O . GLU A 1 321 ? -16.486 -0.184 -39.724 1.00 77.81 321 GLU A O 1
ATOM 2572 N N . LYS A 1 322 ? -18.011 1.166 -40.673 1.00 82.25 322 LYS A N 1
ATOM 2573 C CA . LYS A 1 322 ? -17.235 2.392 -40.488 1.00 82.25 322 LYS A CA 1
ATOM 2574 C C . LYS A 1 322 ? -17.470 2.914 -39.076 1.00 82.25 322 LYS A C 1
ATOM 2576 O O . LYS A 1 322 ? -18.584 3.325 -38.772 1.00 82.25 322 LYS A O 1
ATOM 2581 N N . ILE A 1 323 ? -16.410 2.968 -38.277 1.00 81.56 323 ILE A N 1
ATOM 2582 C CA . ILE A 1 323 ? -16.393 3.611 -36.960 1.00 81.56 323 ILE A CA 1
ATOM 2583 C C . ILE A 1 323 ? -16.450 5.125 -37.178 1.00 81.56 323 ILE A C 1
ATOM 2585 O O . ILE A 1 323 ? -15.661 5.681 -37.953 1.00 81.56 323 ILE A O 1
ATOM 2589 N N . ARG A 1 324 ? -17.406 5.791 -36.529 1.00 80.06 324 ARG A N 1
ATOM 2590 C CA . ARG A 1 324 ? -17.667 7.227 -36.706 1.00 80.06 324 ARG A CA 1
ATOM 2591 C C . ARG A 1 324 ? -17.415 8.036 -35.443 1.00 80.06 324 ARG A C 1
ATOM 2593 O O . ARG A 1 324 ? -17.219 9.242 -35.561 1.00 80.06 324 ARG A O 1
ATOM 2600 N N . THR A 1 325 ? -17.429 7.397 -34.278 1.00 83.56 325 THR A N 1
ATOM 2601 C CA . THR A 1 325 ? -17.414 8.034 -32.953 1.00 83.56 325 THR A CA 1
ATOM 2602 C C . THR A 1 325 ? -16.461 7.327 -31.989 1.00 83.56 325 THR A C 1
ATOM 2604 O O . THR A 1 325 ? -16.042 6.196 -32.247 1.00 83.56 325 THR A O 1
ATOM 2607 N N . TYR A 1 326 ? -16.109 7.975 -30.872 1.00 84.75 326 TYR A N 1
ATOM 2608 C CA . TYR A 1 326 ? -15.391 7.292 -29.790 1.00 84.75 326 TYR A CA 1
ATOM 2609 C C . TYR A 1 326 ? -16.275 6.245 -29.103 1.00 84.75 326 TYR A C 1
ATOM 2611 O O . TYR A 1 326 ? -15.751 5.223 -28.668 1.00 84.75 326 TYR A O 1
ATOM 2619 N N . MET A 1 327 ? -17.596 6.443 -29.064 1.00 84.56 327 MET A N 1
ATOM 2620 C CA . MET A 1 327 ? -18.574 5.444 -28.622 1.00 84.56 327 MET A CA 1
ATOM 2621 C C . MET A 1 327 ? -18.399 4.121 -29.357 1.00 84.56 327 MET A C 1
ATOM 2623 O O . MET A 1 327 ? -18.314 3.096 -28.696 1.00 84.56 327 MET A O 1
ATOM 2627 N N . ASP A 1 328 ? -18.241 4.141 -30.682 1.00 84.44 328 ASP A N 1
ATOM 2628 C CA . ASP A 1 328 ? -18.069 2.915 -31.478 1.00 84.44 328 ASP A CA 1
ATOM 2629 C C . ASP A 1 328 ? -16.746 2.183 -31.163 1.00 84.44 328 ASP A C 1
ATOM 2631 O O . ASP A 1 328 ? -16.599 0.988 -31.414 1.00 84.44 328 ASP A O 1
ATOM 2635 N N . ILE A 1 329 ? -15.752 2.906 -30.636 1.00 85.50 329 ILE A N 1
ATOM 2636 C CA . ILE A 1 329 ? -14.458 2.346 -30.221 1.00 85.50 329 ILE A CA 1
ATOM 2637 C C . ILE A 1 329 ? -14.555 1.796 -28.796 1.00 85.50 329 ILE A C 1
ATOM 2639 O O . ILE A 1 329 ? -14.034 0.722 -28.494 1.00 85.50 329 ILE A O 1
ATOM 2643 N N . ILE A 1 330 ? -15.202 2.539 -27.903 1.00 84.19 330 ILE A N 1
ATOM 2644 C CA . ILE A 1 330 ? -15.231 2.268 -26.465 1.00 84.19 330 ILE A CA 1
ATOM 2645 C C . ILE A 1 330 ? -16.310 1.244 -26.120 1.00 84.19 330 ILE A C 1
ATOM 2647 O O . ILE A 1 330 ? -16.088 0.425 -25.232 1.00 84.19 330 ILE A O 1
ATOM 2651 N N . PHE A 1 331 ? -17.432 1.234 -26.835 1.00 80.50 331 PHE A N 1
ATOM 2652 C CA . PHE A 1 331 ? -18.559 0.347 -26.588 1.00 80.50 331 PHE A CA 1
ATOM 2653 C C . PHE A 1 331 ? -18.914 -0.473 -27.828 1.00 80.50 331 PHE A C 1
ATOM 2655 O O . PHE A 1 331 ? -19.054 0.057 -28.924 1.00 80.50 331 PHE A O 1
ATOM 2662 N N . THR A 1 332 ? -19.141 -1.771 -27.634 1.00 78.62 332 THR A N 1
ATOM 2663 C CA . THR A 1 332 ? -19.747 -2.648 -28.645 1.00 78.62 332 THR A CA 1
ATOM 2664 C C . THR A 1 332 ? -20.992 -3.267 -28.030 1.00 78.62 332 THR A C 1
ATOM 2666 O O . THR A 1 332 ? -20.906 -3.880 -26.970 1.00 78.62 332 THR A O 1
ATOM 2669 N N . ASN A 1 333 ? -22.158 -3.108 -28.662 1.00 76.56 333 ASN A N 1
ATOM 2670 C CA . ASN A 1 333 ? -23.437 -3.621 -28.143 1.00 76.56 333 ASN A CA 1
ATOM 2671 C C . ASN A 1 333 ? -23.747 -3.179 -26.694 1.00 76.56 333 ASN A C 1
ATOM 2673 O O . ASN A 1 333 ? -24.314 -3.938 -25.914 1.00 76.56 333 ASN A O 1
ATOM 2677 N N . GLY A 1 334 ? -23.350 -1.956 -26.322 1.00 73.31 334 GLY A N 1
ATOM 2678 C CA . GLY A 1 334 ? -23.545 -1.412 -24.972 1.00 73.31 334 GLY A CA 1
ATOM 2679 C C . GLY A 1 334 ? -22.544 -1.908 -23.921 1.00 73.31 334 GLY A C 1
ATOM 2680 O O . GLY A 1 334 ? -22.584 -1.442 -22.785 1.00 73.31 334 GLY A O 1
ATOM 2681 N N . GLU A 1 335 ? -21.618 -2.800 -24.282 1.00 74.75 335 GLU A N 1
ATOM 2682 C CA . GLU A 1 335 ? -20.562 -3.278 -23.389 1.00 74.75 335 GLU A CA 1
ATOM 2683 C C . GLU A 1 335 ? -19.236 -2.557 -23.637 1.00 74.75 335 GLU A C 1
ATOM 2685 O O . GLU A 1 335 ? -18.842 -2.319 -24.777 1.00 74.75 335 GLU A O 1
ATOM 2690 N N . LEU A 1 336 ? -18.520 -2.243 -22.553 1.00 77.06 336 LEU A N 1
ATOM 2691 C CA . LEU A 1 336 ? -17.207 -1.605 -22.613 1.00 77.06 336 LEU A CA 1
ATOM 2692 C C . LEU A 1 336 ? -16.167 -2.559 -23.218 1.00 77.06 336 LEU A C 1
ATOM 2694 O O . LEU A 1 336 ? -15.859 -3.614 -22.651 1.00 77.06 336 LEU A O 1
ATOM 2698 N N . ASN A 1 337 ? -15.550 -2.141 -24.318 1.00 77.25 337 ASN A N 1
ATOM 2699 C CA . ASN A 1 337 ? -14.446 -2.850 -24.940 1.00 77.25 337 ASN A CA 1
ATOM 2700 C C . ASN A 1 337 ? -13.226 -2.821 -24.015 1.00 77.25 337 ASN A C 1
ATOM 2702 O O . ASN A 1 337 ? -12.635 -1.776 -23.743 1.00 77.25 337 ASN A O 1
ATOM 2706 N N . LYS A 1 338 ? -12.833 -4.000 -23.522 1.00 75.00 338 LYS A N 1
ATOM 2707 C CA . LYS A 1 338 ? -11.694 -4.129 -22.604 1.00 75.00 338 LYS A CA 1
ATOM 2708 C C . LYS A 1 338 ? -10.346 -4.064 -23.295 1.00 75.00 338 LYS A C 1
ATOM 2710 O O . LYS A 1 338 ? -9.415 -3.673 -22.617 1.00 75.00 338 LYS A O 1
ATOM 2715 N N . ASN A 1 339 ? -10.261 -4.457 -24.572 1.00 77.81 339 ASN A N 1
ATOM 2716 C CA . ASN A 1 339 ? -9.063 -4.428 -25.418 1.00 77.81 339 ASN A CA 1
ATOM 2717 C C . ASN A 1 339 ? -9.481 -3.995 -26.835 1.00 77.81 339 ASN A C 1
ATOM 2719 O O . ASN A 1 339 ? -10.257 -4.701 -27.484 1.00 77.81 339 ASN A O 1
ATOM 2723 N N . VAL A 1 340 ? -8.976 -2.860 -27.319 1.00 81.88 340 VAL A N 1
ATOM 2724 C CA . VAL A 1 340 ? -9.157 -2.395 -28.705 1.00 81.88 340 VAL A CA 1
ATOM 2725 C C . VAL A 1 340 ? -7.825 -2.432 -29.407 1.00 81.88 340 VAL A C 1
ATOM 2727 O O . VAL A 1 340 ? -6.828 -2.020 -28.826 1.00 81.88 340 VAL A O 1
ATOM 2730 N N . PHE A 1 341 ? -7.860 -2.880 -30.653 1.00 83.12 341 PHE A N 1
ATOM 2731 C CA . PHE A 1 341 ? -6.721 -3.035 -31.518 1.00 83.12 341 PHE A CA 1
ATOM 2732 C C . PHE A 1 341 ? -6.867 -2.200 -32.781 1.00 83.12 341 PHE A C 1
ATOM 2734 O O . PHE A 1 341 ? -7.867 -2.313 -33.477 1.00 83.12 341 PHE A O 1
ATOM 2741 N N . ILE A 1 342 ? -5.872 -1.379 -33.098 1.00 83.25 342 ILE A N 1
ATOM 2742 C CA . ILE A 1 342 ? -5.846 -0.507 -34.269 1.00 83.25 342 ILE A CA 1
ATOM 2743 C C . ILE A 1 342 ? -4.652 -0.886 -35.138 1.00 83.25 342 ILE A C 1
ATOM 2745 O O . ILE A 1 342 ? -3.495 -0.762 -34.745 1.00 83.25 342 ILE A O 1
ATOM 2749 N N . GLN A 1 343 ? -4.930 -1.305 -36.364 1.00 81.81 343 GLN A N 1
ATOM 2750 C CA . GLN A 1 343 ? -3.919 -1.628 -37.362 1.00 81.81 343 GLN A CA 1
ATOM 2751 C C . GLN A 1 343 ? -3.953 -0.639 -38.518 1.00 81.81 343 GLN A C 1
ATOM 2753 O O . GLN A 1 343 ? -4.981 -0.054 -38.855 1.00 81.81 343 GLN A O 1
ATOM 2758 N N . GLY A 1 344 ? -2.818 -0.490 -39.186 1.00 81.69 344 GLY A N 1
ATOM 2759 C CA . GLY A 1 344 ? -2.700 0.327 -40.384 1.00 81.69 344 GLY A CA 1
ATOM 2760 C C . GLY A 1 344 ? -1.265 0.364 -40.877 1.00 81.69 344 GLY A C 1
ATOM 2761 O O . GLY A 1 344 ? -0.331 0.101 -40.115 1.00 81.69 344 GLY A O 1
ATOM 2762 N N . GLU A 1 345 ? -1.093 0.716 -42.146 1.00 80.12 345 GLU A N 1
ATOM 2763 C CA . GLU A 1 345 ? 0.221 0.793 -42.787 1.00 80.12 345 GLU A CA 1
ATOM 2764 C C . GLU A 1 345 ? 1.158 1.794 -42.078 1.00 80.12 345 GLU A C 1
ATOM 2766 O O . GLU A 1 345 ? 0.702 2.744 -41.428 1.00 80.12 345 GLU A O 1
ATOM 2771 N N . PRO A 1 346 ? 2.484 1.618 -42.167 1.00 79.50 346 PRO A N 1
ATOM 2772 C CA . PRO A 1 346 ? 3.428 2.641 -41.732 1.00 79.50 346 PRO A CA 1
ATOM 2773 C C . PRO A 1 346 ? 3.085 4.013 -42.337 1.00 79.50 346 PRO A C 1
ATOM 2775 O O . PRO A 1 346 ? 2.706 4.125 -43.502 1.00 79.50 346 PRO A O 1
ATOM 2778 N N . GLY A 1 347 ? 3.154 5.070 -41.524 1.00 80.56 347 GLY A N 1
ATOM 2779 C CA . GLY A 1 347 ? 2.814 6.429 -41.960 1.00 80.56 347 GLY A CA 1
ATOM 2780 C C . GLY A 1 347 ? 1.315 6.724 -42.129 1.00 80.56 347 GLY A C 1
ATOM 2781 O O . GLY A 1 347 ? 0.974 7.833 -42.527 1.00 80.56 347 GLY A O 1
ATOM 2782 N N . ILE A 1 348 ? 0.400 5.799 -41.794 1.00 80.44 348 ILE A N 1
ATOM 2783 C CA . ILE A 1 348 ? -1.052 6.057 -41.887 1.00 80.44 348 ILE A CA 1
ATOM 2784 C C . ILE A 1 348 ? -1.559 7.094 -40.861 1.00 80.44 348 ILE A C 1
ATOM 2786 O O . ILE A 1 348 ? -2.662 7.611 -41.003 1.00 80.44 348 ILE A O 1
ATOM 2790 N N . GLY A 1 349 ? -0.758 7.391 -39.827 1.00 83.56 349 GLY A N 1
ATOM 2791 C CA . GLY A 1 349 ? -1.085 8.345 -38.760 1.00 83.56 349 GLY A CA 1
ATOM 2792 C C . GLY A 1 349 ? -1.560 7.725 -37.439 1.00 83.56 349 GLY A C 1
ATOM 2793 O O . GLY A 1 349 ? -2.277 8.393 -36.704 1.00 83.56 349 GLY A O 1
ATOM 2794 N N . LYS A 1 350 ? -1.203 6.467 -37.121 1.00 85.19 350 LYS A N 1
ATOM 2795 C CA . LYS A 1 350 ? -1.656 5.777 -35.887 1.00 85.19 350 LYS A CA 1
ATOM 2796 C C . LYS A 1 350 ? -1.263 6.543 -34.616 1.00 85.19 350 LYS A C 1
ATOM 2798 O O . LYS A 1 350 ? -2.130 6.862 -33.809 1.00 85.19 350 LYS A O 1
ATOM 2803 N N . SER A 1 351 ? 0.008 6.933 -34.508 1.00 85.19 351 SER A N 1
ATOM 2804 C CA . SER A 1 351 ? 0.534 7.753 -33.406 1.00 85.19 351 SER A CA 1
ATOM 2805 C C . SER A 1 351 ? -0.189 9.098 -33.286 1.00 85.19 351 SER A C 1
ATOM 2807 O O . SER A 1 351 ? -0.515 9.557 -32.195 1.00 85.19 351 SER A O 1
ATOM 2809 N N . ILE A 1 352 ? -0.526 9.711 -34.426 1.00 86.00 352 ILE A N 1
ATOM 2810 C CA . ILE A 1 352 ? -1.266 10.977 -34.469 1.00 86.00 352 ILE A CA 1
ATOM 2811 C C . ILE A 1 352 ? -2.716 10.797 -34.005 1.00 86.00 352 ILE A C 1
ATOM 2813 O O . ILE A 1 352 ? -3.231 11.644 -33.279 1.00 86.00 352 ILE A O 1
ATOM 2817 N N . PHE A 1 353 ? -3.368 9.694 -34.382 1.00 87.56 353 PHE A N 1
ATOM 2818 C CA . PHE A 1 353 ? -4.712 9.350 -33.919 1.00 87.56 353 PHE A CA 1
ATOM 2819 C C . PHE A 1 353 ? -4.759 9.193 -32.394 1.00 87.56 353 PHE A C 1
ATOM 2821 O O . PHE A 1 353 ? -5.594 9.814 -31.736 1.00 87.56 353 PHE A O 1
ATOM 2828 N N . VAL A 1 354 ? -3.835 8.427 -31.809 1.00 87.88 354 VAL A N 1
ATOM 2829 C CA . VAL A 1 354 ? -3.829 8.224 -30.354 1.00 87.88 354 VAL A CA 1
ATOM 2830 C C . VAL A 1 354 ? -3.447 9.487 -29.583 1.00 87.88 354 VAL A C 1
ATOM 2832 O O . VAL A 1 354 ? -4.090 9.797 -28.581 1.00 87.88 354 VAL A O 1
ATOM 2835 N N . ALA A 1 355 ? -2.492 10.280 -30.080 1.00 87.56 355 ALA A N 1
ATOM 2836 C CA . ALA A 1 355 ? -2.174 11.586 -29.505 1.00 87.56 355 ALA A CA 1
ATOM 2837 C C . ALA A 1 355 ? -3.389 12.528 -29.553 1.00 87.56 355 ALA A C 1
ATOM 2839 O O . ALA A 1 355 ? -3.676 13.242 -28.590 1.00 87.56 355 ALA A O 1
ATOM 2840 N N . LYS A 1 356 ? -4.157 12.495 -30.650 1.00 87.19 356 LYS A N 1
ATOM 2841 C CA . LYS A 1 356 ? -5.392 13.270 -30.780 1.00 87.19 356 LYS A CA 1
ATOM 2842 C C . LYS A 1 356 ? -6.456 12.843 -29.766 1.00 87.19 356 LYS A C 1
ATOM 2844 O O . LYS A 1 356 ? -7.107 13.726 -29.208 1.00 87.19 356 LYS A O 1
ATOM 2849 N N . MET A 1 357 ? -6.611 11.543 -29.520 1.00 89.00 357 MET A N 1
ATOM 2850 C CA . MET A 1 357 ? -7.561 11.006 -28.541 1.00 89.00 357 MET A CA 1
ATOM 2851 C C . MET A 1 357 ? -7.214 11.436 -27.111 1.00 89.00 357 MET A C 1
ATOM 2853 O O . MET A 1 357 ? -8.093 11.853 -26.361 1.00 89.00 357 MET A O 1
ATOM 2857 N N . VAL A 1 358 ? -5.929 11.423 -26.752 1.00 90.56 358 VAL A N 1
ATOM 2858 C CA . VAL A 1 358 ? -5.452 11.944 -25.460 1.00 90.56 358 VAL A CA 1
ATOM 2859 C C . VAL A 1 358 ? -5.776 13.432 -25.316 1.00 90.56 358 VAL A C 1
ATOM 2861 O O . VAL A 1 358 ? -6.302 13.855 -24.290 1.00 90.56 358 VAL A O 1
ATOM 2864 N N . LEU A 1 359 ? -5.537 14.229 -26.363 1.00 89.38 359 LEU A N 1
ATOM 2865 C CA . LEU A 1 359 ? -5.874 15.655 -26.359 1.00 89.38 359 LEU A CA 1
ATOM 2866 C C . LEU A 1 359 ? -7.385 15.917 -26.271 1.00 89.38 359 LEU A C 1
ATOM 2868 O O . LEU A 1 359 ? -7.781 16.880 -25.618 1.00 89.38 359 LEU A O 1
ATOM 2872 N N . ASP A 1 360 ? -8.225 15.085 -26.898 1.00 89.38 360 ASP A N 1
ATOM 2873 C CA . ASP A 1 360 ? -9.687 15.164 -26.741 1.00 89.38 360 ASP A CA 1
ATOM 2874 C C . ASP A 1 360 ? -10.118 14.847 -25.307 1.00 89.38 360 ASP A C 1
ATOM 2876 O O . ASP A 1 360 ? -10.967 15.550 -24.763 1.00 89.38 360 ASP A O 1
ATOM 2880 N N . TRP A 1 361 ? -9.498 13.854 -24.662 1.00 91.25 361 TRP A N 1
ATOM 2881 C CA . TRP A 1 361 ? -9.737 13.571 -23.246 1.00 91.25 361 TRP A CA 1
ATOM 2882 C C . TRP A 1 361 ? -9.312 14.741 -22.346 1.00 91.25 361 TRP A C 1
ATOM 2884 O O . TRP A 1 361 ? -10.032 15.082 -21.404 1.00 91.25 361 TRP A O 1
ATOM 2894 N N . CYS A 1 362 ? -8.189 15.402 -22.646 1.00 90.12 362 CYS A N 1
ATOM 2895 C CA . CYS A 1 362 ? -7.772 16.619 -21.945 1.00 90.12 362 CYS A CA 1
ATOM 2896 C C . CYS A 1 362 ? -8.786 17.758 -22.130 1.00 90.12 362 CYS A C 1
ATOM 2898 O O . CYS A 1 362 ? -9.170 18.394 -21.151 1.00 90.12 362 CYS A O 1
ATOM 2900 N N . ASP A 1 363 ? -9.240 18.006 -23.364 1.00 87.31 363 ASP A N 1
ATOM 2901 C CA . ASP A 1 363 ? -10.246 19.035 -23.667 1.00 87.31 363 ASP A CA 1
ATOM 2902 C C . ASP A 1 363 ? -11.578 18.744 -22.946 1.00 87.31 363 ASP A C 1
ATOM 2904 O O . ASP A 1 363 ? -12.161 19.651 -22.349 1.00 87.31 363 ASP A O 1
ATOM 2908 N N . ALA A 1 364 ? -12.030 17.486 -22.937 1.00 86.44 364 ALA A N 1
ATOM 2909 C CA . ALA A 1 364 ? -13.228 17.065 -22.213 1.00 86.44 364 ALA A CA 1
ATOM 2910 C C . ALA A 1 364 ? -13.062 17.211 -20.690 1.00 86.44 364 ALA A C 1
ATOM 2912 O O . ALA A 1 364 ? -13.988 17.635 -20.005 1.00 86.44 364 ALA A O 1
ATOM 2913 N N . SER A 1 365 ? -11.871 16.913 -20.157 1.00 83.38 365 SER A N 1
ATOM 2914 C CA . SER A 1 365 ? -11.572 17.001 -18.720 1.00 83.38 365 SER A CA 1
ATOM 2915 C C . SER A 1 365 ? -11.510 18.437 -18.190 1.00 83.38 365 SER A C 1
ATOM 2917 O O . SER A 1 365 ? -11.745 18.652 -17.004 1.00 83.38 365 SER A O 1
ATOM 2919 N N . LEU A 1 366 ? -11.176 19.411 -19.044 1.00 78.81 366 LEU A N 1
ATOM 2920 C CA . LEU A 1 366 ? -11.031 20.826 -18.673 1.00 78.81 366 LEU A CA 1
ATOM 2921 C C . LEU A 1 366 ? -12.303 21.659 -18.905 1.00 78.81 366 LEU A C 1
ATOM 2923 O O . LEU A 1 366 ? -12.402 22.785 -18.414 1.00 78.81 366 LEU A O 1
ATOM 2927 N N . SER A 1 367 ? -13.267 21.152 -19.673 1.00 73.25 367 SER A N 1
ATOM 2928 C CA . SER A 1 367 ? -14.461 21.913 -20.041 1.00 73.25 367 SER A CA 1
ATOM 2929 C C . SER A 1 367 ? -15.508 21.920 -18.921 1.00 73.25 367 SER A C 1
ATOM 2931 O O . SER A 1 367 ? -16.016 20.874 -18.532 1.00 73.25 367 SER A O 1
ATOM 2933 N N . LYS A 1 368 ? -15.889 23.113 -18.436 1.00 52.50 368 LYS A N 1
ATOM 2934 C CA . LYS A 1 368 ? -17.029 23.298 -17.509 1.00 52.50 368 LYS A CA 1
ATOM 2935 C C . LYS A 1 368 ? -18.393 23.333 -18.219 1.00 52.50 368 LYS A C 1
ATOM 2937 O O . LYS A 1 368 ? -19.410 23.163 -17.560 1.00 52.50 368 LYS A O 1
ATOM 2942 N N . HIS A 1 369 ? -18.418 23.535 -19.541 1.00 46.03 369 HIS A N 1
ATOM 2943 C CA . HIS A 1 369 ? -19.630 23.520 -20.367 1.00 46.03 369 HIS A CA 1
ATOM 2944 C C . HIS A 1 369 ? -19.311 23.038 -21.791 1.00 46.03 369 HIS A C 1
ATOM 2946 O O . HIS A 1 369 ? -18.556 23.707 -22.505 1.00 46.03 369 HIS A O 1
ATOM 2952 N N . PRO A 1 370 ? -19.898 21.926 -22.257 1.00 44.75 370 PRO A N 1
ATOM 2953 C CA . PRO A 1 370 ? -19.686 21.424 -23.605 1.00 44.75 370 PRO A CA 1
ATOM 2954 C C . PRO A 1 370 ? -20.550 22.225 -24.578 1.00 44.75 370 PRO A C 1
ATOM 2956 O O . PRO A 1 370 ? -21.656 21.841 -24.936 1.00 44.75 370 PRO A O 1
ATOM 2959 N N . SER A 1 371 ? -20.076 23.395 -24.997 1.00 44.16 371 SER A N 1
ATOM 2960 C CA . SER A 1 371 ? -20.728 24.120 -26.084 1.00 44.16 371 SER A CA 1
ATOM 2961 C C . SER A 1 371 ? -19.736 24.453 -27.190 1.00 44.16 371 SER A C 1
ATOM 2963 O O . SER A 1 371 ? -18.744 25.156 -27.011 1.00 44.16 371 SER A O 1
ATOM 2965 N N . SER A 1 372 ? -20.051 23.928 -28.376 1.00 43.56 372 SER A N 1
ATOM 2966 C CA . SER A 1 372 ? -19.716 24.537 -29.661 1.00 43.56 372 SER A CA 1
ATOM 2967 C C . SER A 1 372 ? -18.220 24.721 -29.971 1.00 43.56 372 SER A C 1
ATOM 2969 O O . SER A 1 372 ? -17.758 25.819 -30.292 1.00 43.56 372 SER A O 1
ATOM 2971 N N . LYS A 1 373 ? -17.442 23.635 -30.024 1.00 49.28 373 LYS A N 1
ATOM 2972 C CA . LYS A 1 373 ? -16.251 23.626 -30.889 1.00 49.28 373 LYS A CA 1
ATOM 2973 C C . LYS A 1 373 ? -16.269 22.383 -31.767 1.00 49.28 373 LYS A C 1
ATOM 2975 O O . LYS A 1 373 ? -16.221 21.280 -31.247 1.00 49.28 373 LYS A O 1
ATOM 2980 N N . LYS A 1 374 ? -16.311 22.576 -33.092 1.00 48.19 374 LYS A N 1
ATOM 2981 C CA . LYS A 1 374 ? -16.193 21.509 -34.100 1.00 48.19 374 LYS A CA 1
ATOM 2982 C C . LYS A 1 374 ? -14.936 20.675 -33.812 1.00 48.19 374 LYS A C 1
ATOM 2984 O O . LYS A 1 374 ? -13.815 21.136 -34.041 1.00 48.19 374 LYS A O 1
ATOM 2989 N N . THR A 1 375 ? -15.117 19.491 -33.248 1.00 53.59 375 THR A N 1
ATOM 2990 C CA . THR A 1 375 ? -14.101 18.445 -33.114 1.00 53.59 375 THR A CA 1
ATOM 2991 C C . THR A 1 375 ? -14.326 17.395 -34.199 1.00 53.59 375 THR A C 1
ATOM 2993 O O . THR A 1 375 ? -15.421 17.262 -34.738 1.00 53.59 375 THR A O 1
ATOM 2996 N N . ALA A 1 376 ? -13.258 16.680 -34.551 1.00 52.91 376 ALA A N 1
ATOM 2997 C CA . ALA A 1 376 ? -13.256 15.603 -35.543 1.00 52.91 376 ALA A CA 1
ATOM 2998 C C . ALA A 1 376 ? -14.219 14.449 -35.195 1.00 52.91 376 ALA A C 1
ATOM 3000 O O . ALA A 1 376 ? -14.787 13.838 -36.098 1.00 52.91 376 ALA A O 1
ATOM 3001 N N . PHE A 1 377 ? -14.401 14.199 -33.895 1.00 56.88 377 PHE A N 1
ATOM 3002 C CA . PHE A 1 377 ? -15.404 13.318 -33.303 1.00 56.88 377 PHE A CA 1
ATOM 3003 C C . PHE A 1 377 ? -16.345 14.168 -32.445 1.00 56.88 377 PHE A C 1
ATOM 3005 O O . PHE A 1 377 ? -15.874 15.001 -31.667 1.00 56.88 377 PHE A O 1
ATOM 3012 N N . CYS A 1 378 ? -17.657 14.014 -32.611 1.00 62.25 378 CYS A N 1
ATOM 3013 C CA . CYS A 1 378 ? -18.663 14.830 -31.922 1.00 62.25 378 CYS A CA 1
ATOM 3014 C C . CYS A 1 378 ? -18.925 14.401 -30.466 1.00 62.25 378 CYS A C 1
ATOM 3016 O O . CYS A 1 378 ? -19.632 15.110 -29.759 1.00 62.25 378 CYS A O 1
ATOM 3018 N N . ASP A 1 379 ? -18.335 13.293 -30.011 1.00 78.06 379 ASP A N 1
ATOM 3019 C CA . ASP A 1 379 ? -18.630 12.631 -28.738 1.00 78.06 379 ASP A CA 1
ATOM 3020 C C . ASP A 1 379 ? -17.395 12.502 -27.825 1.00 78.06 379 ASP A C 1
ATOM 3022 O O . ASP A 1 379 ? -17.176 11.485 -27.173 1.00 78.06 379 ASP A O 1
ATOM 3026 N N . ILE A 1 380 ? -16.559 13.543 -27.751 1.00 83.56 380 ILE A N 1
ATOM 3027 C CA . ILE A 1 380 ? -15.353 13.528 -26.897 1.00 83.56 380 ILE A CA 1
ATOM 3028 C C . ILE A 1 380 ? -15.663 13.246 -25.415 1.00 83.56 380 ILE A C 1
ATOM 3030 O O . ILE A 1 380 ? -14.808 12.743 -24.691 1.00 83.56 380 ILE A O 1
ATOM 3034 N N . GLU A 1 381 ? -16.889 13.531 -24.969 1.00 84.31 381 GLU A N 1
ATOM 3035 C CA . GLU A 1 381 ? -17.376 13.246 -23.615 1.00 84.31 381 GLU A CA 1
ATOM 3036 C C . GLU A 1 381 ? -17.370 11.754 -23.284 1.00 84.31 381 GLU A C 1
ATOM 3038 O O . GLU A 1 381 ? -17.189 11.390 -22.125 1.00 84.31 381 GLU A O 1
ATOM 3043 N N . THR A 1 382 ? -17.473 10.879 -24.287 1.00 84.88 382 THR A N 1
ATOM 3044 C CA . THR A 1 382 ? -17.371 9.427 -24.107 1.00 84.88 382 THR A CA 1
ATOM 3045 C C . THR A 1 382 ? -16.050 9.031 -23.442 1.00 84.88 382 THR A C 1
ATOM 3047 O O . THR A 1 382 ? -16.002 8.095 -22.644 1.00 84.88 382 THR A O 1
ATOM 3050 N N . LEU A 1 383 ? -14.972 9.783 -23.694 1.00 86.62 383 LEU A N 1
ATOM 3051 C CA . LEU A 1 383 ? -13.664 9.540 -23.083 1.00 86.62 383 LEU A CA 1
ATOM 3052 C C . LEU A 1 383 ? -13.663 9.785 -21.564 1.00 86.62 383 LEU A C 1
ATOM 3054 O O . LEU A 1 383 ? -12.786 9.263 -20.878 1.00 86.62 383 LEU A O 1
ATOM 3058 N N . LEU A 1 384 ? -14.637 10.526 -21.017 1.00 87.50 384 LEU A N 1
ATOM 3059 C CA . LEU A 1 384 ? -14.757 10.794 -19.577 1.00 87.50 384 LEU A CA 1
ATOM 3060 C C . LEU A 1 384 ? -15.171 9.566 -18.759 1.00 87.50 384 LEU A C 1
ATOM 3062 O O . LEU A 1 384 ? -15.086 9.606 -17.531 1.00 87.50 384 LEU A O 1
ATOM 3066 N N . VAL A 1 385 ? -15.544 8.454 -19.411 1.00 84.81 385 VAL A N 1
ATOM 3067 C CA . VAL A 1 385 ? -15.662 7.152 -18.733 1.00 84.81 385 VAL A CA 1
ATOM 3068 C C . VAL A 1 385 ? -14.333 6.740 -18.084 1.00 84.81 385 VAL A C 1
ATOM 3070 O O . VAL A 1 385 ? -14.319 6.036 -17.073 1.00 84.81 385 VAL A O 1
ATOM 3073 N N . TYR A 1 386 ? -13.210 7.213 -18.636 1.00 88.25 386 TYR A N 1
ATOM 3074 C CA . TYR A 1 386 ? -11.879 7.018 -18.087 1.00 88.25 386 TYR A CA 1
ATOM 3075 C C . TYR A 1 386 ? -11.468 8.234 -17.256 1.00 88.25 386 TYR A C 1
ATOM 3077 O O . TYR A 1 386 ? -11.291 9.345 -17.766 1.00 88.25 386 TYR A O 1
ATOM 3085 N N . LYS A 1 387 ? -11.249 8.014 -15.957 1.00 88.56 387 LYS A N 1
ATOM 3086 C CA . LYS A 1 387 ? -10.742 9.056 -15.056 1.00 88.56 387 LYS A CA 1
ATOM 3087 C C . LYS A 1 387 ? -9.286 9.416 -15.338 1.00 88.56 387 LYS A C 1
ATOM 3089 O O . LYS A 1 387 ? -8.892 10.544 -15.058 1.00 88.56 387 LYS A O 1
ATOM 3094 N N . PHE A 1 388 ? -8.514 8.474 -15.880 1.00 91.44 388 PHE A N 1
ATOM 3095 C CA . PHE A 1 388 ? -7.110 8.649 -16.246 1.00 91.44 388 PHE A CA 1
ATOM 3096 C C . PHE A 1 388 ? -6.828 8.014 -17.607 1.00 91.44 388 PHE A C 1
ATOM 3098 O O . PHE A 1 388 ? -7.302 6.911 -17.886 1.00 91.44 388 PHE A O 1
ATOM 3105 N N . VAL A 1 389 ? -6.031 8.698 -18.429 1.00 92.19 389 VAL A N 1
ATOM 3106 C CA . VAL A 1 389 ? -5.539 8.201 -19.718 1.00 92.19 389 VAL A CA 1
ATOM 3107 C C . VAL A 1 389 ? -4.016 8.208 -19.686 1.00 92.19 389 VAL A C 1
ATOM 3109 O O . VAL A 1 389 ? -3.426 9.252 -19.452 1.00 92.19 389 VAL A O 1
ATOM 3112 N N . PHE A 1 390 ? -3.383 7.064 -19.923 1.00 91.75 390 PHE A N 1
ATOM 3113 C CA . PHE A 1 390 ? -1.934 6.897 -19.934 1.00 91.75 390 PHE A CA 1
ATOM 3114 C C . PHE A 1 390 ? -1.460 6.548 -21.344 1.00 91.75 390 PHE A C 1
ATOM 3116 O O . PHE A 1 390 ? -1.703 5.442 -21.819 1.00 91.75 390 PHE A O 1
ATOM 3123 N N . LEU A 1 391 ? -0.781 7.477 -22.010 1.00 91.88 391 LEU A N 1
ATOM 3124 C CA . LEU A 1 391 ? -0.087 7.243 -23.277 1.00 91.88 391 LEU A CA 1
ATOM 3125 C C . LEU A 1 391 ? 1.366 6.840 -23.023 1.00 91.88 391 LEU A C 1
ATOM 3127 O O . LEU A 1 391 ? 2.121 7.632 -22.465 1.00 91.88 391 LEU A O 1
ATOM 3131 N N . VAL A 1 392 ? 1.745 5.640 -23.464 1.00 89.06 392 VAL A N 1
ATOM 3132 C CA . VAL A 1 392 ? 3.126 5.146 -23.435 1.00 89.06 392 VAL A CA 1
ATOM 3133 C C . VAL A 1 392 ? 3.586 4.753 -24.839 1.00 89.06 392 VAL A C 1
ATOM 3135 O O . VAL A 1 392 ? 2.851 4.115 -25.598 1.00 89.06 392 VAL A O 1
ATOM 3138 N N . THR A 1 393 ? 4.812 5.130 -25.188 1.00 87.62 393 THR A N 1
ATOM 3139 C CA . THR A 1 393 ? 5.475 4.759 -26.439 1.00 87.62 393 THR A CA 1
ATOM 3140 C C . THR A 1 393 ? 6.325 3.515 -26.194 1.00 87.62 393 THR A C 1
ATOM 3142 O O . THR A 1 393 ? 7.231 3.491 -25.359 1.00 87.62 393 THR A O 1
ATOM 3145 N N . LEU A 1 394 ? 6.046 2.431 -26.912 1.00 83.75 394 LEU A N 1
ATOM 3146 C CA . LEU A 1 394 ? 6.768 1.169 -26.731 1.00 83.75 394 LEU A CA 1
ATOM 3147 C C . LEU A 1 394 ? 8.198 1.223 -27.282 1.00 83.75 394 LEU A C 1
ATOM 3149 O O . LEU A 1 394 ? 9.055 0.468 -26.817 1.00 83.75 394 LEU A O 1
ATOM 3153 N N . ARG A 1 395 ? 8.480 2.174 -28.182 1.00 81.19 395 ARG A N 1
ATOM 3154 C CA . ARG A 1 395 ? 9.838 2.528 -28.616 1.00 81.19 395 ARG A CA 1
ATOM 3155 C C . ARG A 1 395 ? 10.725 2.961 -27.447 1.00 81.19 395 ARG A C 1
ATOM 3157 O O . ARG A 1 395 ? 11.865 2.514 -27.343 1.00 81.19 395 ARG A O 1
ATOM 3164 N N . ASP A 1 396 ? 10.183 3.780 -26.548 1.00 77.00 396 ASP A N 1
ATOM 3165 C CA . ASP A 1 396 ? 10.938 4.401 -25.452 1.00 77.00 396 ASP A CA 1
ATOM 3166 C C . ASP A 1 396 ? 10.845 3.592 -24.149 1.00 77.00 396 ASP A C 1
ATOM 3168 O O . ASP A 1 396 ? 11.419 3.956 -23.126 1.00 77.00 396 ASP A O 1
ATOM 3172 N N . ALA A 1 397 ? 10.149 2.451 -24.168 1.00 73.69 397 ALA A N 1
ATOM 3173 C CA . ALA A 1 397 ? 9.947 1.598 -22.999 1.00 73.69 397 ALA A CA 1
ATOM 3174 C C . ALA A 1 397 ? 11.216 0.854 -22.536 1.00 73.69 397 ALA A C 1
ATOM 3176 O O . ALA A 1 397 ? 11.143 0.079 -21.591 1.00 73.69 397 ALA A O 1
ATOM 3177 N N . ASN A 1 398 ? 12.373 1.024 -23.192 1.00 68.00 398 ASN A N 1
ATOM 3178 C CA . ASN A 1 398 ? 13.684 0.476 -22.795 1.00 68.00 398 ASN A CA 1
ATOM 3179 C C . ASN A 1 398 ? 13.651 -0.983 -22.266 1.00 68.00 398 ASN A C 1
ATOM 3181 O O . ASN A 1 398 ? 14.267 -1.315 -21.253 1.00 68.00 398 ASN A O 1
ATOM 3185 N N . ARG A 1 399 ? 12.895 -1.866 -22.941 1.00 67.94 399 ARG A N 1
ATOM 3186 C CA . ARG A 1 399 ? 12.672 -3.287 -22.573 1.00 67.94 399 ARG A CA 1
ATOM 3187 C C . ARG A 1 399 ? 11.942 -3.539 -21.242 1.00 67.94 399 ARG A C 1
ATOM 3189 O O . ARG A 1 399 ? 11.935 -4.671 -20.753 1.00 67.94 399 ARG A O 1
ATOM 3196 N N . GLN A 1 400 ? 11.302 -2.532 -20.659 1.00 71.12 400 GLN A N 1
ATOM 3197 C CA . GLN A 1 400 ? 10.355 -2.721 -19.562 1.00 71.12 400 GLN A CA 1
ATOM 3198 C C . GLN A 1 400 ? 9.204 -3.618 -20.024 1.00 71.12 400 GLN A C 1
ATOM 3200 O O . GLN A 1 400 ? 8.784 -3.570 -21.180 1.00 71.12 400 GLN A O 1
ATOM 3205 N N . ARG A 1 401 ? 8.710 -4.464 -19.114 1.00 68.69 401 ARG A N 1
ATOM 3206 C CA . ARG A 1 401 ? 7.637 -5.434 -19.395 1.00 68.69 401 ARG A CA 1
ATOM 3207 C C . ARG A 1 401 ? 6.332 -5.100 -18.697 1.00 68.69 401 ARG A C 1
ATOM 3209 O O . ARG A 1 401 ? 5.273 -5.472 -19.194 1.00 68.69 401 ARG A O 1
ATOM 3216 N N . GLU A 1 402 ? 6.402 -4.429 -17.554 1.00 75.62 402 GLU A N 1
ATOM 3217 C CA . GLU A 1 402 ? 5.211 -4.036 -16.820 1.00 75.62 402 GLU A CA 1
ATOM 3218 C C . GLU A 1 402 ? 4.767 -2.638 -17.248 1.00 75.62 402 GLU A C 1
ATOM 3220 O O . GLU A 1 402 ? 5.551 -1.692 -17.267 1.00 75.62 402 GLU A O 1
ATOM 3225 N N . VAL A 1 403 ? 3.478 -2.506 -17.560 1.00 79.75 403 VAL A N 1
ATOM 3226 C CA . VAL A 1 403 ? 2.858 -1.232 -17.954 1.00 79.75 403 VAL A CA 1
ATOM 3227 C C . VAL A 1 403 ? 3.067 -0.152 -16.893 1.00 79.75 403 VAL A C 1
ATOM 3229 O O . VAL A 1 403 ? 3.286 1.006 -17.228 1.00 79.75 403 VAL A O 1
ATOM 3232 N N . ILE A 1 404 ? 3.036 -0.533 -15.614 1.00 81.25 404 ILE A N 1
ATOM 3233 C CA . ILE A 1 404 ? 3.250 0.393 -14.501 1.00 81.25 404 ILE A CA 1
ATOM 3234 C C . ILE A 1 404 ? 4.662 0.998 -14.520 1.00 81.25 404 ILE A C 1
ATOM 3236 O O . ILE A 1 404 ? 4.822 2.174 -14.204 1.00 81.25 404 ILE A O 1
ATOM 3240 N N . ASP A 1 405 ? 5.671 0.238 -14.949 1.00 82.19 405 ASP A N 1
ATOM 3241 C CA . ASP A 1 405 ? 7.050 0.719 -15.042 1.00 82.19 405 ASP A CA 1
ATOM 3242 C C . ASP A 1 405 ? 7.242 1.631 -16.254 1.00 82.19 405 ASP A C 1
ATOM 3244 O O . ASP A 1 405 ? 7.949 2.631 -16.152 1.00 82.19 405 ASP A O 1
ATOM 3248 N N . MET A 1 406 ? 6.544 1.345 -17.360 1.00 85.62 406 MET A N 1
ATOM 3249 C CA . MET A 1 406 ? 6.494 2.234 -18.527 1.00 85.62 406 MET A CA 1
ATOM 3250 C C . MET A 1 406 ? 5.856 3.578 -18.172 1.00 85.62 406 MET A C 1
ATOM 3252 O O . MET A 1 406 ? 6.391 4.632 -18.508 1.00 85.62 406 MET A O 1
ATOM 3256 N N . ILE A 1 407 ? 4.739 3.552 -17.435 1.00 88.38 407 ILE A N 1
ATOM 3257 C CA . ILE A 1 407 ? 4.089 4.766 -16.925 1.00 88.38 407 ILE A CA 1
ATOM 3258 C C . ILE A 1 407 ? 5.037 5.514 -15.984 1.00 88.38 407 ILE A C 1
ATOM 3260 O O . ILE A 1 407 ? 5.135 6.736 -16.060 1.00 88.38 407 ILE A O 1
ATOM 3264 N N . LYS A 1 408 ? 5.774 4.807 -15.122 1.00 88.44 408 LYS A N 1
ATOM 3265 C CA . LYS A 1 408 ? 6.753 5.445 -14.240 1.00 88.44 408 LYS A CA 1
ATOM 3266 C C . LYS A 1 408 ? 7.801 6.222 -15.039 1.00 88.44 408 LYS A C 1
ATOM 3268 O O . LYS A 1 408 ? 7.918 7.428 -14.861 1.00 88.44 408 LYS A O 1
ATOM 3273 N N . SER A 1 409 ? 8.511 5.553 -15.944 1.00 88.44 409 SER A N 1
ATOM 3274 C CA . SER A 1 409 ? 9.650 6.168 -16.632 1.00 88.44 409 SER A CA 1
ATOM 3275 C C . SER A 1 409 ? 9.264 7.217 -17.668 1.00 88.44 409 SER A C 1
ATOM 3277 O O . SER A 1 409 ? 10.053 8.116 -17.929 1.00 88.44 409 SER A O 1
ATOM 3279 N N . GLN A 1 410 ? 8.085 7.103 -18.289 1.00 89.69 410 GLN A N 1
ATOM 3280 C CA . GLN A 1 410 ? 7.671 8.025 -19.356 1.00 89.69 410 GLN A CA 1
ATOM 3281 C C . GLN A 1 410 ? 6.749 9.147 -18.872 1.00 89.69 410 GLN A C 1
ATOM 3283 O O . GLN A 1 410 ? 6.683 10.195 -19.506 1.00 89.69 410 GLN A O 1
ATOM 3288 N N . ILE A 1 411 ? 6.007 8.932 -17.781 1.00 92.31 411 ILE A N 1
ATOM 3289 C CA . ILE A 1 411 ? 5.001 9.885 -17.294 1.00 92.31 411 ILE A CA 1
ATOM 3290 C C . ILE A 1 411 ? 5.394 10.416 -15.917 1.00 92.31 411 ILE A C 1
ATOM 3292 O O . ILE A 1 411 ? 5.492 11.626 -15.744 1.00 92.31 411 ILE A O 1
ATOM 3296 N N . VAL A 1 412 ? 5.637 9.546 -14.931 1.00 91.25 412 VAL A N 1
ATOM 3297 C CA . VAL A 1 412 ? 5.940 9.997 -13.557 1.00 91.25 412 VAL A CA 1
ATOM 3298 C C . VAL A 1 412 ? 7.259 10.766 -13.504 1.00 91.25 412 VAL A C 1
ATOM 3300 O O . VAL A 1 412 ? 7.297 11.861 -12.947 1.00 91.25 412 VAL A O 1
ATOM 3303 N N . ASP A 1 413 ? 8.310 10.230 -14.121 1.00 89.56 413 ASP A N 1
ATOM 3304 C CA . ASP A 1 413 ? 9.647 10.835 -14.095 1.00 89.56 413 ASP A CA 1
ATOM 3305 C C . ASP A 1 413 ? 9.716 12.168 -14.867 1.00 89.56 413 ASP A C 1
ATOM 3307 O O . ASP A 1 413 ? 10.568 13.006 -14.564 1.00 89.56 413 ASP A O 1
ATOM 3311 N N . GLU A 1 414 ? 8.799 12.372 -15.820 1.00 89.25 414 GLU A N 1
ATOM 3312 C CA . GLU A 1 414 ? 8.642 13.603 -16.608 1.00 89.25 414 GLU A CA 1
ATOM 3313 C C . GLU A 1 414 ? 7.778 14.654 -15.885 1.00 89.25 414 GLU A C 1
ATOM 3315 O O . GLU A 1 414 ? 8.005 15.855 -16.032 1.00 89.25 414 GLU A O 1
ATOM 3320 N N . ILE A 1 415 ? 6.781 14.231 -15.098 1.00 90.31 415 ILE A N 1
ATOM 3321 C CA . ILE A 1 415 ? 5.925 15.144 -14.322 1.00 90.31 415 ILE A CA 1
ATOM 3322 C C . ILE A 1 415 ? 6.643 15.660 -13.067 1.00 90.31 415 ILE A C 1
ATOM 3324 O O . ILE A 1 415 ? 6.452 16.817 -12.681 1.00 90.31 415 ILE A O 1
ATOM 3328 N N . TYR A 1 416 ? 7.427 14.806 -12.407 1.00 89.25 416 TYR A N 1
ATOM 3329 C CA . TYR A 1 416 ? 8.035 15.099 -11.110 1.00 89.25 416 TYR A CA 1
ATOM 3330 C C . TYR A 1 416 ? 9.560 15.119 -11.204 1.00 89.25 416 TYR A C 1
ATOM 3332 O O . TYR A 1 416 ? 10.177 14.185 -11.713 1.00 89.25 416 TYR A O 1
ATOM 3340 N N . SER A 1 417 ? 10.177 16.171 -10.665 1.00 83.94 417 SER A N 1
ATOM 3341 C CA . SER A 1 417 ? 11.630 16.377 -10.750 1.00 83.94 417 SER A CA 1
ATOM 3342 C C . SER A 1 417 ? 12.415 15.759 -9.589 1.00 83.94 417 SER A C 1
ATOM 3344 O O . SER A 1 417 ? 13.578 15.409 -9.777 1.00 83.94 417 SER A O 1
ATOM 3346 N N . SER A 1 418 ? 11.818 15.631 -8.398 1.00 85.69 418 SER A N 1
ATOM 3347 C CA . SER A 1 418 ? 12.493 15.094 -7.207 1.00 85.69 418 SER A CA 1
ATOM 3348 C C . SER A 1 418 ? 12.267 13.582 -7.057 1.00 85.69 418 SER A C 1
ATOM 3350 O O . SER A 1 418 ? 11.223 13.057 -7.447 1.00 85.69 418 SER A O 1
ATOM 3352 N N . GLU A 1 419 ? 13.238 12.855 -6.491 1.00 76.88 419 GLU A N 1
ATOM 3353 C CA . GLU A 1 419 ? 13.104 11.404 -6.266 1.00 76.88 419 GLU A CA 1
ATOM 3354 C C . GLU A 1 419 ? 11.998 11.057 -5.259 1.00 76.88 419 GLU A C 1
ATOM 3356 O O . GLU A 1 419 ? 11.291 10.064 -5.439 1.00 76.88 419 GLU A O 1
ATOM 3361 N N . GLU A 1 420 ? 11.817 11.887 -4.230 1.00 72.19 420 GLU A N 1
ATOM 3362 C CA . GLU A 1 420 ? 10.773 11.712 -3.219 1.00 72.19 420 GLU A CA 1
ATOM 3363 C C . GLU A 1 420 ? 9.374 11.865 -3.835 1.00 72.19 420 GLU A C 1
ATOM 3365 O O . GLU A 1 420 ? 8.520 10.986 -3.674 1.00 72.19 420 GLU A O 1
ATOM 3370 N N . ASP A 1 421 ? 9.163 12.912 -4.640 1.00 79.81 421 ASP A N 1
ATOM 3371 C CA . ASP A 1 421 ? 7.893 13.131 -5.335 1.00 79.81 421 ASP A CA 1
ATOM 3372 C C . ASP A 1 421 ? 7.606 12.016 -6.343 1.00 79.81 421 ASP A C 1
ATOM 3374 O O . ASP A 1 421 ? 6.469 11.557 -6.444 1.00 79.81 421 ASP A O 1
ATOM 3378 N N . ARG A 1 422 ? 8.631 11.515 -7.046 1.00 82.88 422 ARG A N 1
ATOM 3379 C CA . ARG A 1 422 ? 8.495 10.365 -7.957 1.00 82.88 422 ARG A CA 1
ATOM 3380 C C . ARG A 1 422 ? 8.074 9.096 -7.221 1.00 82.88 422 ARG A C 1
ATOM 3382 O O . ARG A 1 422 ? 7.230 8.356 -7.727 1.00 82.88 422 ARG A O 1
ATOM 3389 N N . GLY A 1 423 ? 8.626 8.832 -6.034 1.00 72.94 423 GLY A N 1
ATOM 3390 C CA . GLY A 1 423 ? 8.234 7.689 -5.200 1.00 72.94 423 GLY A CA 1
ATOM 3391 C C . GLY A 1 423 ? 6.770 7.765 -4.754 1.00 72.94 423 GLY A C 1
ATOM 3392 O O . GLY A 1 423 ? 6.014 6.790 -4.878 1.00 72.94 423 GLY A O 1
ATOM 3393 N N . ASN A 1 424 ? 6.343 8.951 -4.319 1.00 77.62 424 ASN A N 1
ATOM 3394 C CA . ASN A 1 424 ? 4.961 9.223 -3.928 1.00 77.62 424 ASN A CA 1
ATOM 3395 C C . ASN A 1 424 ? 4.003 9.117 -5.125 1.00 77.62 424 ASN A C 1
ATOM 3397 O O . ASN A 1 424 ? 2.998 8.404 -5.062 1.00 77.62 424 ASN A O 1
ATOM 3401 N N . ALA A 1 425 ? 4.348 9.740 -6.251 1.00 83.81 425 ALA A N 1
ATOM 3402 C CA . ALA A 1 425 ? 3.579 9.698 -7.489 1.00 83.81 425 ALA A CA 1
ATOM 3403 C C . ALA A 1 425 ? 3.450 8.279 -8.051 1.00 83.81 425 ALA A C 1
ATOM 3405 O O . ALA A 1 425 ? 2.363 7.871 -8.454 1.00 83.81 425 ALA A O 1
ATOM 3406 N N . TYR A 1 426 ? 4.516 7.477 -8.011 1.00 86.06 426 TYR A N 1
ATOM 3407 C CA . TYR A 1 426 ? 4.457 6.074 -8.419 1.00 86.06 426 TYR A CA 1
ATOM 3408 C C . TYR A 1 426 ? 3.463 5.274 -7.564 1.00 86.06 426 TYR A C 1
ATOM 3410 O O . TYR A 1 426 ? 2.660 4.503 -8.096 1.00 86.06 426 TYR A O 1
ATOM 3418 N N . THR A 1 427 ? 3.440 5.513 -6.250 1.00 82.25 427 THR A N 1
ATOM 3419 C CA . THR A 1 427 ? 2.457 4.904 -5.340 1.00 82.25 427 THR A CA 1
ATOM 3420 C C . THR A 1 427 ? 1.027 5.341 -5.681 1.00 82.25 427 THR A C 1
ATOM 3422 O O . THR A 1 427 ? 0.116 4.509 -5.708 1.00 82.25 427 THR A O 1
ATOM 3425 N N . ILE A 1 428 ? 0.824 6.621 -6.007 1.00 85.88 428 ILE A N 1
ATOM 3426 C CA . ILE A 1 428 ? -0.471 7.161 -6.448 1.00 85.88 428 ILE A CA 1
ATOM 3427 C C . ILE A 1 428 ? -0.929 6.477 -7.742 1.00 85.88 428 ILE A C 1
ATOM 3429 O O . ILE A 1 428 ? -2.066 6.009 -7.812 1.00 85.88 428 ILE A O 1
ATOM 3433 N N . VAL A 1 429 ? -0.051 6.319 -8.737 1.00 85.50 429 VAL A N 1
ATOM 3434 C CA . VAL A 1 429 ? -0.376 5.618 -9.993 1.00 85.50 429 VAL A CA 1
ATOM 3435 C C . VAL A 1 429 ? -0.774 4.165 -9.729 1.00 85.50 429 VAL A C 1
ATOM 3437 O O . VAL A 1 429 ? -1.779 3.699 -10.267 1.00 85.50 429 VAL A O 1
ATOM 3440 N N . GLN A 1 430 ? -0.059 3.446 -8.859 1.00 81.31 430 GLN A N 1
ATOM 3441 C CA . GLN A 1 430 ? -0.434 2.077 -8.486 1.00 81.31 430 GLN A CA 1
ATOM 3442 C C . GLN A 1 430 ? -1.830 2.002 -7.851 1.00 81.31 430 GLN A C 1
ATOM 3444 O O . GLN A 1 430 ? -2.559 1.032 -8.070 1.00 81.31 430 GLN A O 1
ATOM 3449 N N . GLN A 1 431 ? -2.213 3.002 -7.056 1.00 79.75 431 GLN A N 1
ATOM 3450 C CA . GLN A 1 431 ? -3.551 3.087 -6.472 1.00 79.75 431 GLN A CA 1
ATOM 3451 C C . GLN A 1 431 ? -4.609 3.438 -7.523 1.00 79.75 431 GLN A C 1
ATOM 3453 O O . GLN A 1 431 ? -5.661 2.797 -7.553 1.00 79.75 431 GLN A O 1
ATOM 3458 N N . ILE A 1 432 ? -4.326 4.397 -8.410 1.00 84.19 432 ILE A N 1
ATOM 3459 C CA . ILE A 1 432 ? -5.187 4.772 -9.540 1.00 84.19 432 ILE A CA 1
ATOM 3460 C C . ILE A 1 432 ? -5.486 3.540 -10.396 1.00 84.19 432 ILE A C 1
ATOM 3462 O O . ILE A 1 432 ? -6.647 3.192 -10.588 1.00 84.19 432 ILE A O 1
ATOM 3466 N N . MET A 1 433 ? -4.454 2.803 -10.811 1.00 79.50 433 MET A N 1
ATOM 3467 C CA . MET A 1 433 ? -4.615 1.610 -11.645 1.00 79.50 433 MET A CA 1
ATOM 3468 C C . MET A 1 433 ? -5.399 0.479 -10.968 1.00 79.50 433 MET A C 1
ATOM 3470 O O . MET A 1 433 ? -5.904 -0.392 -11.667 1.00 79.50 433 MET A O 1
ATOM 3474 N N . LYS A 1 434 ? -5.506 0.462 -9.632 1.00 74.44 434 LYS A N 1
ATOM 3475 C CA . LYS A 1 434 ? -6.292 -0.535 -8.881 1.00 74.44 434 LYS A CA 1
ATOM 3476 C C . LYS A 1 434 ? -7.725 -0.100 -8.595 1.00 74.44 434 LYS A C 1
ATOM 3478 O O . LYS A 1 434 ? -8.573 -0.963 -8.394 1.00 74.44 434 LYS A O 1
ATOM 3483 N N . SER A 1 435 ? -7.974 1.204 -8.489 1.00 75.56 435 SER A N 1
ATOM 3484 C CA . SER A 1 435 ? -9.2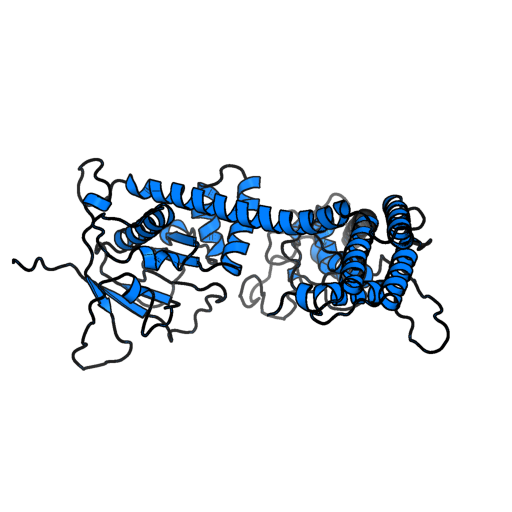34 1.743 -7.958 1.00 75.56 435 SER A CA 1
ATOM 3485 C C . SER A 1 435 ? -10.048 2.546 -8.966 1.00 75.56 435 SER A C 1
ATOM 3487 O O . SER A 1 435 ? -11.234 2.758 -8.734 1.00 75.56 435 SER A O 1
ATOM 3489 N N . GLU A 1 436 ? -9.451 2.957 -10.085 1.00 82.44 436 GLU A N 1
ATOM 3490 C CA . GLU A 1 436 ? -10.077 3.856 -11.050 1.00 82.44 436 GLU A CA 1
ATOM 3491 C C . GLU A 1 436 ? -10.217 3.231 -12.442 1.00 82.44 436 GLU A C 1
ATOM 3493 O O . GLU A 1 436 ? -9.472 2.332 -12.848 1.00 82.44 436 GLU A O 1
ATOM 3498 N N . MET A 1 437 ? -11.171 3.762 -13.208 1.00 81.06 437 MET A N 1
ATOM 3499 C CA . MET A 1 437 ? -11.319 3.480 -14.635 1.00 81.06 437 MET A CA 1
ATOM 3500 C C . MET A 1 437 ? -10.194 4.172 -15.405 1.00 81.06 437 MET A C 1
ATOM 3502 O O . MET A 1 437 ? -10.202 5.396 -15.553 1.00 81.06 437 MET A O 1
ATOM 3506 N N . CYS A 1 438 ? -9.236 3.390 -15.897 1.00 86.62 438 CYS A N 1
ATOM 3507 C CA . CYS A 1 438 ? -8.079 3.897 -16.626 1.00 86.62 438 CYS A CA 1
ATOM 3508 C C . CYS A 1 438 ? -8.088 3.422 -18.080 1.00 86.62 438 CYS A C 1
ATOM 3510 O O . CYS A 1 438 ? -8.445 2.279 -18.366 1.00 86.62 438 CYS A O 1
ATOM 3512 N N . LEU A 1 439 ? -7.648 4.296 -18.977 1.00 88.19 439 LEU A N 1
ATOM 3513 C CA . LEU A 1 439 ? -7.316 3.985 -20.359 1.00 88.19 439 LEU A CA 1
ATOM 3514 C C . LEU A 1 439 ? -5.796 3.960 -20.484 1.00 88.19 439 LEU A C 1
ATOM 3516 O O . LEU A 1 439 ? -5.149 4.968 -20.233 1.00 88.19 439 LEU A O 1
ATOM 3520 N N . VAL A 1 440 ? -5.221 2.832 -20.883 1.00 88.94 440 VAL A N 1
ATOM 3521 C CA . VAL A 1 440 ? -3.799 2.753 -21.238 1.00 88.94 440 VAL A CA 1
ATOM 3522 C C . VAL A 1 440 ? -3.699 2.642 -22.752 1.00 88.94 440 VAL A C 1
ATOM 3524 O O . VAL A 1 440 ? -4.407 1.853 -23.367 1.00 88.94 440 VAL A O 1
ATOM 3527 N N . ILE A 1 441 ? -2.837 3.449 -23.353 1.00 89.38 441 ILE A N 1
ATOM 3528 C CA . ILE A 1 441 ? -2.570 3.470 -24.783 1.00 89.38 441 ILE A CA 1
ATOM 3529 C C . ILE A 1 441 ? -1.104 3.119 -24.979 1.00 89.38 441 ILE A C 1
ATOM 3531 O O . ILE A 1 441 ? -0.224 3.816 -24.484 1.00 89.38 441 ILE A O 1
ATOM 3535 N N . GLN A 1 442 ? -0.864 2.051 -25.728 1.00 87.75 442 GLN A N 1
ATOM 3536 C CA . GLN A 1 442 ? 0.465 1.592 -26.105 1.00 87.75 442 GLN A CA 1
ATOM 3537 C C . GLN A 1 442 ? 0.677 1.868 -27.594 1.00 87.75 442 GLN A C 1
ATOM 3539 O O . GLN A 1 442 ? 0.017 1.247 -28.436 1.00 87.75 442 GLN A O 1
ATOM 3544 N N . ASP A 1 443 ? 1.547 2.826 -27.907 1.00 87.75 443 ASP A N 1
ATOM 3545 C CA . ASP A 1 443 ? 1.898 3.194 -29.282 1.00 87.75 443 ASP A CA 1
ATOM 3546 C C . ASP A 1 443 ? 3.186 2.494 -29.738 1.00 87.75 443 ASP A C 1
ATOM 3548 O O . ASP A 1 443 ? 4.123 2.348 -28.954 1.00 87.75 443 ASP A O 1
ATOM 3552 N N . GLY A 1 444 ? 3.237 2.072 -31.005 1.00 82.62 444 GLY A N 1
ATOM 3553 C CA . GLY A 1 444 ? 4.416 1.443 -31.615 1.00 82.62 444 GLY A CA 1
ATOM 3554 C C . GLY A 1 444 ? 4.716 0.019 -31.135 1.00 82.62 444 GLY A C 1
ATOM 3555 O O . GLY A 1 444 ? 5.866 -0.303 -30.846 1.00 82.62 444 GLY A O 1
ATOM 3556 N N . MET A 1 445 ? 3.711 -0.857 -31.010 1.00 77.94 445 MET A N 1
ATOM 3557 C CA . MET A 1 445 ? 3.951 -2.230 -30.531 1.00 77.94 445 MET A CA 1
ATOM 3558 C C . MET A 1 445 ? 4.791 -3.064 -31.502 1.00 77.94 445 MET A C 1
ATOM 3560 O O . MET A 1 445 ? 5.453 -4.009 -31.082 1.00 77.94 445 MET A O 1
ATOM 3564 N N . ASP A 1 446 ? 4.831 -2.682 -32.774 1.00 74.00 446 ASP A N 1
ATOM 3565 C CA . ASP A 1 446 ? 5.723 -3.252 -33.774 1.00 74.00 446 ASP A CA 1
ATOM 3566 C C . ASP A 1 446 ? 7.202 -2.956 -33.529 1.00 74.00 446 ASP A C 1
ATOM 3568 O O . ASP A 1 446 ? 8.075 -3.670 -34.018 1.00 74.00 446 ASP A O 1
ATOM 3572 N N . GLU A 1 447 ? 7.488 -1.928 -32.741 1.00 72.12 447 GLU A N 1
ATOM 3573 C CA . GLU A 1 447 ? 8.837 -1.465 -32.433 1.00 72.12 447 GLU A CA 1
ATOM 3574 C C . GLU A 1 447 ? 9.365 -2.081 -31.124 1.00 72.12 447 GLU A C 1
ATOM 3576 O O . GLU A 1 447 ? 10.494 -1.823 -30.699 1.00 72.12 447 GLU A O 1
ATOM 3581 N N . TRP A 1 448 ? 8.571 -2.939 -30.476 1.00 73.00 448 TRP A N 1
ATOM 3582 C CA . TRP A 1 448 ? 8.906 -3.545 -29.195 1.00 73.00 448 TRP A CA 1
ATOM 3583 C C . TRP A 1 448 ? 9.697 -4.855 -29.367 1.00 73.00 448 TRP A C 1
ATOM 3585 O O . TRP A 1 448 ? 9.151 -5.938 -29.568 1.00 73.00 448 TRP A O 1
ATOM 3595 N N . SER A 1 449 ? 11.024 -4.743 -29.259 1.00 57.72 449 SER A N 1
ATOM 3596 C CA . SER A 1 449 ? 12.028 -5.789 -29.564 1.00 57.72 449 SER A CA 1
ATOM 3597 C C . SER A 1 449 ? 11.950 -7.144 -28.819 1.00 57.72 449 SER A C 1
ATOM 3599 O O . SER A 1 449 ? 12.695 -8.053 -29.173 1.00 57.72 449 SER A O 1
ATOM 3601 N N . ASP A 1 450 ? 11.068 -7.324 -27.829 1.00 53.41 450 ASP A N 1
ATOM 3602 C CA . ASP A 1 450 ? 10.884 -8.597 -27.096 1.00 53.41 450 ASP A CA 1
ATOM 3603 C C . ASP A 1 450 ? 9.740 -9.474 -27.678 1.00 53.41 450 ASP A C 1
ATOM 3605 O O . ASP A 1 450 ? 9.448 -10.554 -27.152 1.00 53.41 450 ASP A O 1
ATOM 3609 N N . TYR A 1 451 ? 9.094 -9.045 -28.773 1.00 47.78 451 TYR A N 1
ATOM 3610 C CA . TYR A 1 451 ? 7.989 -9.762 -29.424 1.00 47.78 451 TYR A CA 1
ATOM 3611 C C . TYR A 1 451 ? 8.488 -10.789 -30.465 1.00 47.78 451 TYR A C 1
ATOM 3613 O O . TYR A 1 451 ? 8.473 -10.560 -31.672 1.00 47.78 451 TYR A O 1
ATOM 3621 N N . ASN A 1 452 ? 8.927 -11.967 -30.006 1.00 36.41 452 ASN A N 1
ATOM 3622 C CA . ASN A 1 452 ? 9.188 -13.116 -30.885 1.00 36.41 452 ASN A CA 1
ATOM 3623 C C . ASN A 1 452 ? 7.869 -13.821 -31.255 1.00 36.41 452 ASN A C 1
ATOM 3625 O O . ASN A 1 452 ? 7.467 -14.777 -30.591 1.00 36.41 452 ASN A O 1
ATOM 3629 N N . GLY A 1 453 ? 7.200 -13.369 -32.318 1.00 34.03 453 GLY A N 1
ATOM 3630 C CA . GLY A 1 453 ? 6.038 -14.072 -32.868 1.00 34.03 453 GLY A CA 1
ATOM 3631 C C . GLY A 1 453 ? 5.334 -13.343 -34.013 1.00 34.03 453 GLY A C 1
ATOM 3632 O O . GLY A 1 453 ? 4.445 -12.548 -33.763 1.00 34.03 453 GLY A O 1
ATOM 3633 N N . VAL A 1 454 ? 5.720 -13.676 -35.250 1.00 29.14 454 VAL A N 1
ATOM 3634 C CA . VAL A 1 454 ? 4.957 -13.565 -36.516 1.00 29.14 454 VAL A CA 1
ATOM 3635 C C . VAL A 1 454 ? 4.246 -12.225 -36.798 1.00 29.14 454 VAL A C 1
ATOM 3637 O O . VAL A 1 454 ? 3.141 -11.984 -36.332 1.00 29.14 454 VAL A O 1
ATOM 3640 N N . ASN A 1 455 ? 4.864 -11.413 -37.668 1.00 29.95 455 ASN A N 1
ATOM 3641 C CA . ASN A 1 455 ? 4.295 -10.334 -38.498 1.00 29.95 455 ASN A CA 1
ATOM 3642 C C . ASN A 1 455 ? 2.803 -9.988 -38.296 1.00 29.95 455 ASN A C 1
ATOM 3644 O O . ASN A 1 455 ? 1.970 -10.364 -39.118 1.00 29.95 455 ASN A O 1
ATOM 3648 N N . VAL A 1 456 ? 2.493 -9.173 -37.286 1.00 31.66 456 VAL A N 1
ATOM 3649 C CA . VAL A 1 456 ? 1.308 -8.299 -37.248 1.00 31.66 456 VAL A CA 1
ATOM 3650 C C . VAL A 1 456 ? 1.696 -7.051 -36.446 1.00 31.66 456 VAL A C 1
ATOM 3652 O O . VAL A 1 456 ? 2.128 -7.181 -35.306 1.00 31.66 456 VAL A O 1
ATOM 3655 N N . LEU A 1 457 ? 1.596 -5.855 -37.044 1.00 31.31 457 LEU A N 1
ATOM 3656 C CA . LEU A 1 457 ? 2.012 -4.585 -36.427 1.00 31.31 457 LEU A CA 1
ATOM 3657 C C . LEU A 1 457 ? 0.895 -4.036 -35.519 1.00 31.31 457 LEU A C 1
ATOM 3659 O O . LEU A 1 457 ? -0.167 -3.689 -36.053 1.00 31.31 457 LEU A O 1
ATOM 3663 N N . PRO A 1 458 ? 1.093 -3.927 -34.192 1.00 38.53 458 PRO A N 1
ATOM 3664 C CA . PRO A 1 458 ? 0.013 -3.560 -33.289 1.00 38.53 458 PRO A CA 1
ATOM 3665 C C . PRO A 1 458 ? -0.000 -2.079 -32.825 1.00 38.53 458 PRO A C 1
ATOM 3667 O O . PRO A 1 458 ? 1.034 -1.518 -32.479 1.00 38.53 458 PRO A O 1
ATOM 3670 N N . VAL A 1 459 ? -1.178 -1.436 -32.748 1.00 37.03 459 VAL A N 1
ATOM 3671 C CA . VAL A 1 459 ? -1.405 -0.200 -31.962 1.00 37.03 459 VAL A CA 1
ATOM 3672 C C . VAL A 1 459 ? -2.647 -0.378 -31.091 1.00 37.03 459 VAL A C 1
ATOM 3674 O O . VAL A 1 459 ? -3.674 -0.836 -31.575 1.00 37.03 459 VAL A O 1
ATOM 3677 N N . MET A 1 460 ? -2.550 0.029 -29.823 1.00 41.12 460 MET A N 1
ATOM 3678 C CA . MET A 1 460 ? -3.594 0.006 -28.788 1.00 41.12 460 MET A CA 1
ATOM 3679 C C . MET A 1 460 ? -3.836 -1.365 -28.117 1.00 41.12 460 MET A C 1
ATOM 3681 O O . MET A 1 460 ? -4.114 -2.373 -28.758 1.00 41.12 460 MET A O 1
ATOM 3685 N N . VAL A 1 461 ? -3.727 -1.371 -26.783 1.00 44.88 461 VAL A N 1
ATOM 3686 C CA . VAL A 1 461 ? -4.293 -2.366 -25.861 1.00 44.88 461 VAL A CA 1
ATOM 3687 C C . VAL A 1 461 ? -4.981 -1.558 -24.774 1.00 44.88 461 VAL A C 1
ATOM 3689 O O . VAL A 1 461 ? -4.316 -0.978 -23.919 1.00 44.88 461 VAL A O 1
ATOM 3692 N N . LEU A 1 462 ? -6.311 -1.495 -24.815 1.00 39.47 462 LEU A N 1
ATOM 3693 C CA . LEU A 1 462 ? -7.077 -1.064 -23.648 1.00 39.47 462 LEU A CA 1
ATOM 3694 C C . LEU A 1 462 ? -6.829 -2.105 -22.546 1.00 39.47 462 LEU A C 1
ATOM 3696 O O . LEU A 1 462 ? -6.773 -3.294 -22.836 1.00 39.47 462 LEU A O 1
ATOM 3700 N N . CYS A 1 463 ? -6.628 -1.698 -21.298 1.00 36.97 463 CYS A N 1
ATOM 3701 C CA . CYS A 1 463 ? -6.547 -2.636 -20.182 1.00 36.97 463 CYS A CA 1
ATOM 3702 C C . CYS A 1 463 ? -7.388 -2.096 -19.035 1.00 36.97 463 CYS A C 1
ATOM 3704 O O . CYS A 1 463 ? -7.101 -1.037 -18.483 1.00 36.97 463 CYS A O 1
ATOM 3706 N N . HIS A 1 464 ? -8.436 -2.839 -18.685 1.00 35.66 464 HIS A N 1
ATOM 3707 C CA . HIS A 1 464 ? -9.236 -2.569 -17.500 1.00 35.66 464 HIS A CA 1
ATOM 3708 C C . HIS A 1 464 ? -8.539 -3.140 -16.252 1.00 35.66 464 HIS A C 1
ATOM 3710 O O . HIS A 1 464 ? -7.848 -4.159 -16.314 1.00 35.66 464 HIS A O 1
ATOM 3716 N N . SER A 1 465 ? -8.732 -2.473 -15.118 1.00 35.81 465 SER A N 1
ATOM 3717 C CA . SER A 1 465 ? -7.901 -2.452 -13.907 1.00 35.81 465 SER A CA 1
ATOM 3718 C C . SER A 1 465 ? -7.748 -3.757 -13.104 1.00 35.81 465 SER A C 1
ATOM 3720 O O . SER A 1 465 ? -7.366 -3.687 -11.943 1.00 35.81 465 SER A O 1
ATOM 3722 N N . HIS A 1 466 ? -7.930 -4.956 -13.680 1.00 32.81 466 HIS A N 1
ATOM 3723 C CA . HIS A 1 466 ? -7.674 -6.246 -13.004 1.00 32.81 466 HIS A CA 1
ATOM 3724 C C . HIS A 1 466 ? -7.083 -7.384 -13.869 1.00 32.81 466 HIS A C 1
ATOM 3726 O O . HIS A 1 466 ? -6.987 -8.516 -13.390 1.00 32.81 466 HIS A O 1
ATOM 3732 N N . SER A 1 467 ? -6.620 -7.148 -15.101 1.00 32.41 467 SER A N 1
ATOM 3733 C CA . SER A 1 467 ? -5.974 -8.213 -15.891 1.00 32.41 467 SER A CA 1
ATOM 3734 C C . SER A 1 467 ? -4.451 -8.105 -15.902 1.00 32.41 467 SER A C 1
ATOM 3736 O O . SER A 1 467 ? -3.880 -7.179 -16.469 1.00 32.41 467 SER A O 1
ATOM 3738 N N . THR A 1 468 ? -3.780 -9.118 -15.348 1.00 33.66 468 THR A N 1
ATOM 3739 C CA . THR A 1 468 ? -2.414 -9.444 -15.773 1.00 33.66 468 THR A CA 1
ATOM 3740 C C . THR A 1 468 ? -2.468 -9.806 -17.256 1.00 33.66 468 THR A C 1
ATOM 3742 O O . THR A 1 468 ? -3.252 -10.675 -17.643 1.00 33.66 468 THR A O 1
ATOM 3745 N N . VAL A 1 469 ? -1.658 -9.157 -18.096 1.00 35.22 469 VAL A N 1
ATOM 3746 C CA . VAL A 1 469 ? -1.474 -9.571 -19.493 1.00 35.22 469 VAL A CA 1
ATOM 3747 C C . VAL A 1 469 ? -0.713 -10.899 -19.475 1.00 35.22 469 VAL A C 1
ATOM 3749 O O . VAL A 1 469 ? 0.511 -10.953 -19.549 1.00 35.22 469 VAL A O 1
ATOM 3752 N N . LYS A 1 470 ? -1.439 -12.004 -19.287 1.00 31.44 470 LYS A N 1
ATOM 3753 C CA . LYS A 1 470 ? -0.954 -13.340 -19.630 1.00 31.44 470 LYS A CA 1
ATOM 3754 C C . LYS A 1 470 ? -1.164 -13.514 -21.128 1.00 31.44 470 LYS A C 1
ATOM 3756 O O . LYS A 1 470 ? -2.277 -13.365 -21.623 1.00 31.44 470 LYS A O 1
ATOM 3761 N N . SER A 1 471 ? -0.081 -13.823 -21.828 1.00 31.67 471 SER A N 1
ATOM 3762 C CA . SER A 1 471 ? 0.050 -13.925 -23.285 1.00 31.67 471 SER A CA 1
ATOM 3763 C C . SER A 1 471 ? -0.753 -15.065 -23.945 1.00 31.67 471 SER A C 1
ATOM 3765 O O . SER A 1 471 ? -0.256 -15.691 -24.876 1.00 31.67 471 SER A O 1
ATOM 3767 N N . THR A 1 472 ? -1.952 -15.414 -23.471 1.00 28.83 472 THR A N 1
ATOM 3768 C CA . THR A 1 472 ? -2.631 -16.653 -23.899 1.00 28.83 472 THR A CA 1
ATOM 3769 C C . THR A 1 472 ? -4.149 -16.565 -24.097 1.00 28.83 472 THR A C 1
ATOM 3771 O O . THR A 1 472 ? -4.820 -17.590 -24.047 1.00 28.83 472 THR A O 1
ATOM 3774 N N . ALA A 1 473 ? -4.726 -15.402 -24.415 1.00 32.38 473 ALA A N 1
ATOM 3775 C CA . ALA A 1 473 ? -6.125 -15.363 -24.866 1.00 32.38 473 ALA A CA 1
ATOM 3776 C C . ALA A 1 473 ? -6.375 -14.328 -25.976 1.00 32.38 473 ALA A C 1
ATOM 3778 O O . ALA A 1 473 ? -6.710 -13.172 -25.727 1.00 32.38 473 ALA A O 1
ATOM 3779 N N . TYR A 1 474 ? -6.298 -14.783 -27.226 1.00 40.72 474 TYR A N 1
ATOM 3780 C CA . TYR A 1 474 ? -6.712 -14.055 -28.436 1.00 40.72 474 TYR A CA 1
ATOM 3781 C C . TYR A 1 474 ? -8.242 -13.848 -28.551 1.00 40.72 474 TYR A C 1
ATOM 3783 O O . TYR A 1 474 ? -8.736 -13.396 -29.578 1.00 40.72 474 TYR A O 1
ATOM 3791 N N . LEU A 1 475 ? -9.033 -14.175 -27.522 1.00 42.25 475 LEU A N 1
ATOM 3792 C CA . LEU A 1 475 ? -10.472 -14.385 -27.706 1.00 42.25 475 LEU A CA 1
ATOM 3793 C C . LEU A 1 475 ? -11.329 -13.097 -27.694 1.00 42.25 475 LEU A C 1
ATOM 3795 O O . LEU A 1 475 ? -12.320 -13.052 -28.413 1.00 42.25 475 LEU A O 1
ATOM 3799 N N . ASN A 1 476 ? -10.937 -11.988 -27.042 1.00 54.47 476 ASN A N 1
ATOM 3800 C CA . ASN A 1 476 ? -11.838 -10.825 -26.828 1.00 54.47 476 ASN A CA 1
ATOM 3801 C C . ASN A 1 476 ? -11.243 -9.432 -27.162 1.00 54.47 476 ASN A C 1
ATOM 3803 O O . ASN A 1 476 ? -11.233 -8.539 -26.320 1.00 54.47 476 ASN A O 1
ATOM 3807 N N . TRP A 1 477 ? -10.752 -9.243 -28.390 1.00 66.31 477 TRP A N 1
ATOM 3808 C CA . TRP A 1 477 ? -10.269 -7.954 -28.918 1.00 66.31 477 TRP A CA 1
ATOM 3809 C C . TRP A 1 477 ? -11.296 -7.322 -29.878 1.00 66.31 477 TRP A C 1
ATOM 3811 O O . TRP A 1 477 ? -11.914 -8.065 -30.640 1.00 66.31 477 TRP A O 1
ATOM 3821 N N . LEU A 1 478 ? -11.484 -6.000 -29.861 1.00 68.75 478 LEU A N 1
ATOM 3822 C CA . LEU A 1 478 ? -12.105 -5.271 -30.979 1.00 68.75 478 LEU A CA 1
ATOM 3823 C C . LEU A 1 478 ? -11.002 -4.923 -31.978 1.00 68.75 478 LEU A C 1
ATOM 3825 O O . LEU A 1 478 ? -10.037 -4.272 -31.592 1.00 68.75 478 LEU A O 1
ATOM 3829 N N . GLU A 1 479 ? -11.124 -5.337 -33.235 1.00 74.12 479 GLU A N 1
ATOM 3830 C CA . GLU A 1 479 ? -10.094 -5.103 -34.250 1.00 74.12 479 GLU A CA 1
ATOM 3831 C C . GLU A 1 479 ? -10.533 -4.024 -35.241 1.00 74.12 479 GLU A C 1
ATOM 3833 O O . GLU A 1 479 ? -11.574 -4.132 -35.886 1.00 74.12 479 GLU A O 1
ATOM 3838 N N . LEU A 1 480 ? -9.732 -2.968 -35.357 1.00 76.31 480 LEU A N 1
ATOM 3839 C CA . LEU A 1 480 ? -9.972 -1.807 -36.200 1.00 76.31 480 LEU A CA 1
ATOM 3840 C C . LEU A 1 480 ? -8.845 -1.660 -37.224 1.00 76.31 480 LEU A C 1
ATOM 3842 O O . LEU A 1 480 ? -7.663 -1.761 -36.898 1.00 76.31 480 LEU A O 1
ATOM 3846 N N . LYS A 1 481 ? -9.201 -1.346 -38.468 1.00 79.75 481 LYS A N 1
ATOM 3847 C CA . LYS A 1 481 ? -8.262 -1.016 -39.542 1.00 79.75 481 LYS A CA 1
ATOM 3848 C C . LYS A 1 481 ? -8.389 0.443 -39.933 1.00 79.75 481 LYS A C 1
ATOM 3850 O O . LYS A 1 481 ? -9.458 0.895 -40.338 1.00 79.75 481 LYS A O 1
ATOM 3855 N N . MET A 1 482 ? -7.274 1.157 -39.882 1.00 77.44 482 MET A N 1
ATOM 3856 C CA . MET A 1 482 ? -7.173 2.528 -40.351 1.00 77.44 482 MET A CA 1
ATOM 3857 C C . MET A 1 482 ? -6.849 2.554 -41.846 1.00 77.44 482 MET A C 1
ATOM 3859 O O . MET A 1 482 ? -5.900 1.908 -42.300 1.00 77.44 482 MET A O 1
ATOM 3863 N N . LYS A 1 483 ? -7.642 3.295 -42.624 1.00 78.62 483 LYS A N 1
ATOM 3864 C CA . LYS A 1 483 ? -7.442 3.489 -44.068 1.00 78.62 483 LYS A CA 1
ATOM 3865 C C . LYS A 1 483 ? -7.245 4.965 -44.403 1.00 78.62 483 LYS A C 1
ATOM 3867 O O . LYS A 1 483 ? -7.776 5.842 -43.720 1.00 78.62 483 LYS A O 1
ATOM 3872 N N . ARG A 1 484 ? -6.513 5.236 -45.492 1.00 71.12 484 ARG A N 1
ATOM 3873 C CA . ARG A 1 484 ? -6.433 6.587 -46.065 1.00 71.12 484 ARG A CA 1
ATOM 3874 C C . ARG A 1 484 ? -7.830 6.968 -46.538 1.00 71.12 484 ARG A C 1
ATOM 3876 O O . ARG A 1 484 ? -8.473 6.180 -47.229 1.00 71.12 484 ARG A O 1
ATOM 3883 N N . GLY A 1 485 ? -8.290 8.159 -46.170 1.00 55.09 485 GLY A N 1
ATOM 3884 C CA . GLY A 1 485 ? -9.475 8.726 -46.794 1.00 55.09 485 GLY A CA 1
ATOM 3885 C C . GLY A 1 485 ? -9.190 8.944 -48.274 1.00 55.09 485 GLY A C 1
ATOM 3886 O O . GLY A 1 485 ? -8.278 9.694 -48.615 1.00 55.09 485 GLY A O 1
ATOM 3887 N N . SER A 1 486 ? -9.937 8.284 -49.156 1.00 40.84 486 SER A N 1
ATOM 3888 C CA . SER A 1 486 ? -10.097 8.798 -50.509 1.00 40.84 486 SER A CA 1
ATOM 3889 C C . SER A 1 486 ? -10.821 10.131 -50.379 1.00 40.84 486 SER A C 1
ATOM 3891 O O . SER A 1 486 ? -11.873 10.200 -49.744 1.00 40.84 486 SER A O 1
ATOM 3893 N N . VAL A 1 487 ? -10.251 11.193 -50.945 1.00 37.94 487 VAL A N 1
ATOM 3894 C CA . VAL A 1 487 ? -11.018 12.406 -51.220 1.00 37.94 487 VAL A CA 1
ATOM 3895 C C . VAL A 1 487 ? -12.083 11.982 -52.226 1.00 37.94 487 VAL A C 1
ATOM 3897 O O . VAL A 1 487 ? -11.811 11.896 -53.421 1.00 37.94 487 VAL A O 1
ATOM 3900 N N . GLU A 1 488 ? -13.269 11.617 -51.746 1.00 32.47 488 GLU A N 1
ATOM 3901 C CA . GLU A 1 488 ? -14.447 11.605 -52.599 1.00 32.47 488 GLU A CA 1
ATOM 3902 C C . GLU A 1 488 ? -14.620 13.058 -53.039 1.00 32.47 488 GLU A C 1
ATOM 3904 O O . GLU A 1 488 ? -14.928 13.934 -52.228 1.00 32.47 488 GLU A O 1
ATOM 3909 N N . ARG A 1 489 ? -14.281 13.334 -54.305 1.00 29.34 489 ARG A N 1
ATOM 3910 C CA . ARG A 1 489 ? -14.645 14.594 -54.949 1.00 29.34 489 ARG A CA 1
ATOM 3911 C C . ARG A 1 489 ? -16.163 14.695 -54.829 1.00 29.34 489 ARG A C 1
ATOM 3913 O O . ARG A 1 489 ? -16.864 13.876 -55.419 1.00 29.34 489 ARG A O 1
ATOM 3920 N N . SER A 1 490 ? -16.614 15.625 -53.992 1.00 31.48 490 SER A N 1
ATOM 3921 C CA . SER A 1 490 ? -17.995 16.106 -54.001 1.00 31.48 490 SER A CA 1
ATOM 3922 C C . SER A 1 490 ? -18.231 16.898 -55.275 1.00 31.48 490 SER A C 1
ATOM 3924 O O . SER A 1 490 ? -17.267 17.566 -55.724 1.00 31.48 490 SER A O 1
#

Secondary structure (DSSP, 8-state):
---HHHHS-HHHHHHHHHHHHHHHHHHHHHHHHHHHHHHHHHHHHHHHHHHHHT--TT---TT--SSS-S--SSTT-BTTTTB---S-----TT-HHHHHHHHHHHHBSSS---GGG--GGGTTT-HHHHHGGGS-SSS-TT--STTTS-HHHHHHHHHHBTTS--------SSSS----HHHHHHHHHHHHHH-TT----HHHHHHHHHHHHHHHT-TTTTTT-HHHHHHHHHHHHHHHH-S--HHHHHHHHHHHHHHHHHHHHHHHHHHHHHHHHHHGGGSS--TTT---TT--HHHHPPPPEEEEE-S--SSS----PEE-SHHHHHEETTEE-S-EEEE--TTSSHHHHHHHHHHHHHHHHH-SS------SSS-GGGGGG-SEEEEEESSSSTT--SHHHHHIIIIIHHH--SHHHHHHHHHHHHHHHHHS-EEEEEE-GGG-TT--S-S---B-----TT----S--TTS-EEEEEEPPP----

InterPro domains:
  IPR007111 NACHT nucleoside triphosphatase [PF05729] (340-454)
  IPR017896 4Fe-4S ferredoxin-type, iron-sulphur binding domain [PS51379] (51-83)
  IPR027417 P-loop containing nucleoside triphosphate hydrolase [G3DSA:3.40.50.300] (260-475)
  IPR027417 P-loop containing nucleoside triphosphate hydrolase [SSF52540] (297-454)
  IPR027897 Protein of unknown function DUF4559 [PF15112] (8-238)

Sequence (490 aa):
MASIAEVLSDQEKTNWLNACIALNILKSGLKDFVNQEMQRVKTHMFHSAHRKLNLPDTEMCTMCNVACLVPCPTKGYCKRSGKRCTNGHRRCPKNICNEISNLIIKELRHSKPSWANTEAEQWAFNQWQIAKCFLPPDGYTGVGSVEDTDFNGIISVMLNCKTFDLKLSFPIAHNQPNQCLLSKARAFGRAVRHTPNFTMKEDVLQDMFNTLSAILKDPKCLGNDISAQEAERKLNQLRNDKMTSPEMIQLVLYAQNEKKRITEENKIDFRHRLVELYNKLRSVPVFPLVPCNDRPLRKIYCTPILLHIPKHTFGSRTNTEKIRTYMDIIFTNGELNKNVFIQGEPGIGKSIFVAKMVLDWCDASLSKHPSSKKTAFCDIETLLVYKFVFLVTLRDANRQREVIDMIKSQIVDEIYSSEEDRGNAYTIVQQIMKSEMCLVIQDGMDEWSDYNGVNVLPVMVLCHSHSTVKSTAYLNWLELKMKRGSVERS

pLDDT: mean 74.77, std 19.69, range [28.83, 97.56]

Foldseek 3Di:
DPDLVVPADPVLVLLLVLLVVLLVLLLQLCLVLLQVLLVVLLLVQLVVLCVVLVHDSPDDQPPDPFQAQADQPDQFARPVVRGGCPDDDPQSVSNSSVSSNVSLVVQFPDDFFLLQQAGSNCSNPGSVSSLSRQAPNDDRNPQRGSVSDHSLSSLSSLVTGNSVVPPVFDPDPDDDDRDRLSNVLNVSVCLSPPPSPRRSDPVNSVVNLVSSLSVLCRCVRNVPRPSSVVSNVVSVCCVVVSPPDPVVVCVVCCVVVVVVVVLVVLLVVLQVLLLVVLVVQQQDPDPDDDPDDRHGLQVVDAQFWKWWDDPDDDPDDDPTDTDQAVCVQQDDPNDGQQWEWEAEDPPLCLVVVVSLLSNLLSVLVPDPDPDDDDDNHPPSVVSVLFPEEAEFELLPQPLDDDPLSRCLVPPLVVSDPDPVSSVVVSVSVLVCLQPGRYFYWYHFPVNNVVDPDDDDTITTTRHRSDDDPDVPDPDRYTYMYTDGDDPPPD